Protein 1TOA (pdb70)

Secondary structure (DSSP, 8-state):
---EEEESSHHHHHHHHHHHGGGSEEEES--TT--TTT----HHHHHHHHH-SEEEE--TT-STT-HHHHHHHTTSSEEEEGGGGS-GGGSPBSTTS-B---GGGSHHHHHHHHHHHHHHHHHH-GGGHHHHHHHHHHHHHHHHHHHHHHHHHHHTS-GGG-EEEEEES--HHHHHHHT-EEEEEE-SS-SSPPPHHHHHHHHHHHHHTT-SEEEEETTS-THHHHHHHHHHHTTT---EEEEEE-SSS---TTSGGGSHHHHHHHHHHHHHHHH--/-PPEEEESSHHHHHHHHHHHGGGSEEEES--TT--TTT----HHHHHHHTT-SEEEE--TT-STT-HHHHHHHTTSSEEEEGGGGS-GGGSPEETTTEE---GGGSHHHHHHHHHHHHHHHHHH-GGGHHHHHHHHHHHHHHHHHHHHHHHHHHHTS-GGG-EEEEEES--HHHHHHHT-EEEEEE-SSSSSPPPHHHHHHHHHHHHHTT-SEEEEETTS-THHHHHHHHHHHTTT---EEEEEE-SSS---TTSGGGSHHHHHHHHHHHHHHHH--

CATH classification: 3.40.50.1980 (+1 more: 3.40.50.1980)

Foldseek 3Di:
DAFEEEEEALQLLQLCCQQCPPRHHYHYNDAWQAQQLPDDQDPVNLVSLQRGQEYEYQDQCRNVHCPVSLVVNPPPHHYDNLLVQQDPVLFPQDVVPGTLRLQLLQLVSCLSSSVSSLVRVCVVPVVCNVSSVVSSVVVNVLSVVLNVVLQVLLVVAPLLLQEAEEQEDQCPSNCVRRPHHYDHLHYSHNPDGRDPVSLLVVLCVCLVSLFQEYEYERNDDPVVVVVSQVSNVVVVHHHYHQYYAHRRHFDDPPDLSSHSSSRSVCRSVSSSVRSHD/DAFEEEEEALQLLQLCCQQCPPRHHYHYNDAWQAQQLPDAQDPVNLVSLQRGQEYEYQDQCRNVNCPVSVVVSPPPHHYDNLLVQQDPVLFPDDPVPGTLRLQLLQLVSCLSSSVSSLVRVCVVPVVCNVSSVVSSVVVNVLSVVLNVVLQVLLVVAPLLLQEAEEQEDQCPSNCVRRPHHYDHLHYSRPPDPRDPVSLLVVLCVCLVSLHAEYEYERHDPRVVVVVSQVSNVVVVHHHYHQYYAHRRHFDDPPDLSSHSSSRSVCHSVSSSVRSHD

Nearest PDB structures (foldseek):
  1toa-assembly2_B  TM=1.003E+00  e=4.916E-54  Treponema pallidum
  8svc-assembly1_A  TM=9.389E-01  e=4.068E-23  Klebsiella pneumoniae
  1xvl-assembly1_A  TM=9.375E-01  e=1.500E-21  Synechocystis sp. PCC 6803
  7me1-assembly2_B  TM=9.347E-01  e=1.418E-21  Yersinia pestis
  5z2k-assembly1_A  TM=8.947E-01  e=1.277E-20  Candidatus Liberibacter asiaticus str. psy62

Radius of gyration: 26.07 Å; Cα contacts (8 Å, |Δi|>4): 1086; chains: 2; bounding box: 52×46×82 Å

B-factor: mean 27.59, std 10.87, range [10.68, 77.92]

InterPro domains:
  IPR006127 Periplasmic solute binding protein, ZnuA-like [PF01297] (36-305)
  IPR006128 Adhesion lipoprotein PsaA-like [PR00690] (33-51)
  IPR006128 Adhesion lipoprotein PsaA-like [PR00690] (64-77)
  IPR006128 Adhesion lipoprotein PsaA-like [PR00690] (77-94)
  IPR006128 Adhesion lipoprotein PsaA-like [PR00690] (188-209)
  IPR006128 Adhesion lipoprotein PsaA-like [PR00690] (241-259)
  IPR006128 Adhesion lipoprotein PsaA-like [PR00690] (272-291)
  IPR006129 Adhesin B [PR00691] (33-54)
  IPR006129 Adhesin B [PR00691] (58-76)
  IPR006129 Adhesin B [PR00691] (77-96)
  IPR006129 Adhesin B [PR00691] (188-205)
  IPR006129 Adhesin B [PR00691] (264-282)
  IPR006129 Adhesin B [PR00691] (285-303)
  IPR050492 Bacterial metal-binding protein 9 [PTHR42953] (11-307)

Solvent-accessible surface area: 22027 Å² total; per-residue (Å²): 130,104,19,22,0,0,0,1,2,15,0,0,9,7,0,0,113,40,0,0,98,52,24,7,91,55,66,34,14,8,33,76,39,36,17,0,2,84,39,89,17,76,87,39,12,70,115,109,0,34,99,3,58,0,0,0,29,0,3,8,45,0,9,38,108,0,28,69,32,4,19,150,23,55,35,68,36,1,6,2,8,0,0,19,11,0,21,0,52,64,6,46,34,50,159,80,31,40,13,4,6,0,0,0,4,16,1,157,5,2,22,76,0,1,69,2,1,31,11,0,0,21,36,11,41,76,76,71,57,168,53,0,34,108,64,30,99,53,5,32,106,84,0,83,151,7,19,46,59,0,94,148,68,0,110,78,1,66,68,148,75,33,4,0,0,2,4,0,42,0,2,13,0,4,27,116,19,5,44,9,75,32,93,18,11,25,40,23,38,6,71,80,145,22,54,87,118,64,34,84,107,11,0,17,31,0,9,136,106,128,9,44,0,0,0,19,0,28,12,12,84,66,137,55,2,65,43,0,64,71,14,0,80,94,109,67,22,118,1,110,49,22,23,60,0,22,0,1,5,20,9,92,94,91,58,72,54,15,54,0,38,11,0,5,38,50,3,0,48,25,0,12,82,15,0,37,271,133,100,20,26,0,0,0,1,1,14,0,0,9,8,0,0,114,42,0,0,101,51,24,8,93,54,69,35,17,9,33,74,39,39,16,0,2,74,41,88,19,75,90,38,14,63,120,109,0,33,94,3,61,0,0,0,25,0,4,4,44,0,8,36,106,0,27,65,26,3,20,145,18,52,32,67,36,1,10,2,6,0,0,20,12,0,21,1,56,64,3,43,36,51,156,81,31,47,16,4,6,0,0,0,4,15,1,141,5,2,24,75,0,0,72,2,1,30,12,0,0,20,39,14,40,80,77,71,57,169,53,0,32,109,64,30,98,53,4,31,104,85,0,81,149,8,9,45,59,0,84,150,68,0,112,78,2,66,68,147,78,32,4,0,0,2,4,0,42,0,2,14,0,5,27,118,19,5,43,9,77,32,92,18,9,21,40,23,34,5,67,82,163,33,58,84,122,64,39,92,96,10,0,21,33,0,6,135,108,133,8,48,4,0,0,21,0,28,12,11,84,71,146,56,3,60,43,0,64,74,18,0,84,92,104,69,22,117,2,126,47,26,23,59,0,22,0,1,5,19,10,92,94,90,59,72,54,14,54,0,37,10,0,5,38,50,3,0,48,24,0,11,82,24,1,36,270

Structure (mmCIF, N/CA/C/O backbone):
data_1TOA
#
_entry.id   1TOA
#
_cell.length_a   126.200
_cell.length_b   126.200
_cell.length_c   74.480
_cell.angle_alpha   90.00
_cell.angle_beta   90.00
_cell.angle_gamma   120.00
#
_symmetry.space_group_name_H-M   'P 61'
#
loop_
_entity.id
_entity.type
_entity.pdbx_description
1 polymer 'PROTEIN (PERIPLASMIC BINDING PROTEIN TROA)'
2 non-polymer 'ZINC ION'
3 non-polymer GLYCEROL
4 water water
#
loop_
_atom_site.group_PDB
_atom_site.id
_atom_site.type_symbol
_atom_site.label_atom_id
_atom_site.label_alt_id
_atom_site.label_comp_id
_atom_site.label_asym_id
_atom_site.label_entity_id
_atom_site.label_seq_id
_atom_site.pdbx_PDB_ins_code
_atom_site.Cartn_x
_atom_site.Cartn_y
_atom_site.Cartn_z
_atom_site.occupancy
_atom_site.B_iso_or_equiv
_atom_site.auth_seq_id
_atom_site.auth_comp_id
_atom_site.auth_asym_id
_atom_site.auth_atom_id
_atom_site.pdbx_PDB_model_num
ATOM 1 N N . GLY A 1 37 ? 51.752 28.947 39.452 1.00 45.69 32 GLY A N 1
ATOM 2 C CA . GLY A 1 37 ? 51.273 29.492 40.757 1.00 44.37 32 GLY A CA 1
ATOM 3 C C . GLY A 1 37 ? 49.758 29.456 40.794 1.00 43.46 32 GLY A C 1
ATOM 4 O O . GLY A 1 37 ? 49.113 29.241 39.765 1.00 45.90 32 GLY A O 1
ATOM 5 N N . LYS A 1 38 ? 49.180 29.675 41.970 1.00 40.22 33 LYS A N 1
ATOM 6 C CA . LYS A 1 38 ? 47.726 29.650 42.113 1.00 33.91 33 LYS A CA 1
ATOM 7 C C . LYS A 1 38 ? 47.113 30.998 41.789 1.00 28.06 33 LYS A C 1
ATOM 8 O O . LYS A 1 38 ? 47.731 32.036 42.025 1.00 26.52 33 LYS A O 1
ATOM 14 N N . PRO A 1 39 ? 45.906 31.004 41.202 1.00 25.17 34 PRO A N 1
ATOM 15 C CA . PRO A 1 39 ? 45.271 32.282 40.878 1.00 25.11 34 PRO A CA 1
ATOM 16 C C . PRO A 1 39 ? 44.777 33.019 42.143 1.00 24.15 34 PRO A C 1
ATOM 17 O O . PRO A 1 39 ? 44.595 32.411 43.208 1.00 22.25 34 PRO A O 1
ATOM 21 N N . LEU A 1 40 ? 44.616 34.336 42.031 1.00 22.81 35 LEU A N 1
ATOM 22 C CA . LEU A 1 40 ? 44.135 35.167 43.134 1.00 20.06 35 LEU A CA 1
ATOM 23 C C . LEU A 1 40 ? 42.674 35.556 42.901 1.00 18.20 35 LEU A C 1
ATOM 24 O O . LEU A 1 40 ? 42.314 36.055 41.841 1.00 18.56 35 LEU A O 1
ATOM 29 N N . VAL A 1 41 ? 41.835 35.269 43.888 1.00 18.93 36 VAL A N 1
ATOM 30 C CA . VAL A 1 41 ? 40.416 35.618 43.856 1.00 17.96 36 VAL A CA 1
ATOM 31 C C . VAL A 1 41 ? 40.219 36.712 44.914 1.00 18.74 36 VAL A C 1
ATOM 32 O O . VAL A 1 41 ? 40.643 36.540 46.063 1.00 18.93 36 VAL A O 1
ATOM 36 N N . VAL A 1 42 ? 39.631 37.843 44.512 1.00 15.97 37 VAL A N 1
ATOM 37 C CA . VAL A 1 42 ? 39.362 38.941 45.434 1.00 17.12 37 VAL A CA 1
ATOM 38 C C . VAL A 1 42 ? 37.834 39.092 45.547 1.00 18.74 37 VAL A C 1
ATOM 39 O O . VAL A 1 42 ? 37.126 39.074 44.540 1.00 17.70 37 VAL A O 1
ATOM 43 N N . THR A 1 43 ? 37.338 39.144 46.783 1.00 19.19 38 THR A N 1
ATOM 44 C CA . THR A 1 43 ? 35.909 39.275 47.061 1.00 18.31 38 THR A CA 1
ATOM 45 C C . THR A 1 43 ? 35.629 40.522 47.898 1.00 17.36 38 THR A C 1
ATOM 46 O O . THR A 1 43 ? 36.527 41.083 48.536 1.00 15.80 38 THR A O 1
ATOM 50 N N . THR A 1 44 ? 34.368 40.944 47.911 1.00 16.33 39 THR A N 1
ATOM 51 C CA . THR A 1 44 ? 33.980 42.097 48.702 1.00 15.35 39 THR A CA 1
ATOM 52 C C . THR A 1 44 ? 33.454 41.614 50.063 1.00 17.06 39 THR A C 1
ATOM 53 O O . THR A 1 44 ? 34.214 41.565 51.039 1.00 16.75 39 THR A O 1
ATOM 57 N N . ILE A 1 45 ? 32.181 41.212 50.120 1.00 14.99 40 ILE A N 1
ATOM 58 C CA . ILE A 1 45 ? 31.569 40.764 51.375 1.00 14.82 40 ILE A CA 1
ATOM 59 C C . ILE A 1 45 ? 32.028 39.384 51.802 1.00 15.51 40 ILE A C 1
ATOM 60 O O . ILE A 1 45 ? 32.273 38.514 50.956 1.00 14.87 40 ILE A O 1
ATOM 65 N N . GLY A 1 46 ? 32.112 39.189 53.119 1.00 14.72 41 GLY A N 1
ATOM 66 C CA . GLY A 1 46 ? 32.554 37.918 53.666 1.00 15.60 41 GLY A CA 1
ATOM 67 C C . GLY A 1 46 ? 31.716 36.709 53.287 1.00 17.01 41 GLY A C 1
ATOM 68 O O . GLY A 1 46 ? 32.239 35.597 53.220 1.00 17.75 41 GLY A O 1
ATOM 69 N N . MET A 1 47 ? 30.419 36.913 53.046 1.00 18.36 42 MET A N 1
ATOM 70 C CA . MET A 1 47 ? 29.520 35.823 52.675 1.00 16.12 42 MET A CA 1
ATOM 71 C C . MET A 1 47 ? 29.981 35.185 51.369 1.00 17.88 42 MET A C 1
ATOM 72 O O . MET A 1 47 ? 29.869 33.967 51.178 1.00 19.31 42 MET A O 1
ATOM 77 N N . ILE A 1 48 ? 30.515 36.013 50.474 1.00 15.23 43 ILE A N 1
ATOM 78 C CA . ILE A 1 48 ? 31.022 35.527 49.206 1.00 15.22 43 ILE A CA 1
ATOM 79 C C . ILE A 1 48 ? 32.366 34.829 49.432 1.00 16.03 43 ILE A C 1
ATOM 80 O O . ILE A 1 48 ? 32.611 33.770 48.852 1.00 16.67 43 ILE A O 1
ATOM 85 N N . ALA A 1 49 ? 33.226 35.418 50.272 1.00 16.60 44 ALA A N 1
ATOM 86 C CA . ALA A 1 49 ? 34.530 34.812 50.579 1.00 16.40 44 ALA A CA 1
ATOM 87 C C . ALA A 1 49 ? 34.314 33.415 51.165 1.00 17.17 44 ALA A C 1
ATOM 88 O O . ALA A 1 49 ? 35.060 32.485 50.848 1.00 17.57 44 ALA A O 1
ATOM 90 N N . ASP A 1 50 ? 33.252 33.257 51.959 1.00 17.31 45 ASP A N 1
ATOM 91 C CA . ASP A 1 50 ? 32.938 31.972 52.582 1.00 18.51 45 ASP A CA 1
ATOM 92 C C . ASP A 1 50 ? 32.669 30.908 51.534 1.00 18.77 45 ASP A C 1
ATOM 93 O O . ASP A 1 50 ? 33.110 29.764 51.675 1.00 17.35 45 ASP A O 1
ATOM 98 N N . ALA A 1 51 ? 31.954 31.285 50.473 1.00 18.64 46 ALA A N 1
ATOM 99 C CA . ALA A 1 51 ? 31.654 30.349 49.391 1.00 17.02 46 ALA A CA 1
ATOM 100 C C . ALA A 1 51 ? 32.954 29.965 48.661 1.00 18.96 46 ALA A C 1
ATOM 101 O O . ALA A 1 51 ? 33.155 28.799 48.314 1.00 18.99 46 ALA A O 1
ATOM 103 N N . VAL A 1 52 ? 33.844 30.931 48.445 1.00 18.12 47 VAL A N 1
ATOM 104 C CA . VAL A 1 52 ? 35.116 30.635 47.783 1.00 18.48 47 VAL A CA 1
ATOM 105 C C . VAL A 1 52 ? 35.952 29.677 48.636 1.00 19.51 47 VAL A C 1
ATOM 106 O O . VAL A 1 52 ? 36.546 28.748 48.097 1.00 18.63 47 VAL A O 1
ATOM 110 N N . LYS A 1 53 ? 35.983 29.899 49.954 1.00 19.47 48 LYS A N 1
ATOM 111 C CA . LYS A 1 53 ? 36.745 29.040 50.866 1.00 21.93 48 LYS A CA 1
ATOM 112 C C . LYS A 1 53 ? 36.274 27.601 50.804 1.00 21.08 48 LYS A C 1
ATOM 113 O O . LYS A 1 53 ? 37.086 26.678 50.733 1.00 20.93 48 LYS A O 1
ATOM 119 N N . ASN A 1 54 ? 34.958 27.414 50.815 1.00 18.41 49 ASN A N 1
ATOM 120 C CA . ASN A 1 54 ? 34.386 26.079 50.779 1.00 19.19 49 ASN A CA 1
ATOM 121 C C . ASN A 1 54 ? 34.487 25.355 49.455 1.00 20.30 49 ASN A C 1
ATOM 122 O O . ASN A 1 54 ? 34.634 24.137 49.432 1.00 21.91 49 ASN A O 1
ATOM 127 N N . ILE A 1 55 ? 34.403 26.091 48.353 1.00 19.81 50 ILE A N 1
ATOM 128 C CA . ILE A 1 55 ? 34.473 25.484 47.025 1.00 20.21 50 ILE A CA 1
ATOM 129 C C . ILE A 1 55 ? 35.904 25.334 46.496 1.00 18.83 50 ILE A C 1
ATOM 130 O O . ILE A 1 55 ? 36.279 24.266 46.026 1.00 20.97 50 ILE A O 1
ATOM 135 N N . ALA A 1 56 ? 36.696 26.398 46.585 1.00 19.66 51 ALA A N 1
ATOM 136 C CA . ALA A 1 56 ? 38.076 26.392 46.092 1.00 19.86 51 ALA A CA 1
ATOM 137 C C . ALA A 1 56 ? 39.111 25.943 47.116 1.00 21.42 51 ALA A C 1
ATOM 138 O O . ALA A 1 56 ? 40.182 25.474 46.737 1.00 23.64 51 ALA A O 1
ATOM 140 N N . GLN A 1 57 ? 38.810 26.107 48.402 1.00 21.65 52 GLN A N 1
ATOM 141 C CA . GLN A 1 57 ? 39.741 25.714 49.466 1.00 22.82 52 GLN A CA 1
ATOM 142 C C . GLN A 1 57 ? 41.124 26.288 49.169 1.00 23.55 52 GLN A C 1
ATOM 143 O O . GLN A 1 57 ? 41.236 27.445 48.780 1.00 24.11 52 GLN A O 1
ATOM 149 N N . GLY A 1 58 ? 42.168 25.473 49.272 1.00 23.58 53 GLY A N 1
ATOM 150 C CA . GLY A 1 58 ? 43.498 25.987 49.024 1.00 21.74 53 GLY A CA 1
ATOM 151 C C . GLY A 1 58 ? 43.930 26.071 47.572 1.00 22.96 53 GLY A C 1
ATOM 152 O O . GLY A 1 58 ? 45.085 26.387 47.305 1.00 25.06 53 GLY A O 1
ATOM 153 N N . ASP A 1 59 ? 43.029 25.815 46.630 1.00 21.61 54 ASP A N 1
ATOM 154 C CA . ASP A 1 59 ? 43.388 25.868 45.214 1.00 20.81 54 ASP A CA 1
ATOM 155 C C . ASP A 1 59 ? 43.546 27.276 44.638 1.00 21.64 54 ASP A C 1
ATOM 156 O O . ASP A 1 59 ? 43.987 27.442 43.505 1.00 22.35 54 ASP A O 1
ATOM 161 N N . VAL A 1 60 ? 43.195 28.286 45.426 1.00 21.93 55 VAL A N 1
ATOM 162 C CA . VAL A 1 60 ? 43.331 29.679 45.012 1.00 20.93 55 VAL A CA 1
ATOM 163 C C . VAL A 1 60 ? 43.767 30.488 46.224 1.00 20.85 55 VAL A C 1
ATOM 164 O O . VAL A 1 60 ? 43.645 30.020 47.356 1.00 21.20 55 VAL A O 1
ATOM 168 N N . HIS A 1 61 ? 44.323 31.671 45.972 1.00 21.37 56 HIS A N 1
ATOM 169 C CA . HIS A 1 61 ? 44.671 32.620 47.031 1.00 23.09 56 HIS A CA 1
ATOM 170 C C . HIS A 1 61 ? 43.396 33.480 47.139 1.00 23.11 56 HIS A C 1
ATOM 171 O O . HIS A 1 61 ? 42.842 33.904 46.129 1.00 21.07 56 HIS A O 1
ATOM 178 N N . LEU A 1 62 ? 42.902 33.674 48.352 1.00 21.93 57 LEU A N 1
ATOM 179 C CA . LEU A 1 62 ? 41.693 34.446 48.560 1.00 20.58 57 LEU A CA 1
ATOM 180 C C . LEU A 1 62 ? 41.940 35.693 49.402 1.00 21.99 57 LEU A C 1
ATOM 181 O O . LEU A 1 62 ? 42.546 35.625 50.473 1.00 21.11 57 LEU A O 1
ATOM 186 N N . LYS A 1 63 ? 41.472 36.832 48.901 1.00 19.72 58 LYS A N 1
ATOM 187 C CA . LYS A 1 63 ? 41.588 38.093 49.610 1.00 18.90 58 LYS A CA 1
ATOM 188 C C . LYS A 1 63 ? 40.192 38.715 49.706 1.00 19.48 58 LYS A C 1
ATOM 189 O O . LYS A 1 63 ? 39.560 38.973 48.683 1.00 21.68 58 LYS A O 1
ATOM 195 N N . GLY A 1 64 ? 39.684 38.858 50.930 1.00 19.03 59 GLY A N 1
ATOM 196 C CA . GLY A 1 64 ? 38.386 39.478 51.151 1.00 19.43 59 GLY A CA 1
ATOM 197 C C . GLY A 1 64 ? 38.634 40.928 51.533 1.00 20.68 59 GLY A C 1
ATOM 198 O O . GLY A 1 64 ? 39.385 41.191 52.460 1.00 23.50 59 GLY A O 1
ATOM 199 N N . LEU A 1 65 ? 38.037 41.871 50.813 1.00 21.83 60 LEU A N 1
ATOM 200 C CA . LEU A 1 65 ? 38.228 43.291 51.091 1.00 22.52 60 LEU A CA 1
ATOM 201 C C . LEU A 1 65 ? 37.459 43.841 52.296 1.00 24.16 60 LEU A C 1
ATOM 202 O O . LEU A 1 65 ? 37.888 44.817 52.916 1.00 25.24 60 LEU A O 1
ATOM 207 N N . MET A 1 66 ? 36.332 43.219 52.626 1.00 22.18 61 MET A N 1
ATOM 208 C CA . MET A 1 66 ? 35.498 43.695 53.725 1.00 23.73 61 MET A CA 1
ATOM 209 C C . MET A 1 66 ? 35.355 42.637 54.800 1.00 26.56 61 MET A C 1
ATOM 210 O O . MET A 1 66 ? 34.741 41.591 54.574 1.00 31.75 61 MET A O 1
ATOM 215 N N . GLY A 1 67 ? 35.914 42.904 55.969 1.00 25.13 62 GLY A N 1
ATOM 216 C CA . GLY A 1 67 ? 35.811 41.939 57.049 1.00 23.34 62 GLY A CA 1
ATOM 217 C C . GLY A 1 67 ? 34.707 42.263 58.035 1.00 22.16 62 GLY A C 1
ATOM 218 O O . GLY A 1 67 ? 33.803 43.041 57.738 1.00 20.32 62 GLY A O 1
ATOM 219 N N . PRO A 1 68 ? 34.754 41.662 59.230 1.00 21.52 63 PRO A N 1
ATOM 220 C CA . PRO A 1 68 ? 33.757 41.884 60.278 1.00 18.83 63 PRO A CA 1
ATOM 221 C C . PRO A 1 68 ? 33.532 43.372 60.557 1.00 18.71 63 PRO A C 1
ATOM 222 O O . PRO A 1 68 ? 34.474 44.168 60.533 1.00 17.74 63 PRO A O 1
ATOM 226 N N . GLY A 1 69 ? 32.273 43.753 60.755 1.00 17.39 64 GLY A N 1
ATOM 227 C CA . GLY A 1 69 ? 31.958 45.139 61.053 1.00 17.12 64 GLY A CA 1
ATOM 228 C C . GLY A 1 69 ? 31.964 46.130 59.893 1.00 20.09 64 GLY A C 1
ATOM 229 O O . GLY A 1 69 ? 31.618 47.307 60.078 1.00 19.25 64 GLY A O 1
ATOM 230 N N . VAL A 1 70 ? 32.346 45.679 58.696 1.00 17.58 65 VAL A N 1
ATOM 231 C CA . VAL A 1 70 ? 32.386 46.582 57.541 1.00 17.04 65 VAL A CA 1
ATOM 232 C C . VAL A 1 70 ? 31.020 46.754 56.861 1.00 16.11 65 VAL A C 1
ATOM 233 O O . VAL A 1 70 ? 30.332 45.781 56.566 1.00 16.57 65 VAL A O 1
ATOM 237 N N . ASP A 1 71 ? 30.640 48.005 56.625 1.00 16.20 66 ASP A N 1
ATOM 238 C CA . ASP A 1 71 ? 29.382 48.325 55.965 1.00 17.05 66 ASP A CA 1
ATOM 239 C C . ASP A 1 71 ? 29.683 48.450 54.458 1.00 15.59 66 ASP A C 1
ATOM 240 O O . ASP A 1 71 ? 30.321 49.410 54.024 1.00 16.02 66 ASP A O 1
ATOM 245 N N . PRO A 1 72 ? 29.181 47.507 53.643 1.00 15.47 67 PRO A N 1
ATOM 246 C CA . PRO A 1 72 ? 29.416 47.515 52.198 1.00 15.38 67 PRO A CA 1
ATOM 247 C C . PRO A 1 72 ? 28.793 48.683 51.431 1.00 16.03 67 PRO A C 1
ATOM 248 O O . PRO A 1 72 ? 29.323 49.104 50.401 1.00 17.88 67 PRO A O 1
ATOM 252 N N . HIS A 1 73 ? 27.691 49.215 51.946 1.00 15.71 68 HIS A N 1
ATOM 253 C CA . HIS A 1 73 ? 27.012 50.349 51.308 1.00 17.90 68 HIS A CA 1
ATOM 254 C C . HIS A 1 73 ? 27.882 51.594 51.335 1.00 18.56 68 HIS A C 1
ATOM 255 O O . HIS A 1 73 ? 27.903 52.362 50.381 1.00 19.92 68 HIS A O 1
ATOM 262 N N . LEU A 1 74 ? 28.601 51.771 52.438 1.00 18.28 69 LEU A N 1
ATOM 263 C CA . LEU A 1 74 ? 29.440 52.947 52.661 1.00 19.14 69 LEU A CA 1
ATOM 264 C C . LEU A 1 74 ? 30.926 52.768 52.352 1.00 19.08 69 LEU A C 1
ATOM 265 O O . LEU A 1 74 ? 31.678 53.739 52.309 1.00 18.81 69 LEU A O 1
ATOM 270 N N . TYR A 1 75 ? 31.335 51.535 52.096 1.00 16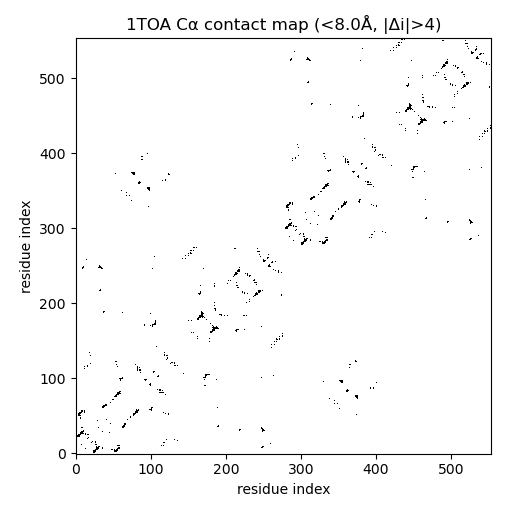.83 70 TYR A N 1
ATOM 271 C CA . TYR A 1 75 ? 32.730 51.227 51.851 1.00 18.35 70 TYR A CA 1
ATOM 272 C C . TYR A 1 75 ? 33.431 51.851 50.643 1.00 19.94 70 TYR A C 1
ATOM 273 O O . TYR A 1 75 ? 33.010 51.679 49.496 1.00 19.80 70 TYR A O 1
ATOM 282 N N . THR A 1 76 ? 34.571 52.482 50.913 1.00 20.02 71 THR A N 1
ATOM 283 C CA . THR A 1 76 ? 35.397 53.080 49.868 1.00 21.85 71 THR A CA 1
ATOM 284 C C . THR A 1 76 ? 36.663 52.236 49.740 1.00 22.49 71 THR A C 1
ATOM 285 O O . THR A 1 76 ? 37.347 51.978 50.733 1.00 19.84 71 THR A O 1
ATOM 289 N N . ALA A 1 77 ? 36.948 51.783 48.522 1.00 21.57 72 ALA A N 1
ATOM 290 C CA . ALA A 1 77 ? 38.139 50.990 48.252 1.00 24.16 72 ALA A CA 1
ATOM 291 C C . ALA A 1 77 ? 39.400 51.816 48.558 1.00 24.21 72 ALA A C 1
ATOM 292 O O . ALA A 1 77 ? 39.516 52.973 48.135 1.00 23.79 72 ALA A O 1
ATOM 294 N N . THR A 1 78 ? 40.293 51.249 49.366 1.00 25.45 73 THR A N 1
ATOM 295 C CA . THR A 1 78 ? 41.562 51.901 49.710 1.00 24.75 73 THR A CA 1
ATOM 296 C C . THR A 1 78 ? 42.557 51.662 48.560 1.00 25.38 73 THR A C 1
ATOM 297 O O . THR A 1 78 ? 42.300 50.866 47.653 1.00 24.11 73 THR A O 1
ATOM 301 N N . ALA A 1 79 ? 43.692 52.354 48.600 1.00 26.12 74 ALA A N 1
ATOM 302 C CA . ALA A 1 79 ? 44.709 52.196 47.574 1.00 25.89 74 ALA A CA 1
ATOM 303 C C . ALA A 1 79 ? 45.178 50.743 47.575 1.00 25.04 74 ALA A C 1
ATOM 304 O O . ALA A 1 79 ? 45.339 50.139 46.520 1.00 26.99 74 ALA A O 1
ATOM 306 N N . GLY A 1 80 ? 45.356 50.183 48.770 1.00 25.13 75 GLY A N 1
ATOM 307 C CA . GLY A 1 80 ? 45.775 48.796 48.906 1.00 24.19 75 GLY A CA 1
ATOM 308 C C . GLY A 1 80 ? 44.745 47.875 48.280 1.00 24.63 75 GLY A C 1
ATOM 309 O O . GLY A 1 80 ? 45.104 46.916 47.607 1.00 25.53 75 GLY A O 1
ATOM 310 N N . ASP A 1 81 ? 43.462 48.182 48.477 1.00 24.83 76 ASP A N 1
ATOM 311 C CA . ASP A 1 81 ? 42.367 47.386 47.907 1.00 23.09 76 ASP A CA 1
ATOM 312 C C . ASP A 1 81 ? 42.448 47.370 46.382 1.00 22.82 76 ASP A C 1
ATOM 313 O O . ASP A 1 81 ? 42.263 46.329 45.751 1.00 21.29 76 ASP A O 1
ATOM 318 N N . VAL A 1 82 ? 42.691 48.541 45.799 1.00 22.42 77 VAL A N 1
ATOM 319 C CA . VAL A 1 82 ? 42.760 48.670 44.348 1.00 25.22 77 VAL A CA 1
ATOM 320 C C . VAL A 1 82 ? 43.955 47.902 43.778 1.00 24.48 77 VAL A C 1
ATOM 321 O O . VAL A 1 82 ? 43.914 47.448 42.633 1.00 25.07 77 VAL A O 1
ATOM 325 N N . GLU A 1 83 ? 44.995 47.739 44.598 1.00 27.24 78 GLU A N 1
ATOM 326 C CA . GLU A 1 83 ? 46.190 46.984 44.222 1.00 29.97 78 GLU A CA 1
ATOM 327 C C . GLU A 1 83 ? 45.813 45.517 44.141 1.00 26.73 78 GLU A C 1
ATOM 328 O O . GLU A 1 83 ? 46.124 44.840 43.167 1.00 27.55 78 GLU A O 1
ATOM 334 N N . TRP A 1 84 ? 45.178 45.027 45.198 1.00 24.80 79 TRP A N 1
ATOM 335 C CA . TRP A 1 84 ? 44.723 43.648 45.248 1.00 23.67 79 TRP A CA 1
ATOM 336 C C . TRP A 1 84 ? 43.801 43.367 44.074 1.00 23.13 79 TRP A C 1
ATOM 337 O O . TRP A 1 84 ? 43.970 42.375 43.371 1.00 23.69 79 TRP A O 1
ATOM 348 N N . LEU A 1 85 ? 42.843 44.263 43.852 1.00 22.10 80 LEU A N 1
ATOM 349 C CA . LEU A 1 85 ? 41.885 44.122 42.758 1.00 22.53 80 LEU A CA 1
ATOM 350 C C . LEU A 1 85 ? 42.565 44.097 41.394 1.00 22.49 80 LEU A C 1
ATOM 351 O O . LEU A 1 85 ? 42.173 43.323 40.520 1.00 21.48 80 LEU A O 1
ATOM 356 N N . GLY A 1 86 ? 43.603 44.918 41.236 1.00 23.66 81 GLY A N 1
ATOM 357 C CA . GLY A 1 86 ? 44.333 44.982 39.976 1.00 23.79 81 GLY A CA 1
ATOM 358 C C . GLY A 1 86 ? 45.196 43.762 39.684 1.00 25.41 81 GLY A C 1
ATOM 359 O O . GLY A 1 86 ? 45.646 43.577 38.555 1.00 26.71 81 GLY A O 1
ATOM 360 N N . ASN A 1 87 ? 45.428 42.931 40.696 1.00 24.62 82 ASN A N 1
ATOM 361 C CA . ASN A 1 87 ? 46.227 41.714 40.538 1.00 26.15 82 ASN A CA 1
ATOM 362 C C . ASN A 1 87 ? 45.368 40.456 40.567 1.00 24.81 82 ASN A C 1
ATOM 363 O O . ASN A 1 87 ? 45.867 39.340 40.421 1.00 23.60 82 ASN A O 1
ATOM 368 N N . ALA A 1 88 ? 44.069 40.635 40.763 1.00 22.82 83 ALA A N 1
ATOM 369 C CA . ALA A 1 88 ? 43.182 39.493 40.833 1.00 20.38 83 ALA A CA 1
ATOM 370 C C . ALA A 1 88 ? 42.897 38.851 39.491 1.00 20.37 83 ALA A C 1
ATOM 371 O O . ALA A 1 88 ? 42.802 39.520 38.460 1.00 21.15 83 ALA A O 1
ATOM 373 N N . ASP A 1 89 ? 42.793 37.532 39.503 1.00 19.27 84 ASP A N 1
ATOM 374 C CA . ASP A 1 89 ? 42.454 36.790 38.301 1.00 20.76 84 ASP A CA 1
ATOM 375 C C . ASP A 1 89 ? 40.928 36.660 38.232 1.00 19.53 84 ASP A C 1
ATOM 376 O O . ASP A 1 89 ? 40.352 36.508 37.158 1.00 20.49 84 ASP A O 1
ATOM 381 N N . LEU A 1 90 ? 40.282 36.730 39.394 1.00 18.25 85 LEU A N 1
ATOM 382 C CA . LEU A 1 90 ? 38.830 36.654 39.494 1.00 17.13 85 LEU A CA 1
ATOM 383 C C . LEU A 1 90 ? 38.354 37.580 40.611 1.00 18.10 85 LEU A C 1
ATOM 384 O O . LEU A 1 90 ? 38.882 37.557 41.725 1.00 17.62 85 LEU A O 1
ATOM 389 N N . ILE A 1 91 ? 37.402 38.445 40.279 1.00 17.33 86 ILE A N 1
ATOM 390 C CA . ILE A 1 91 ? 36.834 39.367 41.252 1.00 16.68 86 ILE A CA 1
ATOM 391 C C . ILE A 1 91 ? 35.372 38.978 41.391 1.00 15.47 86 ILE A C 1
ATOM 392 O O . ILE A 1 91 ? 34.666 38.832 40.392 1.00 15.54 86 ILE A O 1
ATOM 397 N N . LEU A 1 92 ? 34.950 38.739 42.630 1.00 13.21 87 LEU A N 1
ATOM 398 C CA . LEU A 1 92 ? 33.579 38.363 42.919 1.00 15.56 87 LEU A CA 1
ATOM 399 C C . LEU A 1 92 ? 32.964 39.368 43.882 1.00 16.18 87 LEU A C 1
ATOM 400 O O . LEU A 1 92 ? 33.511 39.643 44.955 1.00 16.96 87 LEU A O 1
ATOM 405 N N . TYR A 1 93 ? 31.853 39.960 43.474 1.00 14.94 88 TYR A N 1
ATOM 406 C CA . TYR A 1 93 ? 31.155 40.909 44.330 1.00 14.56 88 TYR A CA 1
ATOM 407 C C . TYR A 1 93 ? 29.665 40.599 44.249 1.00 15.20 88 TYR A C 1
ATOM 408 O O . TYR A 1 93 ? 29.233 39.796 43.419 1.00 14.55 88 TYR A O 1
ATOM 417 N N . ASN A 1 94 ? 28.880 41.201 45.132 1.00 15.38 89 ASN A N 1
ATOM 418 C CA . ASN A 1 94 ? 27.453 40.929 45.159 1.00 14.15 89 ASN A CA 1
ATOM 419 C C . ASN A 1 94 ? 26.662 41.472 43.973 1.00 16.47 89 ASN A C 1
ATOM 420 O O . ASN A 1 94 ? 25.928 40.726 43.306 1.00 15.32 89 ASN A O 1
ATOM 425 N N . GLY A 1 95 ? 26.848 42.757 43.687 1.00 15.73 90 GLY A N 1
ATOM 426 C CA . GLY A 1 95 ? 26.079 43.377 42.626 1.00 15.98 90 GLY A CA 1
ATOM 427 C C . GLY A 1 95 ? 24.801 43.902 43.266 1.00 15.62 90 GLY A C 1
ATOM 428 O O . GLY A 1 95 ? 24.720 44.020 44.490 1.00 14.79 90 GLY A O 1
ATOM 429 N N . LEU A 1 96 ? 23.784 44.171 42.454 1.00 15.80 91 LEU A N 1
ATOM 430 C CA . LEU A 1 96 ? 22.508 44.702 42.936 1.00 15.92 91 LEU A CA 1
ATOM 431 C C . LEU A 1 96 ? 22.747 46.010 43.689 1.00 15.39 91 LEU A C 1
ATOM 432 O O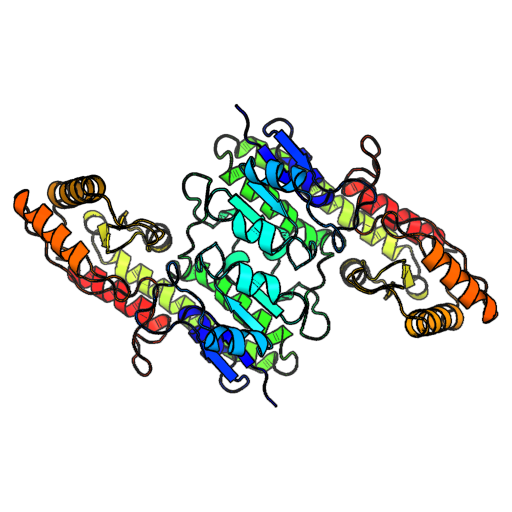 . LEU A 1 96 ? 22.000 46.382 44.596 1.00 15.36 91 LEU A O 1
ATOM 437 N N . HIS A 1 97 ? 23.817 46.695 43.290 1.00 15.34 92 HIS A N 1
ATOM 438 C CA . HIS A 1 97 ? 24.226 47.965 43.874 1.00 16.98 92 HIS A CA 1
ATOM 439 C C . HIS A 1 97 ? 24.434 47.917 45.392 1.00 16.61 92 HIS A C 1
ATOM 440 O O . HIS A 1 97 ? 24.106 48.873 46.089 1.00 19.68 92 HIS A O 1
ATOM 447 N N . LEU A 1 98 ? 24.960 46.804 45.905 1.00 16.47 93 LEU A N 1
ATOM 448 C CA . LEU A 1 98 ? 25.254 46.695 47.337 1.00 15.56 93 LEU A CA 1
ATOM 449 C C . LEU A 1 98 ? 26.481 47.570 47.652 1.00 14.54 93 LEU A C 1
ATOM 450 O O . LEU A 1 98 ? 26.476 48.392 48.570 1.00 14.49 93 LEU A O 1
ATOM 455 N N . GLU A 1 99 ? 27.537 47.357 46.883 1.00 15.20 94 GLU A N 1
ATOM 456 C CA . GLU A 1 99 ? 28.794 48.073 47.042 1.00 16.53 94 GLU A CA 1
ATOM 457 C C . GLU A 1 99 ? 28.665 49.391 46.274 1.00 17.50 94 GLU A C 1
ATOM 458 O O . GLU A 1 99 ? 29.354 49.613 45.285 1.00 18.33 94 GLU A O 1
ATOM 464 N N . THR A 1 100 ? 27.851 50.297 46.810 1.00 17.98 95 THR A N 1
ATOM 465 C CA . THR A 1 100 ? 27.542 51.562 46.150 1.00 18.58 95 THR A CA 1
ATOM 466 C C . THR A 1 100 ? 28.695 52.454 45.720 1.00 21.84 95 THR A C 1
ATOM 467 O O . THR A 1 100 ? 28.531 53.263 44.812 1.00 23.59 95 THR A O 1
ATOM 471 N N . LYS A 1 101 ? 29.864 52.283 46.332 1.00 21.49 96 LYS A N 1
ATOM 472 C CA . LYS A 1 101 ? 31.034 53.110 46.014 1.00 22.47 96 LYS A CA 1
ATOM 473 C C . LYS A 1 101 ? 32.127 52.431 45.198 1.00 23.04 96 LYS A C 1
ATOM 474 O O . LYS A 1 101 ? 33.144 53.044 44.877 1.00 23.17 96 LYS A O 1
ATOM 480 N N . MET A 1 102 ? 31.879 51.198 44.780 1.00 21.48 97 MET A N 1
ATOM 481 C CA . MET A 1 102 ? 32.888 50.440 44.054 1.00 21.02 97 MET A CA 1
ATOM 482 C C . MET A 1 102 ? 32.585 50.154 42.600 1.00 21.86 97 MET A C 1
ATOM 483 O O . MET A 1 102 ? 33.350 49.460 41.941 1.00 22.78 97 MET A O 1
ATOM 488 N N . GLY A 1 103 ? 31.477 50.696 42.102 1.00 23.18 98 GLY A N 1
ATOM 489 C CA . GLY A 1 103 ? 31.085 50.472 40.719 1.00 23.26 98 GLY A CA 1
ATOM 490 C C . GLY A 1 103 ? 32.145 50.833 39.698 1.00 23.33 98 GLY A C 1
ATOM 491 O O . GLY A 1 103 ? 32.427 50.041 38.810 1.00 23.35 98 GLY A O 1
ATOM 492 N N . GLU A 1 104 ? 32.712 52.030 39.811 1.00 26.45 99 GLU A N 1
ATOM 493 C CA . GLU A 1 104 ? 33.749 52.482 38.890 1.00 30.86 99 GLU A CA 1
ATOM 494 C C . GLU A 1 104 ? 34.990 51.628 38.983 1.00 29.44 99 GLU A C 1
ATOM 495 O O . GLU A 1 104 ? 35.606 51.308 37.972 1.00 30.59 99 GLU A O 1
ATOM 501 N N . VAL A 1 105 ? 35.380 51.293 40.205 1.00 27.09 100 VAL A N 1
ATOM 502 C CA . VAL A 1 105 ? 36.543 50.449 40.420 1.00 26.13 100 VAL A CA 1
ATOM 503 C C . VAL A 1 105 ? 36.359 49.165 39.607 1.00 24.72 100 VAL A C 1
ATOM 504 O O . VAL A 1 105 ? 37.212 48.815 38.795 1.00 22.92 100 VAL A O 1
ATOM 508 N N . PHE A 1 106 ? 35.199 48.524 39.766 1.00 22.71 101 PHE A N 1
ATOM 509 C CA . PHE A 1 106 ? 34.898 47.283 39.052 1.00 25.78 101 PHE A CA 1
ATOM 510 C C . PHE A 1 106 ? 34.809 47.471 37.532 1.00 27.72 101 PHE A C 1
ATOM 511 O O . PHE A 1 106 ? 35.288 46.623 36.772 1.00 26.89 101 PHE A O 1
ATOM 519 N N . SER A 1 107 ? 34.218 48.591 37.112 1.00 28.54 102 SER A N 1
ATOM 520 C CA . SER A 1 107 ? 34.053 48.951 35.698 1.00 31.20 102 SER A CA 1
ATOM 521 C C . SER A 1 107 ? 35.368 48.956 34.950 1.00 29.36 102 SER A C 1
ATOM 522 O O . SER A 1 107 ? 35.492 48.390 33.865 1.00 31.31 102 SER A O 1
ATOM 525 N N . LYS A 1 108 ? 36.337 49.633 35.540 1.00 28.65 103 LYS A N 1
ATOM 526 C CA . LYS A 1 108 ? 37.651 49.766 34.954 1.00 31.37 103 LYS A CA 1
ATOM 527 C C . LYS A 1 108 ? 38.461 48.478 34.911 1.00 30.95 103 LYS A C 1
ATOM 528 O O . LYS A 1 108 ? 39.427 48.396 34.162 1.00 31.75 103 LYS A O 1
ATOM 534 N N . LEU A 1 109 ? 38.064 47.474 35.694 1.00 29.05 104 LEU A N 1
ATOM 535 C CA . LEU A 1 109 ? 38.785 46.202 35.732 1.00 26.62 104 LEU A CA 1
ATOM 536 C C . LEU A 1 109 ? 38.261 45.126 34.780 1.00 26.49 104 LEU A C 1
ATOM 537 O O . LEU A 1 109 ? 38.930 44.119 34.550 1.00 26.41 104 LEU A O 1
ATOM 542 N N . ARG A 1 110 ? 37.060 45.322 34.243 1.00 27.63 105 ARG A N 1
ATOM 543 C CA . ARG A 1 110 ? 36.510 44.358 33.293 1.00 29.95 105 ARG A CA 1
ATOM 544 C C . ARG A 1 110 ? 37.300 44.432 31.986 1.00 29.65 105 ARG A C 1
ATOM 545 O O . ARG A 1 110 ? 37.783 45.497 31.587 1.00 30.05 105 ARG A O 1
ATOM 553 N N . GLY A 1 111 ? 37.440 43.294 31.326 1.00 30.66 106 GLY A N 1
ATOM 554 C CA . GLY A 1 111 ? 38.185 43.263 30.083 1.00 33.51 106 GLY A CA 1
ATOM 555 C C . GLY A 1 111 ? 39.581 42.702 30.279 1.00 33.86 106 GLY A C 1
ATOM 556 O O . GLY A 1 111 ? 40.186 42.191 29.335 1.00 36.44 106 GLY A O 1
ATOM 557 N N . SER A 1 112 ? 40.093 42.787 31.505 1.00 30.63 107 SER A N 1
ATOM 558 C CA . SER A 1 112 ? 41.420 42.275 31.800 1.00 29.41 107 SER A CA 1
ATOM 559 C C . SER A 1 112 ? 41.411 41.063 32.731 1.00 29.02 107 SER A C 1
ATOM 560 O O . SER A 1 112 ? 42.453 40.447 32.958 1.00 30.71 107 SER A O 1
ATOM 563 N N . ARG A 1 113 ? 40.239 40.717 33.261 1.00 25.81 108 ARG A N 1
ATOM 564 C CA . ARG A 1 113 ? 40.103 39.578 34.169 1.00 22.83 108 ARG A CA 1
ATOM 565 C C . ARG A 1 113 ? 38.624 39.267 34.315 1.00 22.68 108 ARG A C 1
ATOM 566 O O . ARG A 1 113 ? 37.791 40.047 33.865 1.00 27.38 108 ARG A O 1
ATOM 574 N N . LEU A 1 114 ? 38.294 38.116 34.888 1.00 20.41 109 LEU A N 1
ATOM 575 C CA . LEU A 1 114 ? 36.896 37.761 35.114 1.00 22.54 109 LEU A CA 1
ATOM 576 C C . LEU A 1 114 ? 36.385 38.566 36.325 1.00 23.28 109 LEU A C 1
ATOM 577 O O . LEU A 1 114 ? 37.026 38.590 37.383 1.00 21.25 109 LEU A O 1
ATOM 582 N N . VAL A 1 115 ? 35.285 39.292 36.130 1.00 21.19 110 VAL A N 1
ATOM 583 C CA . VAL A 1 115 ? 34.661 40.103 37.183 1.00 20.17 110 VAL A CA 1
ATOM 584 C C . VAL A 1 115 ? 33.193 39.668 37.175 1.00 22.50 110 VAL A C 1
ATOM 585 O O . VAL A 1 115 ? 32.510 39.781 36.154 1.00 23.75 110 VAL A O 1
ATOM 589 N N . VAL A 1 116 ? 32.721 39.123 38.294 1.00 18.96 111 VAL A N 1
ATOM 590 C CA . VAL A 1 116 ? 31.357 38.606 38.356 1.00 18.36 111 VAL A CA 1
ATOM 591 C C . VAL A 1 116 ? 30.539 39.111 39.530 1.00 17.44 111 VAL A C 1
ATOM 592 O O . VAL A 1 116 ? 30.955 38.970 40.678 1.00 15.16 111 VAL A O 1
ATOM 596 N N . ALA A 1 117 ? 29.393 39.730 39.226 1.00 16.24 112 ALA A N 1
ATOM 597 C CA . ALA A 1 117 ? 28.455 40.202 40.245 1.00 15.70 112 ALA A CA 1
ATOM 598 C C . ALA A 1 117 ? 27.589 38.954 40.435 1.00 17.41 112 ALA A C 1
ATOM 599 O O . ALA A 1 117 ? 26.639 38.713 39.678 1.00 17.43 112 ALA A O 1
ATOM 601 N N . VAL A 1 118 ? 27.961 38.134 41.417 1.00 18.21 113 VAL A N 1
ATOM 602 C CA . VAL A 1 118 ? 27.285 36.868 41.665 1.00 14.30 113 VAL A CA 1
ATOM 603 C C . VAL A 1 118 ? 25.776 36.919 41.830 1.00 14.41 113 VAL A C 1
ATOM 604 O O . VAL A 1 118 ? 25.071 36.066 41.285 1.00 17.01 113 VAL A O 1
ATOM 608 N N . SER A 1 119 ? 25.266 37.935 42.518 1.00 14.75 114 SER A N 1
ATOM 609 C CA . SER A 1 119 ? 23.828 38.022 42.741 1.00 15.31 114 SER A CA 1
ATOM 610 C C . SER A 1 119 ? 23.018 38.551 41.557 1.00 16.96 114 SER A C 1
ATOM 611 O O . SER A 1 119 ? 21.781 38.536 41.579 1.00 16.14 114 SER A O 1
ATOM 614 N N . GLU A 1 120 ? 23.709 39.010 40.518 1.00 17.26 115 GLU A N 1
ATOM 615 C CA . GLU A 1 120 ? 23.002 39.469 39.338 1.00 17.98 115 GLU A CA 1
ATOM 616 C C . GLU A 1 120 ? 22.606 38.278 38.435 1.00 20.52 115 GLU A C 1
ATOM 617 O O . GLU A 1 120 ? 21.994 38.451 37.379 1.00 20.70 115 GLU A O 1
ATOM 623 N N . THR A 1 121 ? 22.919 37.060 38.886 1.00 18.20 116 THR A N 1
ATOM 624 C CA . THR A 1 121 ? 22.522 35.864 38.156 1.00 17.70 116 THR A CA 1
ATOM 625 C C . THR A 1 121 ? 21.162 35.419 38.701 1.00 17.97 116 THR A C 1
ATOM 626 O O . THR A 1 121 ? 20.575 34.465 38.198 1.00 20.37 116 THR A O 1
ATOM 630 N N . ILE A 1 122 ? 20.682 36.087 39.755 1.00 17.68 117 ILE A N 1
ATOM 631 C CA . ILE A 1 122 ? 19.362 35.792 40.331 1.00 16.21 117 ILE A CA 1
ATOM 632 C C . ILE A 1 122 ? 18.342 36.416 39.367 1.00 19.87 117 ILE A C 1
ATOM 633 O O . ILE A 1 122 ? 18.482 37.590 38.988 1.00 18.07 117 ILE A O 1
ATOM 638 N N . PRO A 1 123 ? 17.335 35.630 38.918 1.00 19.44 118 PRO A N 1
ATOM 639 C CA . PRO A 1 123 ? 16.312 36.141 37.991 1.00 19.75 118 PRO A CA 1
ATOM 640 C C . PRO A 1 123 ? 15.682 37.424 38.516 1.00 18.73 118 PRO A C 1
ATOM 641 O O . PRO A 1 123 ? 15.383 37.527 39.703 1.00 18.90 118 PRO A O 1
ATOM 645 N N . VAL A 1 124 ? 15.480 38.389 37.621 1.00 17.36 119 VAL A N 1
ATOM 646 C CA . VAL A 1 124 ? 14.907 39.671 37.992 1.00 16.71 119 VAL A CA 1
ATOM 647 C C . VAL A 1 124 ? 13.598 39.520 38.751 1.00 16.26 119 VAL A C 1
ATOM 648 O O . VAL A 1 124 ? 13.361 40.230 39.724 1.00 17.07 119 VAL A O 1
ATOM 652 N N . SER A 1 125 ? 12.778 38.551 38.352 1.00 18.40 120 SER A N 1
ATOM 653 C CA . SER A 1 125 ? 11.483 38.329 39.004 1.00 20.22 120 SER A CA 1
ATOM 654 C C . SER A 1 125 ? 11.607 37.972 40.480 1.00 21.91 120 SER A C 1
ATOM 655 O O . SER A 1 125 ? 10.699 38.243 41.262 1.00 22.02 120 SER A O 1
ATOM 658 N N . GLN A 1 126 ? 12.729 37.366 40.861 1.00 21.74 121 GLN A N 1
ATOM 659 C CA . GLN A 1 126 ? 12.935 36.985 42.253 1.00 22.29 121 GLN A CA 1
ATOM 660 C C . GLN A 1 126 ? 13.592 38.062 43.119 1.00 21.82 121 GLN A C 1
ATOM 661 O O . GLN A 1 126 ? 13.719 37.894 44.328 1.00 21.28 121 GLN A O 1
ATOM 667 N N . ARG A 1 127 ? 14.006 39.165 42.500 1.00 19.75 122 ARG A N 1
ATOM 668 C CA . ARG A 1 127 ? 14.605 40.272 43.237 1.00 20.57 122 ARG A CA 1
ATOM 669 C C . ARG A 1 127 ? 13.495 41.165 43.794 1.00 21.54 122 ARG A C 1
ATOM 670 O O . ARG A 1 127 ? 12.412 41.261 43.221 1.00 23.28 122 ARG A O 1
ATOM 678 N N . LEU A 1 128 ? 13.759 41.793 44.930 1.00 21.88 123 LEU A N 1
ATOM 679 C CA . LEU A 1 128 ? 12.800 42.705 45.531 1.00 23.13 123 LEU A CA 1
ATOM 680 C C . LEU A 1 128 ? 13.117 44.089 44.987 1.00 25.32 123 LEU A C 1
ATOM 681 O O . LEU A 1 128 ? 14.239 44.573 45.091 1.00 25.75 123 LEU A O 1
ATOM 686 N N . SER A 1 129 ? 12.141 44.680 44.315 1.00 27.63 124 SER A N 1
ATOM 687 C CA . SER A 1 129 ? 12.289 45.996 43.717 1.00 27.17 124 SER A CA 1
ATOM 688 C C . SER A 1 129 ? 11.864 47.057 44.732 1.00 30.08 124 SER A C 1
ATOM 689 O O . SER A 1 129 ? 10.826 46.924 45.366 1.00 32.87 124 SER A O 1
ATOM 692 N N . LEU A 1 130 ? 12.682 48.086 44.915 1.00 29.69 125 LEU A N 1
ATOM 693 C CA . LEU A 1 130 ? 12.373 49.166 45.849 1.00 32.16 125 LEU A CA 1
ATOM 694 C C . LEU A 1 130 ? 11.780 50.346 45.091 1.00 35.08 125 LEU A C 1
ATOM 695 O O . LEU A 1 130 ? 12.499 51.095 44.440 1.00 33.21 125 LEU A O 1
ATOM 700 N N . GLU A 1 131 ? 10.458 50.483 45.151 1.00 42.48 126 GLU A N 1
ATOM 701 C CA . GLU A 1 131 ? 9.746 51.577 44.475 1.00 48.78 126 GLU A CA 1
ATOM 702 C C . GLU A 1 131 ? 10.039 51.669 42.973 1.00 49.59 126 GLU A C 1
ATOM 703 O O . GLU A 1 131 ? 9.993 52.760 42.397 1.00 48.92 126 GLU A O 1
ATOM 709 N N . GLU A 1 132 ? 10.347 50.525 42.356 1.00 50.66 127 GLU A N 1
ATOM 710 C CA . GLU A 1 132 ? 10.676 50.434 40.926 1.00 51.27 127 GLU A CA 1
ATOM 711 C C . GLU A 1 132 ? 11.894 51.284 40.570 1.00 50.31 127 GLU A C 1
ATOM 712 O O . GLU A 1 132 ? 12.045 51.682 39.417 1.00 51.77 127 GLU A O 1
ATOM 718 N N . ALA A 1 133 ? 12.769 51.540 41.543 1.00 49.18 128 ALA A N 1
ATOM 719 C CA . ALA A 1 133 ? 13.956 52.376 41.314 1.00 47.54 128 ALA A CA 1
ATOM 720 C C . ALA A 1 133 ? 15.278 51.782 41.804 1.00 45.66 128 ALA A C 1
ATOM 721 O O . ALA A 1 133 ? 16.316 52.436 41.721 1.00 45.42 128 ALA A O 1
ATOM 723 N N . GLU A 1 134 ? 15.238 50.551 42.300 1.00 42.58 129 GLU A N 1
ATOM 724 C CA . GLU A 1 134 ? 16.431 49.875 42.805 1.00 38.86 129 GLU A CA 1
ATOM 725 C C . GLU A 1 134 ? 16.050 48.478 43.234 1.00 30.35 129 GLU A C 1
ATOM 726 O O . GLU A 1 134 ? 14.892 48.197 43.465 1.00 27.96 129 GLU A O 1
ATOM 732 N N . PHE A 1 135 ? 17.034 47.601 43.345 1.00 23.67 130 PHE A N 1
ATOM 733 C CA . PHE A 1 135 ? 16.779 46.250 43.819 1.00 19.57 130 PHE A CA 1
ATOM 734 C C . PHE A 1 135 ? 17.363 46.136 45.224 1.00 19.17 130 PHE A C 1
ATOM 735 O O . PHE A 1 135 ? 18.359 46.771 45.541 1.00 20.28 130 PHE A O 1
ATOM 743 N N . ASP A 1 136 ? 16.715 45.359 46.075 1.00 17.31 131 ASP A N 1
ATOM 744 C CA . ASP A 1 136 ? 17.213 45.122 47.426 1.00 16.87 131 ASP A CA 1
ATOM 745 C C . ASP A 1 136 ? 18.393 44.155 47.212 1.00 13.16 131 ASP A C 1
ATOM 746 O O . ASP A 1 136 ? 18.244 43.108 46.579 1.00 13.91 131 ASP A O 1
ATOM 751 N N . PRO A 1 137 ? 19.583 44.503 47.720 1.00 13.81 132 PRO A N 1
ATOM 752 C CA . PRO A 1 137 ? 20.738 43.617 47.537 1.00 13.61 132 PRO A CA 1
ATOM 753 C C . PRO A 1 137 ? 20.932 42.472 48.546 1.00 14.20 132 PRO A C 1
ATOM 754 O O . PRO A 1 137 ? 21.738 41.580 48.291 1.00 15.30 132 PRO A O 1
ATOM 758 N N . HIS A 1 138 ? 20.179 42.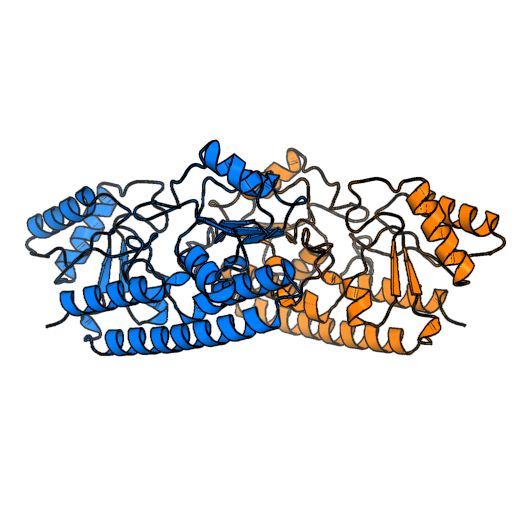469 49.646 1.00 12.91 133 HIS A N 1
ATOM 759 C CA . HIS A 1 138 ? 20.353 41.480 50.719 1.00 14.16 133 HIS A CA 1
ATOM 760 C C . HIS A 1 138 ? 19.830 40.081 50.478 1.00 14.29 133 HIS A C 1
ATOM 761 O O . HIS A 1 138 ? 19.212 39.476 51.354 1.00 16.59 133 HIS A O 1
ATOM 768 N N . VAL A 1 139 ? 20.159 39.540 49.318 1.00 14.92 134 VAL A N 1
ATOM 769 C CA . VAL A 1 139 ? 19.707 38.222 48.918 1.00 14.90 134 VAL A CA 1
ATOM 770 C C . VAL A 1 139 ? 20.213 37.047 49.758 1.00 14.34 134 VAL A C 1
ATOM 771 O O . VAL A 1 139 ? 19.616 35.973 49.728 1.00 17.11 134 VAL A O 1
ATOM 775 N N . TRP A 1 140 ? 21.280 37.255 50.526 1.00 13.14 135 TRP A N 1
ATOM 776 C CA . TRP A 1 140 ? 21.847 36.175 51.333 1.00 15.42 135 TRP A CA 1
ATOM 777 C C . TRP A 1 140 ? 20.968 35.737 52.497 1.00 16.31 135 TRP A C 1
ATOM 778 O O . TRP A 1 140 ? 21.261 34.731 53.140 1.00 17.71 135 TRP A O 1
ATOM 789 N N . PHE A 1 141 ? 19.909 36.491 52.788 1.00 16.55 136 PHE A N 1
ATOM 790 C CA . PHE A 1 141 ? 19.010 36.103 53.877 1.00 17.62 136 PHE A CA 1
ATOM 791 C C . PHE A 1 141 ? 17.819 35.204 53.497 1.00 18.17 136 PHE A C 1
ATOM 792 O O . PHE A 1 141 ? 16.905 35.006 54.289 1.00 20.00 136 PHE A O 1
ATOM 800 N N . ASP A 1 142 ? 17.797 34.767 52.239 1.00 17.74 137 ASP A N 1
ATOM 801 C CA . ASP A 1 142 ? 16.835 33.782 51.763 1.00 19.68 137 ASP A CA 1
ATOM 802 C C . ASP A 1 142 ? 17.853 32.748 51.275 1.00 20.52 137 ASP A C 1
ATOM 803 O O . ASP A 1 142 ? 18.414 32.880 50.185 1.00 19.73 137 ASP A O 1
ATOM 808 N N . VAL A 1 143 ? 18.133 31.754 52.111 1.00 21.16 138 VAL A N 1
ATOM 809 C CA . VAL A 1 143 ? 19.142 30.753 51.788 1.00 21.18 138 VAL A CA 1
ATOM 810 C C . VAL A 1 143 ? 18.963 30.084 50.437 1.00 23.49 138 VAL A C 1
ATOM 811 O O . VAL A 1 143 ? 19.943 29.825 49.728 1.00 24.82 138 VAL A O 1
ATOM 815 N N . LYS A 1 144 ? 17.716 29.856 50.047 1.00 25.38 139 LYS A N 1
ATOM 816 C CA . LYS A 1 144 ? 17.455 29.214 48.765 1.00 26.95 139 LYS A CA 1
ATOM 817 C C . LYS A 1 144 ? 17.830 30.161 47.610 1.00 25.10 139 LYS A C 1
ATOM 818 O O . LYS A 1 144 ? 18.389 29.743 46.597 1.00 25.76 139 LYS A O 1
ATOM 824 N N . LEU A 1 145 ? 17.539 31.444 47.774 1.00 22.33 140 LEU A N 1
ATOM 825 C CA . LEU A 1 145 ? 17.868 32.430 46.760 1.00 20.78 140 LEU A CA 1
ATOM 826 C C . LEU A 1 145 ? 19.383 32.584 46.687 1.00 20.60 140 LEU A C 1
ATOM 827 O O . LEU A 1 145 ? 19.958 32.706 45.608 1.00 22.76 140 LEU A O 1
ATOM 832 N N . TRP A 1 146 ? 20.031 32.567 47.845 1.00 19.42 141 TRP A N 1
ATOM 833 C CA . TRP A 1 146 ? 21.478 32.705 47.907 1.00 18.74 141 TRP A CA 1
ATOM 834 C C . TRP A 1 146 ? 22.185 31.573 47.155 1.00 18.06 141 TRP A C 1
ATOM 835 O O . TRP A 1 146 ? 23.322 31.743 46.715 1.00 18.12 141 TRP A O 1
ATOM 846 N N . SER A 1 147 ? 21.502 30.438 46.962 1.00 18.49 142 SER A N 1
ATOM 847 C CA . SER A 1 147 ? 22.105 29.313 46.250 1.00 17.76 142 SER A CA 1
ATOM 848 C C . SER A 1 147 ? 22.461 29.696 44.812 1.00 18.37 142 SER A C 1
ATOM 849 O O . SER A 1 147 ? 23.362 29.110 44.214 1.00 17.76 142 SER A O 1
ATOM 854 N N . TYR A 1 148 ? 21.774 30.695 44.257 1.00 18.34 143 TYR A N 1
ATOM 855 C CA . TYR A 1 148 ? 22.106 31.164 42.907 1.00 15.81 143 TYR A CA 1
ATOM 856 C C . TYR A 1 148 ? 23.493 31.807 42.950 1.00 15.12 143 TYR A C 1
ATOM 857 O O . TYR A 1 148 ? 24.329 31.582 42.077 1.00 16.39 143 TYR A O 1
ATOM 866 N N . SER A 1 149 ? 23.711 32.647 43.959 1.00 17.03 144 SER A N 1
ATOM 867 C CA . SER A 1 149 ? 24.981 33.349 44.111 1.00 16.50 144 SER A CA 1
ATOM 868 C C . SER A 1 149 ? 26.109 32.381 44.363 1.00 16.41 144 SER A C 1
ATOM 869 O O . SER A 1 149 ? 27.173 32.519 43.786 1.00 16.83 144 SER A O 1
ATOM 872 N N . VAL A 1 150 ? 25.863 31.388 45.213 1.00 18.16 145 VAL A N 1
ATOM 873 C CA . VAL A 1 150 ? 26.860 30.357 45.520 1.00 17.22 145 VAL A CA 1
ATOM 874 C C . VAL A 1 150 ? 27.187 29.560 44.246 1.00 17.12 145 VAL A C 1
ATOM 875 O O . VAL A 1 150 ? 28.354 29.251 43.986 1.00 16.89 145 VAL A O 1
ATOM 879 N N . LYS A 1 151 ? 26.164 29.275 43.435 1.00 16.45 146 LYS A N 1
ATOM 880 C CA . LYS A 1 151 ? 26.362 28.565 42.176 1.00 16.57 146 LYS A CA 1
ATOM 881 C C . LYS A 1 151 ? 27.229 29.407 41.238 1.00 16.50 146 LYS A C 1
ATOM 882 O O . LYS A 1 151 ? 28.080 28.870 40.538 1.00 18.44 146 LYS A O 1
ATOM 888 N N . ALA A 1 152 ? 27.042 30.727 41.251 1.00 16.28 147 ALA A N 1
ATOM 889 C CA . ALA A 1 152 ? 27.838 31.619 40.409 1.00 14.52 147 ALA A CA 1
ATOM 890 C C . ALA A 1 152 ? 29.299 31.601 40.848 1.00 14.86 147 ALA A C 1
ATOM 891 O O . ALA A 1 152 ? 30.189 31.650 40.007 1.00 16.41 147 ALA A O 1
ATOM 893 N N . VAL A 1 153 ? 29.540 31.539 42.162 1.00 16.97 148 VAL A N 1
ATOM 894 C CA . VAL A 1 153 ? 30.909 31.490 42.709 1.00 13.79 148 VAL A CA 1
ATOM 895 C C . VAL A 1 153 ? 31.559 30.205 42.215 1.00 14.02 148 VAL A C 1
ATOM 896 O O . VAL A 1 153 ? 32.658 30.231 41.676 1.00 16.75 148 VAL A O 1
ATOM 900 N N . TYR A 1 154 ? 30.853 29.089 42.371 1.00 16.71 149 TYR A N 1
ATOM 901 C CA . TYR A 1 154 ? 31.325 27.772 41.933 1.00 16.94 149 TYR A CA 1
ATOM 902 C C . TYR A 1 154 ? 31.654 27.771 40.432 1.00 18.48 149 TYR A C 1
ATOM 903 O O . TYR A 1 154 ? 32.759 27.391 40.031 1.00 18.15 149 TYR A O 1
ATOM 912 N N . GLU A 1 155 ? 30.706 28.232 39.612 1.00 19.25 150 GLU A N 1
ATOM 913 C CA . GLU A 1 155 ? 30.889 28.266 38.166 1.00 18.47 150 GLU A CA 1
ATOM 914 C C . GLU A 1 155 ? 32.003 29.198 37.703 1.00 18.90 150 GLU A C 1
ATOM 915 O O . GLU A 1 155 ? 32.696 28.894 36.720 1.00 19.16 150 GLU A O 1
ATOM 921 N N . SER A 1 156 ? 32.185 30.317 38.411 1.00 18.40 151 SER A N 1
ATOM 922 C CA . SER A 1 156 ? 33.258 31.265 38.088 1.00 19.59 151 SER A CA 1
ATOM 923 C C . SER A 1 156 ? 34.611 30.615 38.405 1.00 17.99 151 SER A C 1
ATOM 924 O O . SER A 1 156 ? 35.575 30.769 37.653 1.00 19.30 151 SER A O 1
ATOM 927 N N . LEU A 1 157 ? 34.671 29.871 39.508 1.00 16.89 152 LEU A N 1
ATOM 928 C CA . LEU A 1 157 ? 35.909 29.195 39.894 1.00 17.23 152 LEU A CA 1
ATOM 929 C C . LEU A 1 157 ? 36.267 28.135 38.859 1.00 19.45 152 LEU A C 1
ATOM 930 O O . LEU A 1 157 ? 37.449 27.939 38.554 1.00 19.81 152 LEU A O 1
ATOM 935 N N . CYS A 1 158 ? 35.255 27.465 38.301 1.00 20.92 153 CYS A N 1
ATOM 936 C CA . CYS A 1 158 ? 35.498 26.441 37.272 1.00 22.98 153 CYS A CA 1
ATOM 937 C C . CYS A 1 158 ? 36.036 27.079 35.991 1.00 24.89 153 CYS A C 1
ATOM 938 O O . CYS A 1 158 ? 36.815 26.451 35.271 1.00 26.29 153 CYS A O 1
ATOM 941 N N . LYS A 1 159 ? 35.633 28.324 35.713 1.00 22.79 154 LYS A N 1
ATOM 942 C CA . LYS A 1 159 ? 36.140 29.033 34.533 1.00 23.24 154 LYS A CA 1
ATOM 943 C C . LYS A 1 159 ? 37.596 29.389 34.785 1.00 22.69 154 LYS A C 1
ATOM 944 O O . LYS A 1 159 ? 38.432 29.303 33.890 1.00 23.25 154 LYS A O 1
ATOM 950 N N . LEU A 1 160 ? 37.890 29.767 36.025 1.00 23.10 155 LEU A N 1
ATOM 951 C CA . LEU A 1 160 ? 39.233 30.155 36.427 1.00 23.36 155 LEU A CA 1
ATOM 952 C C . LEU A 1 160 ? 40.207 28.976 36.379 1.00 24.17 155 LEU A C 1
ATOM 953 O O . LEU A 1 160 ? 41.325 29.110 35.874 1.00 24.06 155 LEU A O 1
ATOM 958 N N . LEU A 1 161 ? 39.776 27.825 36.899 1.00 23.30 156 LEU A N 1
ATOM 959 C CA . LEU A 1 161 ? 40.616 26.624 36.926 1.00 24.05 156 LEU A CA 1
ATOM 960 C C . LEU A 1 161 ? 39.812 25.430 36.435 1.00 24.46 156 LEU A C 1
ATOM 961 O O . LEU A 1 161 ? 39.383 24.599 37.228 1.00 23.92 156 LEU A O 1
ATOM 966 N N . PRO A 1 162 ? 39.640 25.304 35.107 1.00 25.65 157 PRO A N 1
ATOM 967 C CA . PRO A 1 162 ? 38.881 24.197 34.515 1.00 27.53 157 PRO A CA 1
ATOM 968 C C . PRO A 1 162 ? 39.432 22.825 34.923 1.00 29.91 157 PRO A C 1
ATOM 969 O O . PRO A 1 162 ? 38.676 21.863 35.054 1.00 29.76 157 PRO A O 1
ATOM 973 N N . GLY A 1 163 ? 40.744 22.756 35.151 1.00 31.07 158 GLY A N 1
ATOM 974 C CA . GLY A 1 163 ? 41.383 21.509 35.541 1.00 31.17 158 GLY A CA 1
ATOM 975 C C . GLY A 1 163 ? 40.965 21.041 36.918 1.00 31.47 158 GLY A C 1
ATOM 976 O O . GLY A 1 163 ? 41.193 19.887 37.262 1.00 33.55 158 GLY A O 1
ATOM 977 N N . LYS A 1 164 ? 40.358 21.934 37.700 1.00 28.66 159 LYS A N 1
ATOM 978 C CA . LYS A 1 164 ? 39.899 21.614 39.047 1.00 27.70 159 LYS A CA 1
ATOM 979 C C . LYS A 1 164 ? 38.374 21.420 39.132 1.00 26.50 159 LYS A C 1
ATOM 980 O O . LYS A 1 164 ? 37.820 21.325 40.223 1.00 27.20 159 LYS A O 1
ATOM 986 N N . THR A 1 165 ? 37.702 21.356 37.989 1.00 25.91 160 THR A N 1
ATOM 987 C CA . THR A 1 165 ? 36.251 21.197 37.947 1.00 24.88 160 THR A CA 1
ATOM 988 C C . THR A 1 165 ? 35.681 20.081 38.813 1.00 27.33 160 THR A C 1
ATOM 989 O O . THR A 1 165 ? 34.670 20.285 39.488 1.00 27.06 160 THR A O 1
ATOM 993 N N . ARG A 1 166 ? 36.332 18.919 38.829 1.00 28.89 161 ARG A N 1
ATOM 994 C CA . ARG A 1 166 ? 35.820 17.794 39.605 1.00 29.61 161 ARG A CA 1
ATOM 995 C C . ARG A 1 166 ? 35.815 18.022 41.106 1.00 27.43 161 ARG A C 1
ATOM 996 O O . ARG A 1 166 ? 34.802 17.784 41.758 1.00 26.69 161 ARG A O 1
ATOM 1004 N N . GLU A 1 167 ? 36.943 18.452 41.664 1.00 26.71 162 GLU A N 1
ATOM 1005 C CA . GLU A 1 167 ? 36.990 18.706 43.102 1.00 29.63 162 GLU A CA 1
ATOM 1006 C C . GLU A 1 167 ? 36.112 19.898 43.477 1.00 26.42 162 GLU A C 1
ATOM 1007 O O . GLU A 1 167 ? 35.466 19.885 44.524 1.00 27.16 162 GLU A O 1
ATOM 1013 N N . PHE A 1 168 ? 36.086 20.924 42.624 1.00 26.01 163 PHE A N 1
ATOM 1014 C CA . PHE A 1 168 ? 35.230 22.088 42.871 1.00 24.43 163 PHE A CA 1
ATOM 1015 C C . PHE A 1 168 ? 33.774 21.608 42.937 1.00 22.74 163 PHE A C 1
ATOM 1016 O O . PHE A 1 168 ? 33.020 22.019 43.816 1.00 22.70 163 PHE A O 1
ATOM 1024 N N . THR A 1 169 ? 33.404 20.693 42.041 1.00 22.51 164 THR A N 1
ATOM 1025 C CA . THR A 1 169 ? 32.048 20.159 42.006 1.00 23.41 164 THR A CA 1
ATOM 1026 C C . THR A 1 169 ? 31.716 19.351 43.262 1.00 23.60 164 THR A C 1
ATOM 1027 O O . THR A 1 169 ? 30.617 19.487 43.813 1.00 23.17 164 THR A O 1
ATOM 1031 N N . GLN A 1 170 ? 32.666 18.538 43.728 1.00 22.76 165 GLN A N 1
ATOM 1032 C CA . GLN A 1 170 ? 32.439 17.748 44.939 1.00 23.79 165 GLN A CA 1
ATOM 1033 C C . GLN A 1 170 ? 32.250 18.667 46.154 1.00 21.72 165 GLN A C 1
ATOM 1034 O O . GLN A 1 170 ? 31.310 18.499 46.943 1.00 22.32 165 GLN A O 1
ATOM 1045 N N . ARG A 1 171 ? 33.132 19.655 46.287 1.00 21.94 166 ARG A N 1
ATOM 1046 C CA . ARG A 1 171 ? 33.077 20.583 47.411 1.00 22.66 166 ARG A CA 1
ATOM 1047 C C . ARG A 1 171 ? 31.817 21.443 47.352 1.00 23.65 166 ARG A C 1
ATOM 1048 O O . ARG A 1 171 ? 31.187 21.698 48.378 1.00 24.64 166 ARG A O 1
ATOM 1056 N N . TYR A 1 172 ? 31.471 21.898 46.150 1.00 23.59 167 TYR A N 1
ATOM 1057 C CA . TYR A 1 172 ? 30.274 22.707 45.937 1.00 25.02 167 TYR A CA 1
ATOM 1058 C C . TYR A 1 172 ? 29.003 21.925 46.308 1.00 25.18 167 TYR A C 1
ATOM 1059 O O . TYR A 1 172 ? 28.130 22.452 46.994 1.00 23.92 167 TYR A O 1
ATOM 1068 N N . GLN A 1 173 ? 28.903 20.668 45.873 1.00 26.10 168 GLN A N 1
ATOM 1069 C CA . GLN A 1 173 ? 27.728 19.863 46.200 1.00 28.03 168 GLN A CA 1
ATOM 1070 C C . GLN A 1 173 ? 27.590 19.646 47.709 1.00 26.34 168 GLN A C 1
ATOM 1071 O O . GLN A 1 173 ? 26.476 19.639 48.239 1.00 26.57 168 GLN A O 1
ATOM 1077 N N . ALA A 1 174 ? 28.720 19.489 48.396 1.00 26.18 169 ALA A N 1
ATOM 1078 C CA . ALA A 1 174 ? 28.721 19.294 49.843 1.00 23.79 169 ALA A CA 1
ATOM 1079 C C . ALA A 1 174 ? 28.253 20.576 50.511 1.00 24.62 169 ALA A C 1
ATOM 1080 O O . ALA A 1 174 ? 27.386 20.549 51.381 1.00 24.73 169 ALA A O 1
ATOM 1082 N N . TYR A 1 175 ? 28.813 21.704 50.076 1.00 25.36 170 TYR A N 1
ATOM 1083 C CA . TYR A 1 175 ? 28.451 23.022 50.609 1.00 23.85 170 TYR A CA 1
ATOM 1084 C C . TYR A 1 175 ? 26.959 23.331 50.368 1.00 22.58 170 TYR A C 1
ATOM 1085 O O . TYR A 1 175 ? 26.263 23.835 51.249 1.00 24.37 170 TYR A O 1
ATOM 1094 N N . GLN A 1 176 ? 26.465 23.012 49.177 1.00 22.95 171 GLN A N 1
ATOM 1095 C CA . GLN A 1 176 ? 25.068 23.257 48.865 1.00 24.04 171 GLN A CA 1
ATOM 1096 C C . GLN A 1 176 ? 24.142 22.417 49.756 1.00 26.22 171 GLN A C 1
ATOM 1097 O O . GLN A 1 176 ? 23.033 22.844 50.068 1.00 25.81 171 GLN A O 1
ATOM 1103 N N . GLN A 1 177 ? 24.589 21.224 50.158 1.00 28.30 172 GLN A N 1
ATOM 1104 C CA . GLN A 1 177 ? 23.796 20.376 51.051 1.00 29.96 172 GLN A CA 1
ATOM 1105 C C . GLN A 1 177 ? 23.699 21.039 52.415 1.00 26.48 172 GLN A C 1
ATOM 1106 O O . GLN A 1 177 ? 22.667 20.952 53.072 1.00 27.37 172 GLN A O 1
ATOM 1112 N N . GLN A 1 178 ? 24.791 21.667 52.852 1.00 27.08 173 GLN A N 1
ATOM 1113 C CA . GLN A 1 178 ? 24.808 22.384 54.126 1.00 27.49 173 GLN A CA 1
ATOM 1114 C C . GLN A 1 178 ? 23.801 23.518 54.056 1.00 26.96 173 GLN A C 1
ATOM 1115 O O . GLN A 1 178 ? 23.074 23.765 55.015 1.00 27.47 173 GLN A O 1
ATOM 1121 N N . LEU A 1 179 ? 23.786 24.227 52.929 1.00 25.47 174 LEU A N 1
ATOM 1122 C CA . LEU A 1 179 ? 22.850 25.328 52.742 1.00 25.09 174 LEU A CA 1
ATOM 1123 C C . LEU A 1 179 ? 21.400 24.834 52.743 1.00 25.19 174 LEU A C 1
ATOM 1124 O O . LEU A 1 179 ? 20.519 25.496 53.298 1.00 26.22 174 LEU A O 1
ATOM 1129 N N . ASP A 1 180 ? 21.156 23.668 52.143 1.00 24.29 175 ASP A N 1
ATOM 1130 C CA . ASP A 1 180 ? 19.806 23.093 52.120 1.00 27.70 175 ASP A CA 1
ATOM 1131 C C . ASP A 1 180 ? 19.360 22.843 53.550 1.00 27.02 175 ASP A C 1
ATOM 1132 O O . ASP A 1 180 ? 18.248 23.201 53.939 1.00 24.37 175 ASP A O 1
ATOM 1137 N N . LYS A 1 181 ? 20.258 22.269 54.345 1.00 28.82 176 LYS A N 1
ATOM 1138 C CA . LYS A 1 181 ? 19.968 22.001 55.747 1.00 29.64 176 LYS A CA 1
ATOM 1139 C C . LYS A 1 181 ? 19.759 23.306 56.519 1.00 28.73 176 LYS A C 1
ATOM 1140 O O . LYS A 1 181 ? 18.890 23.384 57.396 1.00 27.74 176 LYS A O 1
ATOM 1146 N N . LEU A 1 182 ? 20.543 24.328 56.183 1.00 23.36 177 LEU A N 1
ATOM 1147 C CA . LEU A 1 182 ? 20.419 25.617 56.848 1.00 23.56 177 LEU A CA 1
ATOM 1148 C C . LEU A 1 182 ? 19.041 26.214 56.572 1.00 22.52 177 LEU A C 1
ATOM 1149 O O . LEU A 1 182 ? 18.363 26.666 57.499 1.00 23.26 177 LEU A O 1
ATOM 1154 N N . ASP A 1 183 ? 18.611 26.168 55.310 1.00 23.71 178 ASP A N 1
ATOM 1155 C CA . ASP A 1 183 ? 17.307 26.706 54.911 1.00 22.61 178 ASP A CA 1
ATOM 1156 C C . ASP A 1 183 ? 16.181 26.043 55.705 1.00 25.06 178 ASP A C 1
ATOM 1157 O O . ASP A 1 183 ? 15.326 26.721 56.268 1.00 25.29 178 ASP A O 1
ATOM 1162 N N . ALA A 1 184 ? 16.208 24.711 55.750 1.00 27.00 179 ALA A N 1
ATOM 1163 C CA . ALA A 1 184 ? 15.221 23.919 56.491 1.00 27.02 179 ALA A CA 1
ATOM 1164 C C . ALA A 1 184 ? 15.246 24.270 57.987 1.00 26.89 179 ALA A C 1
ATOM 1165 O O . ALA A 1 184 ? 14.198 24.401 58.620 1.00 28.14 179 ALA A O 1
ATOM 1167 N N . TYR A 1 185 ? 16.444 24.448 58.541 1.00 25.22 180 TYR A N 1
ATOM 1168 C CA . TYR A 1 185 ? 16.594 24.796 59.945 1.00 23.48 180 TYR A CA 1
ATOM 1169 C C . TYR A 1 185 ? 15.987 26.152 60.269 1.00 25.05 180 TYR A C 1
ATOM 1170 O O . TYR A 1 185 ? 15.257 26.290 61.244 1.00 24.62 180 TYR A O 1
ATOM 1179 N N . VAL A 1 186 ? 16.319 27.160 59.462 1.00 24.77 181 VAL A N 1
ATOM 1180 C CA . VAL A 1 186 ? 15.805 28.516 59.674 1.00 22.23 181 VAL A CA 1
ATOM 1181 C C . VAL A 1 186 ? 14.285 28.508 59.610 1.00 22.15 181 VAL A C 1
ATOM 1182 O O . VAL A 1 186 ? 13.612 29.168 60.408 1.00 21.72 181 VAL A O 1
ATOM 1186 N N . ARG A 1 187 ? 13.751 27.733 58.675 1.00 25.68 182 ARG A N 1
ATOM 1187 C CA . ARG A 1 187 ? 12.314 27.645 58.504 1.00 28.37 182 ARG A CA 1
ATOM 1188 C C . ARG A 1 187 ? 11.622 26.995 59.711 1.00 30.06 182 ARG A C 1
ATOM 1189 O O . ARG A 1 187 ? 10.555 27.457 60.133 1.00 29.66 182 ARG A O 1
ATOM 1197 N N . ARG A 1 188 ? 12.247 25.967 60.297 1.00 30.97 183 ARG A N 1
ATOM 1198 C CA . ARG A 1 188 ? 11.683 25.302 61.478 1.00 32.53 183 ARG A CA 1
ATOM 1199 C C . ARG A 1 188 ? 11.707 26.248 62.659 1.00 31.20 183 ARG A C 1
ATOM 1200 O O . ARG A 1 188 ? 10.733 26.357 63.396 1.00 31.69 183 ARG A O 1
ATOM 1208 N N . LYS A 1 189 ? 12.845 26.901 62.859 1.00 30.08 184 LYS A N 1
ATOM 1209 C CA . LYS A 1 189 ? 13.001 27.848 63.953 1.00 30.51 184 LYS A CA 1
ATOM 1210 C C . LYS A 1 189 ? 11.988 28.985 63.836 1.00 30.36 184 LYS A C 1
ATOM 1211 O O . LYS A 1 189 ? 11.421 29.429 64.836 1.00 29.92 184 LYS A O 1
ATOM 1217 N N . ALA A 1 190 ? 11.756 29.440 62.606 1.00 29.83 185 ALA A N 1
ATOM 1218 C CA . ALA A 1 190 ? 10.807 30.519 62.356 1.00 29.28 185 ALA A CA 1
ATOM 1219 C C . ALA A 1 190 ? 9.389 30.049 62.705 1.00 29.02 185 ALA A C 1
ATOM 1220 O O . ALA A 1 190 ? 8.645 30.746 63.399 1.00 29.20 185 ALA A O 1
ATOM 1222 N N . GLN A 1 191 ? 9.037 28.853 62.239 1.00 29.46 186 GLN A N 1
ATOM 1223 C CA . GLN A 1 191 ? 7.724 28.277 62.499 1.00 32.70 186 GLN A CA 1
ATOM 1224 C C . GLN A 1 191 ? 7.481 27.961 63.973 1.00 33.94 186 GLN A C 1
ATOM 1225 O O . GLN A 1 191 ? 6.340 27.808 64.387 1.00 35.63 186 GLN A O 1
ATOM 1231 N N . SER A 1 192 ? 8.552 27.880 64.761 1.00 33.31 187 SER A N 1
ATOM 1232 C CA . SER A 1 192 ? 8.447 27.583 66.190 1.00 31.91 187 SER A CA 1
ATOM 1233 C C . SER A 1 192 ? 8.015 28.819 66.973 1.00 33.18 187 SER A C 1
ATOM 1234 O O . SER A 1 192 ? 7.684 28.736 68.148 1.00 32.69 187 SER A O 1
ATOM 1237 N N . LEU A 1 193 ? 8.047 29.969 66.318 1.00 32.47 188 LEU A N 1
ATOM 1238 C CA . LEU A 1 193 ? 7.669 31.223 66.941 1.00 32.45 188 LEU A CA 1
ATOM 1239 C C . LEU A 1 193 ? 6.225 31.527 66.523 1.00 35.47 188 LEU A C 1
ATOM 1240 O O . LEU A 1 193 ? 5.844 31.287 65.372 1.00 36.62 188 LEU A O 1
ATOM 1245 N N . PRO A 1 194 ? 5.377 31.978 67.472 1.00 35.61 189 PRO A N 1
ATOM 1246 C CA . PRO A 1 194 ? 3.984 32.300 67.141 1.00 34.99 189 PRO A CA 1
ATOM 1247 C C . PRO A 1 194 ? 3.957 33.349 66.032 1.00 33.79 189 PRO A C 1
ATOM 1248 O O . PRO A 1 194 ? 4.717 34.314 66.079 1.00 36.34 189 PRO A O 1
ATOM 1252 N N . ALA A 1 195 ? 3.081 33.159 65.047 1.00 33.60 190 ALA A N 1
ATOM 1253 C CA . ALA A 1 195 ? 2.958 34.068 63.903 1.00 32.95 190 ALA A CA 1
ATOM 1254 C C . ALA A 1 195 ? 2.915 35.540 64.290 1.00 31.96 190 ALA A C 1
ATOM 1255 O O . ALA A 1 195 ? 3.546 36.372 63.641 1.00 31.55 190 ALA A O 1
ATOM 1257 N N . GLU A 1 196 ? 2.192 35.841 65.369 1.00 31.98 191 GLU A N 1
ATOM 1258 C CA . GLU A 1 196 ? 2.035 37.209 65.877 1.00 33.29 191 GLU A CA 1
ATOM 1259 C C . GLU A 1 196 ? 3.343 37.798 66.362 1.00 30.90 191 GLU A C 1
ATOM 1260 O O . GLU A 1 196 ? 3.505 39.015 66.408 1.00 29.48 191 GLU A O 1
ATOM 1266 N N . ARG A 1 197 ? 4.248 36.927 66.785 1.00 30.69 192 ARG A N 1
ATOM 1267 C CA . ARG A 1 197 ? 5.533 37.363 67.310 1.00 31.08 192 ARG A CA 1
ATOM 1268 C C . ARG A 1 197 ? 6.638 37.515 66.261 1.00 28.95 192 ARG A C 1
ATOM 1269 O O . ARG A 1 197 ? 7.726 37.996 66.571 1.00 29.96 192 ARG A O 1
ATOM 1277 N N . ARG A 1 198 ? 6.344 37.142 65.018 1.00 27.39 193 ARG A N 1
ATOM 1278 C CA . ARG A 1 198 ? 7.317 37.242 63.929 1.00 25.03 193 ARG A CA 1
ATOM 1279 C C . ARG A 1 198 ? 7.432 38.649 63.340 1.00 24.63 193 ARG A C 1
ATOM 1280 O O . ARG A 1 198 ? 7.188 38.851 62.145 1.00 26.04 193 ARG A O 1
ATOM 1288 N N . VAL A 1 199 ? 7.761 39.619 64.191 1.00 23.14 194 VAL A N 1
ATOM 1289 C CA . VAL A 1 199 ? 7.936 41.005 63.773 1.00 23.89 194 VAL A CA 1
ATOM 1290 C C . VAL A 1 199 ? 9.364 41.391 64.169 1.00 25.65 194 VAL A C 1
ATOM 1291 O O . VAL A 1 199 ? 9.693 41.469 65.357 1.00 26.73 194 VAL A O 1
ATOM 1295 N N . LEU A 1 200 ? 10.195 41.622 63.154 1.00 23.59 195 LEU A N 1
ATOM 1296 C CA . LEU A 1 200 ? 11.614 41.934 63.311 1.00 20.61 195 LEU A CA 1
ATOM 1297 C C . LEU A 1 200 ? 12.033 43.369 63.002 1.00 20.68 195 LEU A C 1
ATOM 1298 O O . LEU A 1 200 ? 12.011 43.782 61.845 1.00 21.68 195 LEU A O 1
ATOM 1303 N N . VAL A 1 201 ? 12.438 44.121 64.028 1.00 18.54 196 VAL A N 1
ATOM 1304 C CA . VAL A 1 201 ? 12.890 45.504 63.846 1.00 18.23 196 VAL A CA 1
ATOM 1305 C C . VAL A 1 201 ? 14.397 45.524 64.136 1.00 20.82 196 VAL A C 1
ATOM 1306 O O . VAL A 1 201 ? 14.835 45.078 65.201 1.00 20.29 196 VAL A O 1
ATOM 1310 N N . THR A 1 202 ? 15.175 46.025 63.170 1.00 19.05 197 THR A N 1
ATOM 1311 C CA . THR A 1 202 ? 16.634 46.046 63.258 1.00 17.91 197 THR A CA 1
ATOM 1312 C C . THR A 1 202 ? 17.265 47.410 62.933 1.00 19.57 197 THR A C 1
ATOM 1313 O O . THR A 1 202 ? 16.552 48.377 62.627 1.00 19.32 197 THR A O 1
ATOM 1317 N N . ALA A 1 203 ? 18.603 47.472 62.992 1.00 16.39 198 ALA A N 1
ATOM 1318 C CA . ALA A 1 203 ? 19.358 48.705 62.723 1.00 17.01 198 ALA A CA 1
ATOM 1319 C C . ALA A 1 203 ? 19.094 49.274 61.327 1.00 16.74 198 ALA A C 1
ATOM 1320 O O . ALA A 1 203 ? 19.081 50.492 61.151 1.00 17.55 198 ALA A O 1
ATOM 1322 N N . HIS A 1 204 ? 18.985 48.400 60.328 1.00 16.80 199 HIS A N 1
ATOM 1323 C CA . HIS A 1 204 ? 18.625 48.837 58.976 1.00 17.50 199 HIS A CA 1
ATOM 1324 C C . HIS A 1 204 ? 17.804 47.757 58.275 1.00 17.49 199 HIS A C 1
ATOM 1325 O O . HIS A 1 204 ? 17.724 46.617 58.740 1.00 17.25 199 HIS A O 1
ATOM 1332 N N . ASP A 1 205 ? 17.141 48.150 57.196 1.00 18.17 200 ASP A N 1
ATOM 1333 C CA . ASP A 1 205 ? 16.255 47.270 56.445 1.00 18.48 200 ASP A CA 1
ATOM 1334 C C . ASP A 1 205 ? 16.999 46.252 55.579 1.00 17.36 200 ASP A C 1
ATOM 1335 O O . ASP A 1 205 ? 16.923 46.294 54.353 1.00 19.49 200 ASP A O 1
ATOM 1340 N N . ALA A 1 206 ? 17.647 45.292 56.233 1.00 16.64 201 ALA A N 1
ATOM 1341 C CA . ALA A 1 206 ? 18.445 44.275 55.554 1.00 14.47 201 ALA A CA 1
ATOM 1342 C C . ALA A 1 206 ? 17.798 42.910 55.478 1.00 14.15 201 ALA A C 1
ATOM 1343 O O . ALA A 1 206 ? 18.353 42.005 54.877 1.00 15.11 201 ALA A O 1
ATOM 1345 N N . PHE A 1 207 ? 16.609 42.769 56.046 1.00 14.71 202 PHE A N 1
ATOM 1346 C CA . PHE A 1 207 ? 15.951 41.472 56.094 1.00 16.57 202 PHE A CA 1
ATOM 1347 C C . PHE A 1 207 ? 14.701 41.298 55.228 1.00 19.25 202 PHE A C 1
ATOM 1348 O O . PHE A 1 207 ? 13.833 40.475 55.537 1.00 17.88 202 PHE A O 1
ATOM 1356 N N . GLY A 1 208 ? 14.639 42.044 54.123 1.00 17.45 203 GLY A N 1
ATOM 1357 C CA . GLY A 1 208 ? 13.519 41.947 53.207 1.00 16.49 203 GLY A CA 1
ATOM 1358 C C . GLY A 1 208 ? 13.366 40.556 52.590 1.00 18.59 203 GLY A C 1
ATOM 1359 O O . GLY A 1 208 ? 12.243 40.082 52.403 1.00 18.35 203 GLY A O 1
ATOM 1360 N N . TYR A 1 209 ? 14.475 39.902 52.245 1.00 15.99 204 TYR A N 1
ATOM 1361 C CA . TYR A 1 209 ? 14.396 38.568 51.668 1.00 16.41 204 TYR A CA 1
ATOM 1362 C C . TYR A 1 209 ? 14.087 37.546 52.750 1.00 18.33 204 TYR A C 1
ATOM 1363 O O . TYR A 1 209 ? 13.407 36.551 52.496 1.00 19.33 204 TYR A O 1
ATOM 1372 N N . PHE A 1 210 ? 14.574 37.820 53.960 1.00 19.60 205 PHE A N 1
ATOM 1373 C CA . PHE A 1 210 ? 14.341 36.974 55.137 1.00 21.17 205 PHE A CA 1
ATOM 1374 C C . PHE A 1 210 ? 12.832 37.016 55.431 1.00 22.02 205 PHE A C 1
ATOM 1375 O O . PHE A 1 210 ? 12.197 35.990 55.698 1.00 22.30 205 PHE A O 1
ATOM 1383 N N . SER A 1 211 ? 12.271 38.218 55.344 1.00 20.24 206 SER A N 1
ATOM 1384 C CA . SER A 1 211 ? 10.850 38.443 55.573 1.00 20.75 206 SER A CA 1
ATOM 1385 C C . SER A 1 211 ? 9.993 37.562 54.660 1.00 21.05 206 SER A C 1
ATOM 1386 O O . SER A 1 211 ? 9.112 36.829 55.123 1.00 22.81 206 SER A O 1
ATOM 1389 N N . ARG A 1 212 ? 10.279 37.612 53.362 1.00 20.49 207 ARG A N 1
ATOM 1390 C CA . ARG A 1 212 ? 9.538 36.836 52.372 1.00 21.68 207 ARG A CA 1
ATOM 1391 C C . ARG A 1 212 ? 9.730 35.320 52.487 1.00 22.52 207 ARG A C 1
ATOM 1392 O O . ARG A 1 212 ? 8.769 34.552 52.381 1.00 22.83 207 ARG A O 1
ATOM 1400 N N . ALA A 1 213 ? 10.963 34.890 52.727 1.00 19.01 208 ALA A N 1
ATOM 1401 C CA . ALA A 1 213 ? 11.246 33.473 52.807 1.00 21.07 208 ALA A CA 1
ATOM 1402 C C . ALA A 1 213 ? 10.783 32.781 54.070 1.00 21.89 208 ALA A C 1
ATOM 1403 O O . ALA A 1 213 ? 10.287 31.657 53.992 1.00 25.44 208 ALA A O 1
ATOM 1405 N N . TYR A 1 214 ? 10.856 33.467 55.211 1.00 21.54 209 TYR A N 1
ATOM 1406 C CA . TYR A 1 214 ? 10.519 32.838 56.492 1.00 21.37 209 TYR A CA 1
ATOM 1407 C C . TYR A 1 214 ? 9.312 33.340 57.284 1.00 23.34 209 TYR A C 1
ATOM 1408 O O . TYR A 1 214 ? 9.101 32.926 58.433 1.00 24.62 209 TYR A O 1
ATOM 1417 N N . GLY A 1 215 ? 8.523 34.221 56.672 1.00 22.29 210 GLY A N 1
ATOM 1418 C CA . GLY A 1 215 ? 7.321 34.727 57.311 1.00 23.13 210 GLY A CA 1
ATOM 1419 C C . GLY A 1 215 ? 7.442 35.745 58.428 1.00 24.63 210 GLY A C 1
ATOM 1420 O O . GLY A 1 215 ? 6.721 35.659 59.430 1.00 26.67 210 GLY A O 1
ATOM 1421 N N . PHE A 1 216 ? 8.330 36.719 58.257 1.00 23.22 211 PHE A N 1
ATOM 1422 C CA . PHE A 1 216 ? 8.515 37.777 59.246 1.00 21.98 211 PHE A CA 1
ATOM 1423 C C . PHE A 1 216 ? 8.073 39.109 58.673 1.00 23.51 211 PHE A C 1
ATOM 1424 O O . PHE A 1 216 ? 8.117 39.329 57.465 1.00 24.16 211 PHE A O 1
ATOM 1432 N N . GLU A 1 217 ? 7.643 39.992 59.557 1.00 23.41 212 GLU A N 1
ATOM 1433 C CA . GLU A 1 217 ? 7.256 41.339 59.184 1.00 25.11 212 GLU A CA 1
ATOM 1434 C C . GLU A 1 217 ? 8.532 42.099 59.591 1.00 23.99 212 GLU A C 1
ATOM 1435 O O . GLU A 1 217 ? 8.975 41.969 60.729 1.00 23.44 212 GLU A O 1
ATOM 1441 N N . VAL A 1 218 ? 9.131 42.870 58.684 1.00 21.91 213 VAL A N 1
ATOM 1442 C CA . VAL A 1 218 ? 10.383 43.554 59.009 1.00 18.27 213 VAL A CA 1
ATOM 1443 C C . VAL A 1 218 ? 10.387 45.055 58.830 1.00 20.70 213 VAL A C 1
ATOM 1444 O O . VAL A 1 218 ? 9.729 45.584 57.937 1.00 20.38 213 VAL A O 1
ATOM 1448 N N . LYS A 1 219 ? 11.179 45.726 59.665 1.00 19.43 214 LYS A N 1
ATOM 1449 C CA . LYS A 1 219 ? 11.357 47.178 59.623 1.00 21.98 214 LYS A CA 1
ATOM 1450 C C . LYS A 1 219 ? 12.782 47.486 60.083 1.00 21.01 214 LYS A C 1
ATOM 1451 O O . LYS A 1 219 ? 13.334 46.769 60.911 1.00 22.84 214 LYS A O 1
ATOM 1457 N N . GLY A 1 220 ? 13.392 48.510 59.503 1.00 19.57 215 GLY A N 1
ATOM 1458 C CA . GLY A 1 220 ? 14.732 48.893 59.905 1.00 17.94 215 GLY A CA 1
ATOM 1459 C C . GLY A 1 220 ? 14.731 50.368 60.233 1.00 19.07 215 GLY A C 1
ATOM 1460 O O . GLY A 1 220 ? 13.923 51.110 59.674 1.00 19.54 215 GLY A O 1
ATOM 1461 N N . LEU A 1 221 ? 15.582 50.799 61.164 1.00 19.07 216 LEU A N 1
ATOM 1462 C CA . LEU A 1 221 ? 15.670 52.218 61.514 1.00 19.53 216 LEU A CA 1
ATOM 1463 C C . LEU A 1 221 ? 16.220 52.943 60.278 1.00 19.22 216 LEU A C 1
ATOM 1464 O O . LEU A 1 221 ? 15.643 53.930 59.839 1.00 21.85 216 LEU A O 1
ATOM 1469 N N . GLN A 1 222 ? 17.364 52.500 59.756 1.00 19.15 217 GLN A N 1
ATOM 1470 C CA . GLN A 1 222 ? 17.887 53.080 58.516 1.00 19.38 217 GLN A CA 1
ATOM 1471 C C . GLN A 1 222 ? 17.242 52.272 57.376 1.00 20.00 217 GLN A C 1
ATOM 1472 O O . GLN A 1 222 ? 16.650 51.211 57.623 1.00 20.62 217 GLN A O 1
ATOM 1478 N N . GLY A 1 223 ? 17.343 52.760 56.141 1.00 19.47 218 GLY A N 1
ATOM 1479 C CA . GLY A 1 223 ? 16.727 52.056 55.024 1.00 17.99 218 GLY A CA 1
ATOM 1480 C C . GLY A 1 223 ? 17.473 50.821 54.549 1.00 18.86 218 GLY A C 1
ATOM 1481 O O . GLY A 1 223 ? 18.274 50.232 55.286 1.00 19.65 218 GLY A O 1
ATOM 1482 N N . VAL A 1 224 ? 17.192 50.416 53.312 1.00 17.35 219 VAL A N 1
ATOM 1483 C CA . VAL A 1 224 ? 17.839 49.260 52.695 1.00 16.56 219 VAL A CA 1
ATOM 1484 C C . VAL A 1 224 ? 19.333 49.585 52.569 1.00 18.31 219 VAL A C 1
ATOM 1485 O O . VAL A 1 224 ? 20.186 48.713 52.747 1.00 20.09 219 VAL A O 1
ATOM 1489 N N . SER A 1 225 ? 19.633 50.857 52.302 1.00 17.04 220 SER A N 1
ATOM 1490 C CA . SER A 1 225 ? 21.004 51.337 52.238 1.00 18.12 220 SER A CA 1
ATOM 1491 C C . SER A 1 225 ? 21.237 52.209 53.466 1.00 18.31 220 SER A C 1
ATOM 1492 O O . SER A 1 225 ? 20.327 52.896 53.934 1.00 18.26 220 SER A O 1
ATOM 1495 N N . THR A 1 226 ? 22.467 52.197 53.966 1.00 17.97 221 THR A N 1
ATOM 1496 C CA . THR A 1 226 ? 22.841 52.985 55.133 1.00 19.14 221 THR A CA 1
ATOM 1497 C C . THR A 1 226 ? 23.458 54.333 54.735 1.00 19.36 221 THR A C 1
ATOM 1498 O O . THR A 1 226 ? 23.929 55.078 55.594 1.00 19.14 221 THR A O 1
ATOM 1502 N N . ALA A 1 227 ? 23.423 54.656 53.442 1.00 19.87 222 ALA A N 1
ATOM 1503 C CA . ALA A 1 227 ? 23.987 55.913 52.923 1.00 23.82 222 ALA A CA 1
ATOM 1504 C C . ALA A 1 227 ? 23.518 57.180 53.654 1.00 26.57 222 ALA A C 1
ATOM 1505 O O . ALA A 1 227 ? 24.245 58.174 53.714 1.00 29.66 222 ALA A O 1
ATOM 1507 N N . SER A 1 228 ? 22.297 57.139 54.185 1.00 25.42 223 SER A N 1
ATOM 1508 C CA . SER A 1 228 ? 21.713 58.256 54.918 1.00 24.72 223 SER A CA 1
ATOM 1509 C C . SER A 1 228 ? 21.199 57.790 56.275 1.00 26.22 223 SER A C 1
ATOM 1510 O O . SER A 1 228 ? 20.752 56.651 56.417 1.00 27.53 223 SER A O 1
ATOM 1515 N N . GLU A 1 229 ? 21.254 58.670 57.270 1.00 25.48 224 GLU A N 1
ATOM 1516 C CA . GLU A 1 229 ? 20.768 58.338 58.605 1.00 27.42 224 GLU A CA 1
ATOM 1517 C C . GLU A 1 229 ? 19.243 58.417 58.568 1.00 26.77 224 GLU A C 1
ATOM 1518 O O . GLU A 1 229 ? 18.659 58.998 57.648 1.00 27.30 224 GLU A O 1
ATOM 1524 N N . ALA A 1 230 ? 18.596 57.841 59.570 1.00 26.25 225 ALA A N 1
ATOM 1525 C CA . ALA A 1 230 ? 17.145 57.908 59.649 1.00 25.95 225 ALA A CA 1
ATOM 1526 C C . ALA A 1 230 ? 16.847 59.327 60.143 1.00 28.95 225 ALA A C 1
ATOM 1527 O O . ALA A 1 230 ? 17.571 59.851 60.989 1.00 29.66 225 ALA A O 1
ATOM 1529 N N . SER A 1 231 ? 15.823 59.970 59.598 1.00 30.18 226 SER A N 1
ATOM 1530 C CA . SER A 1 231 ? 15.483 61.319 60.044 1.00 33.29 226 SER A CA 1
ATOM 1531 C C . SER A 1 231 ? 14.754 61.229 61.388 1.00 35.10 226 SER A C 1
ATOM 1532 O O . SER A 1 231 ? 14.382 60.133 61.822 1.00 35.46 226 SER A O 1
ATOM 1535 N N . ALA A 1 232 ? 14.580 62.367 62.060 1.00 36.82 227 ALA A N 1
ATOM 1536 C CA . ALA A 1 232 ? 13.884 62.401 63.351 1.00 37.91 227 ALA A CA 1
ATOM 1537 C C . ALA A 1 232 ? 12.471 61.846 63.166 1.00 37.62 227 ALA A C 1
ATOM 1538 O O . ALA A 1 232 ? 11.938 61.162 64.041 1.00 37.28 227 ALA A O 1
ATOM 1540 N N . HIS A 1 233 ? 11.894 62.128 62.000 1.00 37.37 228 HIS A N 1
ATOM 1541 C CA . HIS A 1 233 ? 10.563 61.649 61.645 1.00 39.04 228 HIS A CA 1
ATOM 1542 C C . HIS A 1 233 ? 10.554 60.118 61.555 1.00 38.04 228 HIS A C 1
ATOM 1543 O O . HIS A 1 233 ? 9.686 59.457 62.142 1.00 37.49 228 HIS A O 1
ATOM 1550 N N . ASP A 1 234 ? 11.509 59.571 60.798 1.00 34.55 229 ASP A N 1
ATOM 1551 C CA . ASP A 1 234 ? 11.653 58.129 60.625 1.00 30.99 229 ASP A CA 1
ATOM 1552 C C . ASP A 1 234 ? 11.709 57.443 61.979 1.00 29.21 229 ASP A C 1
ATOM 1553 O O . ASP A 1 234 ? 11.083 56.404 62.183 1.00 27.95 229 ASP A O 1
ATOM 1558 N N . MET A 1 235 ? 12.453 58.033 62.910 1.00 28.37 230 MET A N 1
ATOM 1559 C CA . MET A 1 235 ? 12.568 57.437 64.225 1.00 30.39 230 MET A CA 1
ATOM 1560 C C . MET A 1 235 ? 11.280 57.470 65.032 1.00 28.16 230 MET A C 1
ATOM 1561 O O . MET A 1 235 ? 10.972 56.512 65.741 1.00 27.68 230 MET A O 1
ATOM 1566 N N . GLN A 1 236 ? 10.530 58.560 64.943 1.00 28.97 231 GLN A N 1
ATOM 1567 C CA . GLN A 1 236 ? 9.283 58.630 65.691 1.00 30.80 231 GLN A CA 1
ATOM 1568 C C . GLN A 1 236 ? 8.261 57.645 65.138 1.00 29.75 231 GLN A C 1
ATOM 1569 O O . GLN A 1 236 ? 7.521 57.010 65.896 1.00 27.38 231 GLN A O 1
ATOM 1575 N N . GLU A 1 237 ? 8.236 57.503 63.816 1.00 31.15 232 GLU A N 1
ATOM 1576 C CA . GLU A 1 237 ? 7.320 56.564 63.168 1.00 30.42 232 GLU A CA 1
ATOM 1577 C C . GLU A 1 237 ? 7.618 55.128 63.564 1.00 26.91 232 GLU A C 1
ATOM 1578 O O . GLU A 1 237 ? 6.693 54.342 63.795 1.00 26.45 232 GLU A O 1
ATOM 1584 N N . LEU A 1 238 ? 8.902 54.770 63.635 1.00 23.19 233 LEU A N 1
ATOM 1585 C CA . LEU A 1 238 ? 9.261 53.405 64.012 1.00 22.84 233 LEU A CA 1
ATOM 1586 C C . LEU A 1 238 ? 9.047 53.183 65.517 1.00 21.63 233 LEU A C 1
ATOM 1587 O O . LEU A 1 238 ? 8.676 52.095 65.944 1.00 21.51 233 LEU A O 1
ATOM 1592 N N . ALA A 1 239 ? 9.262 54.229 66.310 1.00 23.04 234 ALA A N 1
ATOM 1593 C CA . ALA A 1 239 ? 9.055 54.151 67.759 1.00 24.26 234 ALA A CA 1
ATOM 1594 C C . ALA A 1 239 ? 7.548 53.924 67.997 1.00 25.13 234 ALA A C 1
ATOM 1595 O O . ALA A 1 239 ? 7.155 53.093 68.816 1.00 25.55 234 ALA A O 1
ATOM 1597 N N . ALA A 1 240 ? 6.720 54.640 67.236 1.00 26.46 235 ALA A N 1
ATOM 1598 C CA . ALA A 1 240 ? 5.268 54.505 67.325 1.00 26.88 235 ALA A CA 1
ATOM 1599 C C . ALA A 1 240 ? 4.898 53.071 66.926 1.00 27.00 235 ALA A C 1
ATOM 1600 O O . ALA A 1 240 ? 4.139 52.404 67.621 1.00 27.66 235 ALA A O 1
ATOM 1602 N N . PHE A 1 241 ? 5.483 52.585 65.833 1.00 24.74 236 PHE A N 1
ATOM 1603 C CA . PHE A 1 241 ? 5.227 51.227 65.370 1.00 24.65 236 PHE A CA 1
ATOM 1604 C C . PHE A 1 241 ? 5.558 50.202 66.464 1.00 25.29 236 PHE A C 1
ATOM 1605 O O . PHE A 1 241 ? 4.766 49.300 66.739 1.00 24.61 236 PHE A O 1
ATOM 1613 N N . ILE A 1 242 ? 6.726 50.350 67.090 1.00 25.71 237 ILE A N 1
ATOM 1614 C CA . ILE A 1 242 ? 7.176 49.424 68.137 1.00 25.02 237 ILE A CA 1
ATOM 1615 C C . ILE A 1 242 ? 6.277 49.448 69.373 1.00 25.26 237 ILE A C 1
ATOM 1616 O O . ILE A 1 242 ? 5.927 48.400 69.911 1.00 27.10 237 ILE A O 1
ATOM 1621 N N . ALA A 1 243 ? 5.871 50.646 69.778 1.00 27.39 238 ALA A N 1
ATOM 1622 C CA . ALA A 1 243 ? 5.015 50.829 70.954 1.00 27.80 238 ALA A CA 1
ATOM 1623 C C . ALA A 1 243 ? 3.602 50.308 70.711 1.00 30.46 238 ALA A C 1
ATOM 1624 O O . ALA A 1 243 ? 3.071 49.555 71.529 1.00 32.16 238 ALA A O 1
ATOM 1626 N N . GLN A 1 244 ? 3.021 50.676 69.568 1.00 29.61 239 GLN A N 1
ATOM 1627 C CA . GLN A 1 244 ? 1.667 50.266 69.217 1.00 32.59 239 GLN A CA 1
ATOM 1628 C C . GLN A 1 244 ? 1.557 48.767 69.003 1.00 34.01 239 GLN A C 1
ATOM 1629 O O . GLN A 1 244 ? 0.562 48.160 69.392 1.00 37.43 239 GLN A O 1
ATOM 1635 N N . ARG A 1 245 ? 2.594 48.156 68.434 1.00 33.00 240 ARG A N 1
ATOM 1636 C CA . ARG A 1 245 ? 2.590 46.711 68.205 1.00 30.42 240 ARG A CA 1
ATOM 1637 C C . ARG A 1 245 ? 3.053 45.941 69.455 1.00 31.70 240 ARG A C 1
ATOM 1638 O O . ARG A 1 245 ? 3.052 44.708 69.469 1.00 30.57 240 ARG A O 1
ATOM 1646 N N . LYS A 1 246 ? 3.477 46.676 70.485 1.00 32.84 241 LYS A N 1
ATOM 1647 C CA . LYS A 1 246 ? 3.924 46.086 71.753 1.00 34.54 241 LYS A CA 1
ATOM 1648 C C . LYS A 1 246 ? 5.005 45.002 71.595 1.00 33.77 241 LYS A C 1
ATOM 1649 O O . LYS A 1 246 ? 4.956 43.958 72.252 1.00 31.88 241 LYS A O 1
ATOM 1655 N N . LEU A 1 247 ? 5.989 45.258 70.738 1.00 31.48 242 LEU A N 1
ATOM 1656 C CA . LEU A 1 247 ? 7.063 44.292 70.492 1.00 31.02 242 LEU A CA 1
ATOM 1657 C C . LEU A 1 247 ? 7.960 44.075 71.708 1.00 28.78 242 LEU A C 1
ATOM 1658 O O . LEU A 1 247 ? 8.306 45.022 72.410 1.00 30.97 242 LEU A O 1
ATOM 1663 N N . PRO A 1 248 ? 8.354 42.821 71.964 1.00 28.27 243 PRO A N 1
ATOM 1664 C CA . PRO A 1 248 ? 9.225 42.495 73.099 1.00 29.11 243 PRO A CA 1
ATOM 1665 C C . PRO A 1 248 ? 10.664 42.986 72.936 1.00 29.23 243 PRO A C 1
ATOM 1666 O O . PRO A 1 248 ? 11.267 43.494 73.885 1.00 29.35 243 PRO A O 1
ATOM 1670 N N . ALA A 1 249 ? 11.202 42.872 71.721 1.00 28.77 244 ALA A N 1
ATOM 1671 C CA . ALA A 1 249 ? 12.578 43.292 71.471 1.00 26.93 244 ALA A CA 1
ATOM 1672 C C . ALA A 1 249 ? 12.847 43.819 70.065 1.00 26.15 244 ALA A C 1
ATOM 1673 O O . ALA A 1 249 ? 12.059 43.596 69.142 1.00 23.94 244 ALA A O 1
ATOM 1675 N N . ILE A 1 250 ? 13.931 44.587 69.956 1.00 25.05 245 ILE A N 1
ATOM 1676 C CA . ILE A 1 250 ? 14.433 45.138 68.693 1.00 23.84 245 ILE A CA 1
ATOM 1677 C C . ILE A 1 250 ? 15.933 44.784 68.678 1.00 24.42 245 ILE A C 1
ATOM 1678 O O . ILE A 1 250 ? 16.505 44.447 69.718 1.00 23.71 245 ILE A O 1
ATOM 1683 N N . PHE A 1 251 ? 16.578 44.848 67.520 1.00 23.46 246 PHE A N 1
ATOM 1684 C CA . PHE A 1 251 ? 17.974 44.432 67.449 1.00 21.74 246 PHE A CA 1
ATOM 1685 C C . PHE A 1 251 ? 18.989 45.413 66.892 1.00 23.91 246 PHE A C 1
ATOM 1686 O O . PHE A 1 251 ? 18.668 46.281 66.074 1.00 20.66 246 PHE A O 1
ATOM 1694 N N . ILE A 1 252 ? 20.215 45.293 67.403 1.00 23.09 247 ILE A N 1
ATOM 1695 C CA . ILE A 1 252 ? 21.326 46.103 66.936 1.00 19.56 247 ILE A CA 1
ATOM 1696 C C . ILE A 1 252 ? 22.058 45.202 65.938 1.00 18.86 247 ILE A C 1
ATOM 1697 O O . ILE A 1 252 ? 21.770 44.000 65.848 1.00 16.31 247 ILE A O 1
ATOM 1702 N N . GLU A 1 253 ? 22.970 45.786 65.166 1.00 20.14 248 GLU A N 1
ATOM 1703 C CA . GLU A 1 253 ? 23.724 45.033 64.169 1.00 18.73 248 GLU A CA 1
ATOM 1704 C C . GLU A 1 253 ? 25.226 45.271 64.317 1.00 17.26 248 GLU A C 1
ATOM 1705 O O . GLU A 1 253 ? 25.650 46.293 64.856 1.00 18.22 248 GLU A O 1
ATOM 1711 N N . SER A 1 254 ? 26.016 44.344 63.788 1.00 17.13 249 SER A N 1
ATOM 1712 C CA . SER A 1 254 ? 27.466 44.404 63.893 1.00 18.55 249 SER A CA 1
ATOM 1713 C C . SER A 1 254 ? 28.167 45.397 62.981 1.00 21.33 249 SER A C 1
ATOM 1714 O O . SER A 1 254 ? 29.368 45.620 63.134 1.00 21.46 249 SER A O 1
ATOM 1717 N N . SER A 1 255 ? 27.426 46.013 62.058 1.00 20.95 250 SER A N 1
ATOM 1718 C CA . SER A 1 255 ? 28.020 46.960 61.117 1.00 19.32 250 SER A CA 1
ATOM 1719 C C . SER A 1 255 ? 27.442 48.371 61.177 1.00 18.93 250 SER A C 1
ATOM 1720 O O . SER A 1 255 ? 27.739 49.222 60.335 1.00 20.57 250 SER A O 1
ATOM 1723 N N . ILE A 1 256 ? 26.583 48.610 62.156 1.00 18.31 251 ILE A N 1
ATOM 1724 C CA . ILE A 1 256 ? 25.990 49.935 62.348 1.00 19.86 251 ILE A CA 1
ATOM 1725 C C . ILE A 1 256 ? 26.139 50.255 63.839 1.00 20.08 251 ILE A C 1
ATOM 1726 O O . ILE A 1 256 ? 25.883 49.397 64.679 1.00 19.14 251 ILE A O 1
ATOM 1731 N N . PRO A 1 257 ? 26.604 51.471 64.175 1.00 21.74 252 PRO A N 1
ATOM 1732 C CA . PRO A 1 257 ? 26.772 51.860 65.589 1.00 22.12 252 PRO A CA 1
ATOM 1733 C C . PRO A 1 257 ? 25.467 51.654 66.361 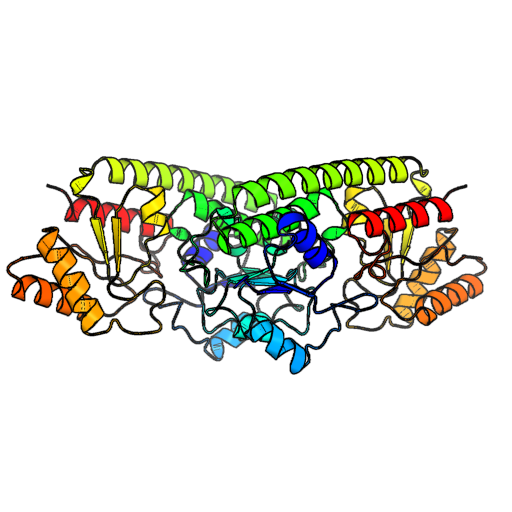1.00 21.92 252 PRO A C 1
ATOM 1734 O O . PRO A 1 257 ? 24.392 52.063 65.910 1.00 21.64 252 PRO A O 1
ATOM 1738 N N . HIS A 1 258 ? 25.583 51.041 67.536 1.00 22.95 253 HIS A N 1
ATOM 1739 C CA . HIS A 1 258 ? 24.450 50.726 68.409 1.00 21.56 253 HIS A CA 1
ATOM 1740 C C . HIS A 1 258 ? 23.664 51.923 68.903 1.00 21.68 253 HIS A C 1
ATOM 1741 O O . HIS A 1 258 ? 22.480 51.809 69.216 1.00 21.72 253 HIS A O 1
ATOM 1748 N N . LYS A 1 259 ? 24.345 53.062 68.958 1.00 21.56 254 LYS A N 1
ATOM 1749 C CA . LYS A 1 259 ? 23.799 54.345 69.396 1.00 21.92 254 LYS A CA 1
ATOM 1750 C C . LYS A 1 259 ? 22.382 54.623 68.892 1.00 23.75 254 LYS A C 1
ATOM 1751 O O . LYS A 1 259 ? 21.484 54.942 69.675 1.00 22.74 254 LYS A O 1
ATOM 1757 N N . ASN A 1 260 ? 22.165 54.447 67.594 1.00 22.01 255 ASN A N 1
ATOM 1758 C CA . ASN A 1 260 ? 20.863 54.732 67.014 1.00 22.64 255 ASN A CA 1
ATOM 1759 C C . ASN A 1 260 ? 19.705 53.849 67.419 1.00 21.18 255 ASN A C 1
ATOM 1760 O O . ASN A 1 260 ? 18.635 54.371 67.723 1.00 21.86 255 ASN A O 1
ATOM 1765 N N . VAL A 1 261 ? 19.901 52.532 67.442 1.00 20.22 256 VAL A N 1
ATOM 1766 C CA . VAL A 1 261 ? 18.823 51.641 67.856 1.00 20.51 256 VAL A CA 1
ATOM 1767 C C . VAL A 1 261 ? 18.574 51.831 69.354 1.00 24.07 256 VAL A C 1
ATOM 1768 O O . VAL A 1 261 ? 17.455 51.678 69.827 1.00 23.95 256 VAL A O 1
ATOM 1772 N N . GLU A 1 262 ? 19.613 52.208 70.094 1.00 26.40 257 GLU A N 1
ATOM 1773 C CA . GLU A 1 262 ? 19.470 52.464 71.530 1.00 28.70 257 GLU A CA 1
ATOM 1774 C C . GLU A 1 262 ? 18.613 53.717 71.730 1.00 26.96 257 GLU A C 1
ATOM 1775 O O . GLU A 1 262 ? 17.748 53.738 72.606 1.00 26.98 257 GLU A O 1
ATOM 1781 N N . ALA A 1 263 ? 18.838 54.734 70.895 1.00 25.01 258 ALA A N 1
ATOM 1782 C CA . ALA A 1 263 ? 18.068 55.971 70.939 1.00 25.41 258 ALA A CA 1
ATOM 1783 C C . ALA A 1 263 ? 16.621 55.648 70.561 1.00 28.33 258 ALA A C 1
ATOM 1784 O O . ALA A 1 263 ? 15.687 56.273 71.066 1.00 30.21 258 ALA A O 1
ATOM 1786 N N . LEU A 1 264 ? 16.442 54.679 69.662 1.00 27.59 259 LEU A N 1
ATOM 1787 C CA . LEU A 1 264 ? 15.112 54.248 69.228 1.00 26.50 259 LEU A CA 1
ATOM 1788 C C . LEU A 1 264 ? 14.382 53.604 70.409 1.00 28.53 259 LEU A C 1
ATOM 1789 O O . LEU A 1 264 ? 13.227 53.937 70.688 1.00 29.89 259 LEU A O 1
ATOM 1794 N N . ARG A 1 265 ? 15.051 52.678 71.093 1.00 29.17 260 ARG A N 1
ATOM 1795 C CA . ARG A 1 265 ? 14.488 51.993 72.260 1.00 32.55 260 ARG A CA 1
ATOM 1796 C C . ARG A 1 265 ? 14.021 53.023 73.299 1.00 32.29 260 ARG A C 1
ATOM 1797 O O . ARG A 1 265 ? 12.995 52.835 73.950 1.00 33.40 260 ARG A O 1
ATOM 1805 N N . ASP A 1 266 ? 14.779 54.108 73.439 1.00 30.85 261 ASP A N 1
ATOM 1806 C CA . ASP A 1 266 ? 14.446 55.178 74.374 1.00 32.04 261 ASP A CA 1
ATOM 1807 C C . ASP A 1 266 ? 13.170 55.894 73.941 1.00 34.69 261 ASP A C 1
ATOM 1808 O O . ASP A 1 266 ? 12.336 56.236 74.782 1.00 33.49 261 ASP A O 1
ATOM 1813 N N . ALA A 1 267 ? 13.040 56.152 72.636 1.00 34.14 262 ALA A N 1
ATOM 1814 C CA . ALA A 1 267 ? 11.861 56.823 72.086 1.00 33.84 262 ALA A CA 1
ATOM 1815 C C . ALA A 1 267 ? 10.610 55.975 72.330 1.00 34.48 262 ALA A C 1
ATOM 1816 O O . ALA A 1 267 ? 9.521 56.509 72.568 1.00 36.04 262 ALA A O 1
ATOM 1818 N N . VAL A 1 268 ? 10.777 54.654 72.274 1.00 34.37 263 VAL A N 1
ATOM 1819 C CA . VAL A 1 268 ? 9.687 53.708 72.515 1.00 36.20 263 VAL A CA 1
ATOM 1820 C C . VAL A 1 268 ? 9.250 53.760 73.983 1.00 43.21 263 VAL A C 1
ATOM 1821 O O . VAL A 1 268 ? 8.058 53.644 74.285 1.00 45.94 263 VAL A O 1
ATOM 1825 N N . GLN A 1 269 ? 10.218 53.925 74.889 1.00 47.18 264 GLN A N 1
ATOM 1826 C CA . GLN A 1 269 ? 9.921 54.002 76.319 1.00 50.21 264 GLN A CA 1
ATOM 1827 C C . GLN A 1 269 ? 9.223 55.324 76.659 1.00 49.25 264 GLN A C 1
ATOM 1828 O O . GLN A 1 269 ? 8.318 55.348 77.484 1.00 51.37 264 GLN A O 1
ATOM 1834 N N . ALA A 1 270 ? 9.604 56.405 75.980 1.00 48.00 265 ALA A N 1
ATOM 1835 C CA . ALA A 1 270 ? 8.981 57.711 76.187 1.00 46.82 265 ALA A CA 1
ATOM 1836 C C . ALA A 1 270 ? 7.536 57.681 75.665 1.00 48.64 265 ALA A C 1
ATOM 1837 O O . ALA A 1 270 ? 6.823 58.683 75.749 1.00 49.87 265 ALA A O 1
ATOM 1839 N N . ARG A 1 271 ? 7.138 56.547 75.080 1.00 47.90 266 ARG A N 1
ATOM 1840 C CA . ARG A 1 271 ? 5.789 56.347 74.550 1.00 45.67 266 ARG A CA 1
ATOM 1841 C C . ARG A 1 271 ? 5.004 55.339 75.377 1.00 43.97 266 ARG A C 1
ATOM 1842 O O . ARG A 1 271 ? 3.978 54.831 74.929 1.00 44.91 266 ARG A O 1
ATOM 1850 N N . GLY A 1 272 ? 5.503 55.044 76.572 1.00 41.46 267 GLY A N 1
ATOM 1851 C CA . GLY A 1 272 ? 4.833 54.109 77.453 1.00 40.64 267 GLY A CA 1
ATOM 1852 C C . GLY A 1 272 ? 5.074 52.634 77.202 1.00 40.29 267 GLY A C 1
ATOM 1853 O O . GLY A 1 272 ? 4.376 51.795 77.768 1.00 40.40 267 GLY A O 1
ATOM 1854 N N . HIS A 1 273 ? 6.045 52.293 76.365 1.00 38.82 268 HIS A N 1
ATOM 1855 C CA . HIS A 1 273 ? 6.308 50.880 76.116 1.00 39.05 268 HIS A CA 1
ATOM 1856 C C . HIS A 1 273 ? 7.764 50.540 76.353 1.00 40.52 268 HIS A C 1
ATOM 1857 O O . HIS A 1 273 ? 8.668 51.266 75.934 1.00 39.79 268 HIS A O 1
ATOM 1864 N N . VAL A 1 274 ? 7.972 49.434 77.052 1.00 43.39 269 VAL A N 1
ATOM 1865 C CA . VAL A 1 274 ? 9.308 48.970 77.366 1.00 47.32 269 VAL A CA 1
ATOM 1866 C C . VAL A 1 274 ? 9.716 47.827 76.446 1.00 46.50 269 VAL A C 1
ATOM 1867 O O . VAL A 1 274 ? 9.167 46.717 76.496 1.00 45.91 269 VAL A O 1
ATOM 1871 N N . VAL A 1 275 ? 10.687 48.131 75.594 1.00 45.06 270 VAL A N 1
ATOM 1872 C CA . VAL A 1 275 ? 11.218 47.166 74.641 1.00 40.21 270 VAL A CA 1
ATOM 1873 C C . VAL A 1 275 ? 12.705 47.000 74.961 1.00 38.41 270 VAL A C 1
ATOM 1874 O O . VAL A 1 275 ? 13.383 47.964 75.321 1.00 39.44 270 VAL A O 1
ATOM 1878 N N . GLN A 1 276 ? 13.197 45.775 74.895 1.00 36.38 271 GLN A N 1
ATOM 1879 C CA . GLN A 1 276 ? 14.607 45.559 75.165 1.00 37.72 271 GLN A CA 1
ATOM 1880 C C . GLN A 1 276 ? 15.347 45.265 73.864 1.00 34.20 271 GLN A C 1
ATOM 1881 O O . GLN A 1 276 ? 14.734 44.967 72.839 1.00 31.00 271 GLN A O 1
ATOM 1887 N N . ILE A 1 277 ? 16.664 45.414 73.905 1.00 31.60 272 ILE A N 1
ATOM 1888 C CA . ILE A 1 277 ? 17.522 45.137 72.762 1.00 29.86 272 ILE A CA 1
ATOM 1889 C C . ILE A 1 277 ? 17.805 43.645 72.880 1.00 28.57 272 ILE A C 1
ATOM 1890 O O . ILE A 1 277 ? 18.475 43.204 73.808 1.00 31.40 272 ILE A O 1
ATOM 1895 N N . GLY A 1 278 ? 17.179 42.868 71.996 1.00 28.11 273 GLY A N 1
ATOM 1896 C CA . GLY A 1 278 ? 17.284 41.416 72.018 1.00 25.53 273 GLY A CA 1
ATOM 1897 C C . GLY A 1 278 ? 18.572 40.726 71.622 1.00 26.01 273 GLY A C 1
ATOM 1898 O O . GLY A 1 278 ? 18.686 39.503 71.755 1.00 27.20 273 GLY A O 1
ATOM 1899 N N . GLY A 1 279 ? 19.541 41.487 71.137 1.00 24.04 274 GLY A N 1
ATOM 1900 C CA . GLY A 1 279 ? 20.793 40.885 70.732 1.00 22.59 274 GLY A CA 1
ATOM 1901 C C . GLY A 1 279 ? 21.347 41.634 69.544 1.00 23.65 274 GLY A C 1
ATOM 1902 O O . GLY A 1 279 ? 20.745 42.607 69.070 1.00 24.59 274 GLY A O 1
ATOM 1903 N N . GLU A 1 280 ? 22.518 41.210 69.091 1.00 24.11 275 GLU A N 1
ATOM 1904 C CA . GLU A 1 280 ? 23.161 41.832 67.944 1.00 24.26 275 GLU A CA 1
ATOM 1905 C C . GLU A 1 280 ? 23.116 40.845 66.788 1.00 25.15 275 GLU A C 1
ATOM 1906 O O . GLU A 1 280 ? 23.414 39.658 66.952 1.00 25.64 275 GLU A O 1
ATOM 1912 N N . LEU A 1 281 ? 22.683 41.332 65.632 1.00 24.15 276 LEU A N 1
ATOM 1913 C CA . LEU A 1 281 ? 22.588 40.502 64.440 1.00 23.16 276 LEU A CA 1
ATOM 1914 C C . LEU A 1 281 ? 23.674 40.856 63.424 1.00 19.89 276 LEU A C 1
ATOM 1915 O O . LEU A 1 281 ? 24.223 41.965 63.441 1.00 20.31 276 LEU A O 1
ATOM 1920 N N . PHE A 1 282 ? 23.992 39.890 62.566 1.00 17.93 277 PHE A N 1
ATOM 1921 C CA . PHE A 1 282 ? 24.950 40.095 61.486 1.00 18.06 277 PHE A CA 1
ATOM 1922 C C . PHE A 1 282 ? 24.086 40.392 60.249 1.00 20.59 277 PHE A C 1
ATOM 1923 O O . PHE A 1 282 ? 23.331 39.534 59.793 1.00 21.32 277 PHE A O 1
ATOM 1931 N N . SER A 1 283 ? 24.121 41.631 59.769 1.00 21.36 278 SER A N 1
ATOM 1932 C CA . SER A 1 283 ? 23.326 41.995 58.602 1.00 18.62 278 SER A CA 1
ATOM 1933 C C . SER A 1 283 ? 24.160 42.001 57.314 1.00 20.33 278 SER A C 1
ATOM 1934 O O . SER A 1 283 ? 23.947 41.164 56.425 1.00 21.20 278 SER A O 1
ATOM 1937 N N . ASP A 1 284 ? 25.121 42.923 57.229 1.00 16.99 279 ASP A N 1
ATOM 1938 C CA . ASP A 1 284 ? 25.980 43.043 56.045 1.00 17.75 279 ASP A CA 1
ATOM 1939 C C . ASP A 1 284 ? 27.354 42.373 56.177 1.00 17.85 279 ASP A C 1
ATOM 1940 O O . ASP A 1 284 ? 28.099 42.272 55.197 1.00 15.95 279 ASP A O 1
ATOM 1945 N N . ALA A 1 285 ? 27.704 41.955 57.389 1.00 16.80 280 ALA A N 1
ATOM 1946 C CA . ALA A 1 285 ? 29.003 41.330 57.617 1.00 18.54 280 ALA A CA 1
ATOM 1947 C C . ALA A 1 285 ? 28.890 40.158 58.576 1.00 17.63 280 ALA A C 1
ATOM 1948 O O . ALA A 1 285 ? 27.944 40.072 59.356 1.00 17.62 280 ALA A O 1
ATOM 1950 N N . MET A 1 286 ? 29.872 39.266 58.520 1.00 18.81 281 MET A N 1
ATOM 1951 C CA . MET A 1 286 ? 29.888 38.096 59.379 1.00 20.31 281 MET A CA 1
ATOM 1952 C C . MET A 1 286 ? 30.717 38.344 60.641 1.00 20.90 281 MET A C 1
ATOM 1953 O O . MET A 1 286 ? 31.260 39.425 60.840 1.00 21.10 281 MET A O 1
ATOM 1958 N N . GLY A 1 287 ? 30.773 37.342 61.509 1.00 23.63 282 GLY A N 1
ATOM 1959 C CA . GLY A 1 287 ? 31.542 37.454 62.734 1.00 24.80 282 GLY A CA 1
ATOM 1960 C C . GLY A 1 287 ? 33.028 37.264 62.504 1.00 27.16 282 GLY A C 1
ATOM 1961 O O . GLY A 1 287 ? 33.474 37.127 61.365 1.00 24.32 282 GLY A O 1
ATOM 1962 N N . ASP A 1 288 ? 33.791 37.221 63.593 1.00 30.91 283 ASP A N 1
ATOM 1963 C CA . ASP A 1 288 ? 35.242 37.075 63.522 1.00 32.38 283 ASP A CA 1
ATOM 1964 C C . ASP A 1 288 ? 35.719 35.746 62.981 1.00 31.46 283 ASP A C 1
ATOM 1965 O O . ASP A 1 288 ? 35.045 34.727 63.119 1.00 28.80 283 ASP A O 1
ATOM 1970 N N . ALA A 1 289 ? 36.906 35.763 62.384 1.00 32.81 284 ALA A N 1
ATOM 1971 C CA . ALA A 1 289 ? 37.511 34.558 61.837 1.00 33.54 284 ALA A CA 1
ATOM 1972 C C . ALA A 1 289 ? 37.755 33.556 62.965 1.00 34.43 284 ALA A C 1
ATOM 1973 O O . ALA A 1 289 ? 38.053 33.940 64.107 1.00 33.29 284 ALA A O 1
ATOM 1975 N N . GLY A 1 290 ? 37.593 32.275 62.651 1.00 34.37 285 GLY A N 1
ATOM 1976 C CA . GLY A 1 290 ? 37.794 31.243 63.647 1.00 34.00 285 GLY A CA 1
ATOM 1977 C C . GLY A 1 290 ? 36.521 30.871 64.384 1.00 36.33 285 GLY A C 1
ATOM 1978 O O . GLY A 1 290 ? 36.430 29.761 64.910 1.00 38.36 285 GLY A O 1
ATOM 1979 N N . THR A 1 291 ? 35.555 31.789 64.452 1.00 33.77 286 THR A N 1
ATOM 1980 C CA . THR A 1 291 ? 34.293 31.510 65.131 1.00 32.59 286 THR A CA 1
ATOM 1981 C C . THR A 1 291 ? 33.273 30.998 64.110 1.00 32.48 286 THR A C 1
ATOM 1982 O O . THR A 1 291 ? 33.439 31.196 62.906 1.00 32.17 286 THR A O 1
ATOM 1986 N N . SER A 1 292 ? 32.246 30.294 64.579 1.00 30.29 287 SER A N 1
ATOM 1987 C CA . SER A 1 292 ? 31.241 29.773 63.666 1.00 29.35 287 SER A CA 1
ATOM 1988 C C . SER A 1 292 ? 30.482 30.937 63.035 1.00 27.15 287 SER A C 1
ATOM 1989 O O . SER A 1 292 ? 30.020 30.824 61.901 1.00 26.43 287 SER A O 1
ATOM 1992 N N . GLU A 1 293 ? 30.384 32.054 63.763 1.00 25.15 288 GLU A N 1
ATOM 1993 C CA . GLU A 1 293 ? 29.701 33.253 63.267 1.00 25.85 288 GLU A CA 1
ATOM 1994 C C . GLU A 1 293 ? 30.495 33.871 62.119 1.00 24.76 288 GLU A C 1
ATOM 1995 O O . GLU A 1 293 ? 29.991 34.729 61.405 1.00 25.99 288 GLU A O 1
ATOM 2001 N N . GLY A 1 294 ? 31.746 33.445 61.972 1.00 21.73 289 GLY A N 1
ATOM 2002 C CA . GLY A 1 294 ? 32.589 33.916 60.891 1.00 20.83 289 GLY A CA 1
ATOM 2003 C C . GLY A 1 294 ? 32.419 33.080 59.627 1.00 19.98 289 GLY A C 1
ATOM 2004 O O . GLY A 1 294 ? 33.276 33.092 58.755 1.00 20.12 289 GLY A O 1
ATOM 2005 N N . THR A 1 295 ? 31.345 32.303 59.560 1.00 18.43 290 THR A N 1
ATOM 2006 C CA . THR A 1 295 ? 31.028 31.489 58.392 1.00 18.64 290 THR A CA 1
ATOM 2007 C C . THR A 1 295 ? 29.603 31.875 58.005 1.00 19.66 290 THR A C 1
ATOM 2008 O O . THR A 1 295 ? 28.850 32.389 58.837 1.00 20.66 290 THR A O 1
ATOM 2012 N N . TYR A 1 296 ? 29.219 31.621 56.757 1.00 21.55 291 TYR A N 1
ATOM 2013 C CA . TYR A 1 296 ? 27.874 31.973 56.311 1.00 19.03 291 TYR A CA 1
ATOM 2014 C C . TYR A 1 296 ? 26.823 31.182 57.078 1.00 21.30 291 TYR A C 1
ATOM 2015 O O . TYR A 1 296 ? 25.862 31.758 57.600 1.00 21.41 291 TYR A O 1
ATOM 2024 N N . VAL A 1 297 ? 27.019 29.872 57.182 1.00 21.85 292 VAL A N 1
ATOM 2025 C CA . VAL A 1 297 ? 26.069 29.028 57.902 1.00 23.59 292 VAL A CA 1
ATOM 2026 C C . VAL A 1 297 ? 25.943 29.451 59.382 1.00 22.83 292 VAL A C 1
ATOM 2027 O O . VAL A 1 297 ? 24.837 29.525 59.920 1.00 22.38 292 VAL A O 1
ATOM 2031 N N . GLY A 1 298 ? 27.075 29.773 60.009 1.00 22.56 293 GLY A N 1
ATOM 2032 C CA . GLY A 1 298 ? 27.073 30.189 61.402 1.00 22.42 293 GLY A CA 1
ATOM 2033 C C . GLY A 1 298 ? 26.460 31.561 61.615 1.00 22.09 293 GLY A C 1
ATOM 2034 O O . GLY A 1 298 ? 25.826 31.814 62.645 1.00 21.19 293 GLY A O 1
ATOM 2035 N N . MET A 1 299 ? 26.653 32.448 60.640 1.00 20.44 294 MET A N 1
ATOM 2036 C CA . MET A 1 299 ? 26.118 33.806 60.691 1.00 19.48 294 MET A CA 1
ATOM 2037 C C . MET A 1 299 ? 24.586 33.751 60.695 1.00 20.71 294 MET A C 1
ATOM 2038 O O . MET A 1 299 ? 23.934 34.378 61.527 1.00 19.14 294 MET A O 1
ATOM 2043 N N . VAL A 1 300 ? 24.025 33.002 59.748 1.00 21.20 295 VAL A N 1
ATOM 2044 C CA . VAL A 1 300 ? 22.579 32.858 59.631 1.00 20.18 295 VAL A CA 1
ATOM 2045 C C . VAL A 1 300 ? 22.014 32.121 60.845 1.00 20.96 295 VAL A C 1
ATOM 2046 O O . VAL A 1 300 ? 20.984 32.518 61.389 1.00 19.94 295 VAL A O 1
ATOM 2050 N N . THR A 1 301 ? 22.695 31.062 61.276 1.00 20.24 296 THR A N 1
ATOM 2051 C CA . THR A 1 301 ? 22.238 30.299 62.434 1.00 19.38 296 THR A CA 1
ATOM 2052 C C . THR A 1 301 ? 22.171 31.200 63.655 1.00 19.89 296 THR A C 1
ATOM 2053 O O . THR A 1 301 ? 21.181 31.179 64.390 1.00 23.05 296 THR A O 1
ATOM 2057 N N . HIS A 1 302 ? 23.206 32.014 63.852 1.00 19.38 297 HIS A N 1
ATOM 2058 C CA . HIS A 1 302 ? 23.252 32.951 64.968 1.00 19.18 297 HIS A CA 1
ATOM 2059 C C . HIS A 1 302 ? 22.053 33.889 64.910 1.00 20.99 297 HIS A C 1
ATOM 2060 O O . HIS A 1 302 ? 21.397 34.123 65.919 1.00 21.21 297 HIS A O 1
ATOM 2067 N N . ASN A 1 303 ? 21.801 34.460 63.733 1.00 20.77 298 ASN A N 1
ATOM 2068 C CA . ASN A 1 303 ? 20.679 35.383 63.561 1.00 21.11 298 ASN A CA 1
ATOM 2069 C C . ASN A 1 303 ? 19.318 34.782 63.924 1.00 18.60 298 ASN A C 1
ATOM 2070 O O . ASN A 1 303 ? 18.594 35.359 64.720 1.00 19.56 298 ASN A O 1
ATOM 2075 N N . ILE A 1 304 ? 18.975 33.629 63.355 1.00 19.15 299 ILE A N 1
ATOM 2076 C CA . ILE A 1 304 ? 17.679 33.021 63.644 1.00 22.21 299 ILE A CA 1
ATOM 2077 C C . ILE A 1 304 ? 17.533 32.613 65.115 1.00 24.04 299 ILE A C 1
ATOM 2078 O O . ILE A 1 304 ? 16.481 32.836 65.719 1.00 25.77 299 ILE A O 1
ATOM 2083 N N . ASP A 1 305 ? 18.603 32.076 65.703 1.00 25.06 300 ASP A N 1
ATOM 2084 C CA . ASP A 1 305 ? 18.586 31.677 67.118 1.00 23.84 300 ASP A CA 1
ATOM 2085 C C . ASP A 1 305 ? 18.381 32.885 68.017 1.00 23.41 300 ASP A C 1
ATOM 2086 O O . ASP A 1 305 ? 17.545 32.866 68.920 1.00 25.02 300 ASP A O 1
ATOM 2091 N N . THR A 1 306 ? 19.126 33.949 67.734 1.00 21.49 301 THR A N 1
ATOM 2092 C CA . THR A 1 306 ? 19.051 35.198 68.482 1.00 20.61 301 THR A CA 1
ATOM 2093 C C . THR A 1 306 ? 17.657 35.819 68.375 1.00 21.39 301 THR A C 1
ATOM 2094 O O . THR A 1 306 ? 17.084 36.247 69.369 1.00 21.12 301 THR A O 1
ATOM 2098 N N . ILE A 1 307 ? 17.113 35.857 67.164 1.00 22.77 302 ILE A N 1
ATOM 2099 C CA . ILE A 1 307 ? 15.794 36.439 66.927 1.00 23.54 302 ILE A CA 1
ATOM 2100 C C . ILE A 1 307 ? 14.705 35.651 67.663 1.00 25.69 302 ILE A C 1
ATOM 2101 O O . ILE A 1 307 ? 13.960 36.212 68.469 1.00 24.99 302 ILE A O 1
ATOM 2106 N N . VAL A 1 308 ? 14.654 34.346 67.418 1.00 27.11 303 VAL A N 1
ATOM 2107 C CA . VAL A 1 308 ? 13.663 33.489 68.043 1.00 29.02 303 VAL A CA 1
ATOM 2108 C C . VAL A 1 308 ? 13.719 33.548 69.571 1.00 30.31 303 VAL A C 1
ATOM 2109 O O . VAL A 1 308 ? 12.689 33.721 70.217 1.00 32.45 303 VAL A O 1
ATOM 2113 N N . ALA A 1 309 ? 14.921 33.508 70.141 1.00 30.78 304 ALA A N 1
ATOM 2114 C CA . ALA A 1 309 ? 15.075 33.574 71.597 1.00 29.59 304 ALA A CA 1
ATOM 2115 C C . ALA A 1 309 ? 14.533 34.879 72.174 1.00 30.28 304 ALA A C 1
ATOM 2116 O O . ALA A 1 309 ? 13.881 34.875 73.215 1.00 33.96 304 ALA A O 1
ATOM 2118 N N . ALA A 1 310 ? 14.778 35.992 71.486 1.00 27.96 305 ALA A N 1
ATOM 2119 C CA . ALA A 1 310 ? 14.322 37.294 71.958 1.00 28.06 305 ALA A CA 1
ATOM 2120 C C . ALA A 1 310 ? 12.837 37.549 71.738 1.00 29.99 305 ALA A C 1
ATOM 2121 O O . ALA A 1 310 ? 12.196 38.216 72.548 1.00 30.11 305 ALA A O 1
ATOM 2123 N N . LEU A 1 311 ? 12.290 37.025 70.642 1.00 32.10 306 LEU A N 1
ATOM 2124 C CA . LEU A 1 311 ? 10.876 37.244 70.322 1.00 32.90 306 LEU A CA 1
ATOM 2125 C C . LEU A 1 311 ? 9.880 36.274 70.969 1.00 36.72 306 LEU A C 1
ATOM 2126 O O . LEU A 1 311 ? 8.696 36.592 71.087 1.00 38.30 306 LEU A O 1
ATOM 2131 N N . ALA A 1 312 ? 10.365 35.114 71.408 1.00 38.64 307 ALA A N 1
ATOM 2132 C CA . ALA A 1 312 ? 9.527 34.097 72.044 1.00 41.16 307 ALA A CA 1
ATOM 2133 C C . ALA A 1 312 ? 8.963 34.437 73.436 1.00 45.08 307 ALA A C 1
ATOM 2134 O O . ALA A 1 312 ? 9.201 35.519 73.982 1.00 43.26 307 ALA A O 1
ATOM 2136 N N . ARG A 1 313 ? 8.222 33.469 73.986 1.00 53.68 308 ARG A N 1
ATOM 2137 C CA . ARG A 1 313 ? 7.535 33.515 75.300 1.00 60.46 308 ARG A CA 1
ATOM 2138 C C . ARG A 1 313 ? 6.113 34.115 75.284 1.00 63.32 308 ARG A C 1
ATOM 2139 O O . ARG A 1 313 ? 5.616 34.494 76.375 1.00 65.85 308 ARG A O 1
ATOM 2148 N N . GLY B 1 37 ? 1.798 59.415 33.137 1.00 51.33 32 GLY B N 1
ATOM 2149 C CA . GLY B 1 37 ? 2.464 59.179 31.820 1.00 47.41 32 GLY B CA 1
ATOM 2150 C C . GLY B 1 37 ? 3.108 57.804 31.795 1.00 46.21 32 GLY B C 1
ATOM 2151 O O . GLY B 1 37 ? 3.161 57.115 32.816 1.00 48.96 32 GLY B O 1
ATOM 2152 N N . LYS B 1 38 ? 3.617 57.406 30.633 1.00 40.96 33 LYS B N 1
ATOM 2153 C CA . LYS B 1 38 ? 4.262 56.107 30.482 1.00 34.82 33 LYS B CA 1
ATOM 2154 C C . LYS B 1 38 ? 5.743 56.166 30.834 1.00 30.24 33 LYS B C 1
ATOM 2155 O O . LYS B 1 38 ? 6.403 57.185 30.607 1.00 27.30 33 LYS B O 1
ATOM 2161 N N . PRO B 1 39 ? 6.288 55.077 31.402 1.00 26.28 34 PRO B N 1
ATOM 2162 C CA . PRO B 1 39 ? 7.709 55.087 31.751 1.00 24.90 34 PRO B CA 1
ATOM 2163 C C . PRO B 1 39 ? 8.614 55.021 30.508 1.00 21.61 34 PRO B C 1
ATOM 2164 O O . PRO B 1 39 ? 8.179 54.612 29.437 1.00 22.14 34 PRO B O 1
ATOM 2168 N N . LEU B 1 40 ? 9.848 55.496 30.647 1.00 18.18 35 LEU B N 1
ATOM 2169 C CA . LEU B 1 40 ? 10.831 55.475 29.566 1.00 18.61 35 LEU B CA 1
ATOM 2170 C C . LEU B 1 40 ? 11.857 54.351 29.780 1.00 20.54 35 LEU B C 1
ATOM 2171 O O . LEU B 1 40 ? 12.475 54.254 30.841 1.00 19.77 35 LEU B O 1
ATOM 2176 N N . VAL B 1 41 ? 12.001 53.488 28.777 1.00 20.09 36 VAL B N 1
ATOM 2177 C CA . VAL B 1 41 ? 12.959 52.385 28.799 1.00 18.53 36 VAL B CA 1
ATOM 2178 C C . VAL B 1 41 ? 14.050 52.725 27.779 1.00 19.96 36 VAL B C 1
ATOM 2179 O O . VAL B 1 41 ? 13.746 53.063 26.636 1.00 19.97 36 VAL B O 1
ATOM 2183 N N . VAL B 1 42 ? 15.310 52.706 28.209 1.00 19.16 37 VAL B N 1
ATOM 2184 C CA . VAL B 1 42 ? 16.435 52.987 27.315 1.00 17.44 37 VAL B CA 1
ATOM 2185 C C . VAL B 1 42 ? 17.276 51.706 27.188 1.00 19.81 37 VAL B C 1
ATOM 2186 O O . VAL B 1 42 ? 17.602 51.058 28.189 1.00 20.54 37 VAL B O 1
ATOM 2190 N N . THR B 1 43 ? 17.553 51.311 25.948 1.00 19.98 38 THR B N 1
ATOM 2191 C CA . THR B 1 43 ? 18.320 50.105 25.653 1.00 19.02 38 THR B CA 1
ATOM 2192 C C . THR B 1 43 ? 19.567 50.453 24.844 1.00 20.67 38 THR B C 1
ATOM 2193 O O . THR B 1 43 ? 19.672 51.537 24.264 1.00 20.62 38 THR B O 1
ATOM 2197 N N . THR B 1 44 ? 20.520 49.527 24.816 1.00 19.65 39 THR B N 1
ATOM 2198 C CA . THR B 1 44 ? 21.752 49.725 24.064 1.00 18.52 39 THR B CA 1
ATOM 2199 C C . THR B 1 44 ? 21.589 49.067 22.689 1.00 18.98 39 THR B C 1
ATOM 2200 O O . THR B 1 44 ? 21.231 49.740 21.723 1.00 18.58 39 THR B O 1
ATOM 2204 N N . ILE B 1 45 ? 21.816 47.755 22.607 1.00 18.47 40 ILE B N 1
ATOM 2205 C CA . ILE B 1 45 ? 21.707 47.037 21.336 1.00 17.73 40 ILE B CA 1
ATOM 2206 C C . ILE B 1 45 ? 20.265 46.824 20.879 1.00 17.65 40 ILE B C 1
ATOM 2207 O O . ILE B 1 45 ? 19.359 46.630 21.695 1.00 18.55 40 ILE B O 1
ATOM 2212 N N . GLY B 1 46 ? 20.072 46.837 19.565 1.00 17.21 41 GLY B N 1
ATOM 2213 C CA . GLY B 1 46 ? 18.748 46.663 18.992 1.00 15.84 41 GLY B CA 1
ATOM 2214 C C . GLY B 1 46 ? 18.059 45.357 19.312 1.00 16.43 41 GLY B C 1
ATOM 2215 O O . GLY B 1 46 ? 16.836 45.317 19.351 1.00 17.48 41 GLY B O 1
ATOM 2216 N N . MET B 1 47 ? 18.828 44.290 19.533 1.00 16.97 42 MET B N 1
ATOM 2217 C CA . MET B 1 47 ? 18.258 42.986 19.861 1.00 16.52 42 MET B CA 1
ATOM 2218 C C . MET B 1 47 ? 17.462 43.079 21.163 1.00 16.82 42 MET B C 1
ATOM 2219 O O . MET B 1 47 ? 16.433 42.420 21.326 1.00 17.06 42 MET B O 1
ATOM 2224 N N . ILE B 1 48 ? 17.940 43.914 22.087 1.00 17.93 43 ILE B N 1
ATOM 2225 C CA . ILE B 1 48 ? 17.256 44.115 23.355 1.00 15.12 43 ILE B CA 1
ATOM 2226 C C . ILE B 1 48 ? 16.029 44.994 23.128 1.00 16.84 43 ILE B C 1
ATOM 2227 O O . ILE B 1 48 ? 14.957 44.703 23.665 1.00 17.60 43 ILE B O 1
ATOM 2232 N N . ALA B 1 49 ? 16.177 46.051 22.325 1.00 17.07 44 ALA B N 1
ATOM 2233 C CA . ALA B 1 49 ? 15.050 46.931 22.015 1.00 18.40 44 ALA B CA 1
ATOM 2234 C C . ALA B 1 49 ? 13.918 46.108 21.391 1.00 18.87 44 ALA B C 1
ATOM 2235 O O . ALA B 1 49 ? 12.747 46.321 21.707 1.00 18.74 44 ALA B O 1
ATOM 2237 N N . ASP B 1 50 ? 14.275 45.122 20.569 1.00 18.86 45 ASP B N 1
ATOM 2238 C CA . ASP B 1 50 ? 13.283 44.268 19.910 1.00 21.22 45 ASP B CA 1
ATOM 2239 C C . ASP B 1 50 ? 12.433 43.508 20.930 1.00 21.32 45 ASP B C 1
ATOM 2240 O O . ASP B 1 50 ? 11.218 43.371 20.765 1.00 20.75 45 ASP B O 1
ATOM 2245 N N . ALA B 1 51 ? 13.072 43.007 21.985 1.00 20.32 46 ALA B N 1
ATOM 2246 C CA . ALA B 1 51 ? 12.356 42.291 23.036 1.00 18.91 46 ALA B CA 1
ATOM 2247 C C . ALA B 1 51 ? 11.408 43.261 23.765 1.00 20.18 46 ALA B C 1
ATOM 2248 O O . ALA B 1 51 ? 10.273 42.893 24.082 1.00 19.59 46 ALA B O 1
ATOM 2250 N N . VAL B 1 52 ? 11.862 44.493 24.024 1.00 18.13 47 VAL B N 1
ATOM 2251 C CA . VAL B 1 52 ? 11.009 45.485 24.689 1.00 17.99 47 VAL B CA 1
ATOM 2252 C C . VAL B 1 52 ? 9.791 45.821 23.814 1.00 18.98 47 VAL B C 1
ATOM 2253 O O . VAL B 1 52 ? 8.677 45.929 24.325 1.00 20.69 47 VAL B O 1
ATOM 2257 N N . LYS B 1 53 ? 9.998 45.989 22.505 1.00 19.20 48 LYS B N 1
ATOM 2258 C CA . LYS B 1 53 ? 8.892 46.293 21.591 1.00 21.26 48 LYS B CA 1
ATOM 2259 C C . LYS B 1 53 ? 7.827 45.203 21.620 1.00 21.70 48 LYS B C 1
ATOM 2260 O O . LYS B 1 53 ? 6.638 45.490 21.732 1.00 20.99 48 LYS B O 1
ATOM 2266 N N . ASN B 1 54 ? 8.262 43.948 21.566 1.00 20.64 49 ASN B N 1
ATOM 2267 C CA . ASN B 1 54 ? 7.335 42.820 21.563 1.00 21.57 49 ASN B CA 1
ATOM 2268 C C . ASN B 1 54 ? 6.621 42.549 22.873 1.00 21.88 49 ASN B C 1
ATOM 2269 O O . ASN B 1 54 ? 5.477 42.115 22.867 1.00 23.48 49 ASN B O 1
ATOM 2274 N N . ILE B 1 55 ? 7.291 42.791 23.994 1.00 21.98 50 ILE B N 1
ATOM 2275 C CA . ILE B 1 55 ? 6.697 42.530 25.300 1.00 19.30 50 ILE B CA 1
ATOM 2276 C C . ILE B 1 55 ? 5.905 43.715 25.856 1.00 18.68 50 ILE B C 1
ATOM 2277 O O . ILE B 1 55 ? 4.786 43.540 26.333 1.00 20.61 50 ILE B O 1
ATOM 2282 N N . ALA B 1 56 ? 6.477 44.915 25.777 1.00 19.62 51 ALA B N 1
ATOM 2283 C CA . ALA B 1 56 ? 5.831 46.116 26.302 1.00 20.25 51 ALA B CA 1
ATOM 2284 C C . ALA B 1 56 ? 4.965 46.851 25.287 1.00 21.72 51 ALA B C 1
ATOM 2285 O O . ALA B 1 56 ? 4.039 47.568 25.672 1.00 21.40 51 ALA B O 1
ATOM 2287 N N . GLN B 1 57 ? 5.265 46.682 23.998 1.00 22.60 52 GLN B N 1
ATOM 2288 C CA . GLN B 1 57 ? 4.519 47.356 22.935 1.00 21.33 52 GLN B CA 1
ATOM 2289 C C . GLN B 1 57 ? 4.405 48.846 23.255 1.00 22.43 52 GLN B C 1
ATOM 2290 O O . GLN B 1 57 ? 5.382 49.464 23.663 1.00 24.02 52 GLN B O 1
ATOM 2296 N N . GLY B 1 58 ? 3.207 49.408 23.151 1.00 23.61 53 GLY B N 1
ATOM 2297 C CA . GLY B 1 58 ? 3.049 50.823 23.423 1.00 24.40 53 GLY B CA 1
ATOM 2298 C C . GLY B 1 58 ? 2.907 51.229 24.879 1.00 25.39 53 GLY B C 1
ATOM 2299 O O . GLY B 1 58 ? 2.661 52.402 25.148 1.00 24.91 53 GLY B O 1
ATOM 2300 N N . ASP B 1 59 ? 3.085 50.295 25.813 1.00 23.90 54 ASP B N 1
ATOM 2301 C CA . ASP B 1 59 ? 2.948 50.604 27.235 1.00 22.62 54 ASP B CA 1
ATOM 2302 C C . ASP B 1 59 ? 4.113 51.379 27.848 1.00 23.16 54 ASP B C 1
ATOM 2303 O O . ASP B 1 59 ? 4.038 51.830 28.988 1.00 22.45 54 ASP B O 1
ATOM 2308 N N . VAL B 1 60 ? 5.190 51.540 27.080 1.00 23.15 55 VAL B N 1
ATOM 2309 C CA . VAL B 1 60 ? 6.363 52.289 27.531 1.00 20.80 55 VAL B CA 1
ATOM 2310 C C . VAL B 1 60 ? 6.906 53.071 26.347 1.00 21.53 55 VAL B C 1
ATOM 2311 O O . VAL B 1 60 ? 6.569 52.783 25.192 1.00 22.45 55 VAL B O 1
ATOM 2315 N N . HIS B 1 61 ? 7.706 54.090 26.644 1.00 22.55 56 HIS B N 1
ATOM 2316 C CA . HIS B 1 61 ? 8.404 54.860 25.615 1.00 23.92 56 HIS B CA 1
ATOM 2317 C C . HIS B 1 61 ? 9.742 54.114 25.513 1.00 23.47 56 HIS B C 1
ATOM 2318 O O . HIS B 1 61 ? 10.338 53.767 26.531 1.00 22.41 56 HIS B O 1
ATOM 2325 N N . LEU B 1 62 ? 10.169 53.803 24.297 1.00 22.37 57 LEU B N 1
ATOM 2326 C CA . LEU B 1 62 ? 11.414 53.083 24.090 1.00 21.74 57 LEU B CA 1
ATOM 2327 C C . LEU B 1 62 ? 12.431 53.882 23.286 1.00 23.10 57 LEU B C 1
ATOM 2328 O O . LEU B 1 62 ? 12.128 54.399 22.214 1.00 25.62 57 LEU B O 1
ATOM 2333 N N . LYS B 1 63 ? 13.644 53.976 23.812 1.00 22.10 58 LYS B N 1
ATOM 2334 C CA . LYS B 1 63 ? 14.721 54.672 23.138 1.00 20.87 58 LYS B CA 1
ATOM 2335 C C . LYS B 1 63 ? 15.912 53.719 23.038 1.00 22.81 58 LYS B C 1
ATOM 2336 O O . LYS B 1 63 ? 16.403 53.240 24.059 1.00 22.54 58 LYS B O 1
ATOM 2342 N N . GLY B 1 64 ? 16.304 53.379 21.809 1.00 21.68 59 GLY B N 1
ATOM 2343 C CA . GLY B 1 64 ? 17.457 52.523 21.586 1.00 20.73 59 GLY B CA 1
ATOM 2344 C C . GLY B 1 64 ? 18.653 53.410 21.268 1.00 21.75 59 GLY B C 1
ATOM 2345 O O . GLY B 1 64 ? 18.584 54.239 20.372 1.00 25.32 59 GLY B O 1
ATOM 2346 N N . LEU B 1 65 ? 19.746 53.272 22.009 1.00 20.93 60 LEU B N 1
ATOM 2347 C CA . LEU B 1 65 ? 20.930 54.099 21.773 1.00 21.20 60 LEU B CA 1
ATOM 2348 C C . LEU B 1 65 ? 21.798 53.699 20.579 1.00 21.51 60 LEU B C 1
ATOM 2349 O O . LEU B 1 65 ? 22.493 54.537 20.000 1.00 21.67 60 LEU B O 1
ATOM 2354 N N . MET B 1 66 ? 21.775 52.419 20.223 1.00 21.82 61 MET B N 1
ATOM 2355 C CA . MET B 1 66 ? 22.589 51.910 19.119 1.00 22.04 61 MET B CA 1
ATOM 2356 C C . MET B 1 66 ? 21.721 51.318 18.016 1.00 23.55 61 MET B C 1
ATOM 2357 O O . MET B 1 66 ? 21.070 50.292 18.210 1.00 25.55 61 MET B O 1
ATOM 2362 N N . GLY B 1 67 ? 21.727 51.955 16.852 1.00 24.28 62 GLY B N 1
ATOM 2363 C CA . GLY B 1 67 ? 20.926 51.452 15.755 1.00 25.45 62 GLY B CA 1
ATOM 2364 C C . GLY B 1 67 ? 21.730 50.647 14.756 1.00 25.69 62 GLY B C 1
ATOM 2365 O O . GLY B 1 67 ? 22.839 50.192 15.060 1.00 24.00 62 GLY B O 1
ATOM 2366 N N . PRO B 1 68 ? 21.188 50.452 13.546 1.00 25.50 63 PRO B N 1
ATOM 2367 C CA . PRO B 1 68 ? 21.863 49.696 12.485 1.00 23.59 63 PRO B CA 1
ATOM 2368 C C . PRO B 1 68 ? 23.290 50.194 12.233 1.00 24.15 63 PRO B C 1
ATOM 2369 O O . PRO B 1 68 ? 23.567 51.399 12.285 1.00 22.68 63 PRO B O 1
ATOM 2373 N N . GLY B 1 69 ? 24.204 49.250 12.031 1.00 21.18 64 GLY B N 1
ATOM 2374 C CA . GLY B 1 69 ? 25.591 49.590 11.765 1.00 20.40 64 GLY B CA 1
ATOM 2375 C C . GLY B 1 69 ? 26.450 50.011 12.942 1.00 22.09 64 GLY B C 1
ATOM 2376 O O . GLY B 1 69 ? 27.653 50.229 12.765 1.00 22.97 64 GLY B O 1
ATOM 2377 N N . VAL B 1 70 ? 25.861 50.138 14.135 1.00 20.93 65 VAL B N 1
ATOM 2378 C CA . VAL B 1 70 ? 26.629 50.565 15.314 1.00 21.33 65 VAL B CA 1
ATOM 2379 C C . VAL B 1 70 ? 27.366 49.413 15.993 1.00 20.14 65 VAL B C 1
ATOM 2380 O O . VAL B 1 70 ? 26.780 48.376 16.270 1.00 20.66 65 VAL B O 1
ATOM 2384 N N . ASP B 1 71 ? 28.649 49.622 16.262 1.00 20.76 66 ASP B N 1
ATOM 2385 C CA . ASP B 1 71 ? 29.500 48.628 16.920 1.00 21.98 66 ASP B CA 1
ATOM 2386 C C . ASP B 1 71 ? 29.457 48.928 18.436 1.00 21.28 66 ASP B C 1
ATOM 2387 O O . ASP B 1 71 ? 30.014 49.935 18.898 1.00 21.51 66 ASP B O 1
ATOM 2392 N N . PRO B 1 72 ? 28.823 48.037 19.228 1.00 19.50 67 PRO B N 1
ATOM 2393 C CA . PRO B 1 72 ? 28.703 48.221 20.675 1.00 18.80 67 PRO B CA 1
ATOM 2394 C C . PRO B 1 72 ? 30.015 48.187 21.448 1.00 18.29 67 PRO B C 1
ATOM 2395 O O . PRO B 1 72 ? 30.132 48.856 22.478 1.00 19.43 67 PRO B O 1
ATOM 2399 N N . HIS B 1 73 ? 31.000 47.441 20.944 1.00 17.93 68 HIS B N 1
ATOM 2400 C CA . HIS B 1 73 ? 32.304 47.348 21.596 1.00 17.77 68 HIS B CA 1
ATOM 2401 C C . HIS B 1 73 ? 33.017 48.686 21.603 1.00 19.33 68 HIS B C 1
ATOM 2402 O O . HIS B 1 73 ? 33.691 49.027 22.567 1.00 22.72 68 HIS B O 1
ATOM 2409 N N . LEU B 1 74 ? 32.871 49.423 20.509 1.00 20.30 69 LEU B N 1
ATOM 2410 C CA . LEU B 1 74 ? 33.538 50.715 20.323 1.00 23.46 69 LEU B CA 1
ATOM 2411 C C . LEU B 1 74 ? 32.702 51.950 20.635 1.00 24.01 69 LEU B C 1
ATOM 2412 O O . LEU B 1 74 ? 33.226 53.072 20.636 1.00 23.43 69 LEU B O 1
ATOM 2417 N N . TYR B 1 75 ? 31.414 51.741 20.891 1.00 22.58 70 TYR B N 1
ATOM 2418 C CA . TYR B 1 75 ? 30.492 52.835 21.151 1.00 21.70 70 TYR B CA 1
ATOM 2419 C C . TYR B 1 75 ? 30.787 53.687 22.380 1.00 23.20 70 TYR B C 1
ATOM 2420 O O . TYR B 1 75 ? 30.740 53.215 23.518 1.00 23.65 70 TYR B O 1
ATOM 2429 N N . THR B 1 76 ? 31.140 54.943 22.121 1.00 24.21 71 THR B N 1
ATOM 2430 C CA . THR B 1 76 ? 31.430 55.908 23.170 1.00 23.78 71 THR B CA 1
ATOM 2431 C C . THR B 1 76 ? 30.134 56.688 23.358 1.00 23.12 71 THR B C 1
ATOM 2432 O O . THR B 1 76 ? 29.666 57.337 22.427 1.00 21.93 71 THR B O 1
ATOM 2436 N N . ALA B 1 77 ? 29.514 56.544 24.526 1.00 23.13 72 ALA B N 1
ATOM 2437 C CA . ALA B 1 77 ? 28.277 57.252 24.848 1.00 22.66 72 ALA B CA 1
ATOM 2438 C C . ALA B 1 77 ? 28.509 58.763 24.784 1.00 25.46 72 ALA B C 1
ATOM 2439 O O . ALA B 1 77 ? 29.471 59.279 25.371 1.00 24.59 72 ALA B O 1
ATOM 2441 N N . THR B 1 78 ? 27.616 59.459 24.079 1.00 23.45 73 THR B N 1
ATOM 2442 C CA . THR B 1 78 ? 27.682 60.910 23.904 1.00 23.75 73 THR B CA 1
ATOM 2443 C C . THR B 1 78 ? 26.999 61.631 25.073 1.00 25.29 73 THR B C 1
ATOM 2444 O O . THR B 1 78 ? 26.341 60.990 25.902 1.00 24.58 73 THR B O 1
ATOM 2448 N N . ALA B 1 79 ? 27.138 62.957 25.143 1.00 24.61 74 ALA B N 1
ATOM 2449 C CA . ALA B 1 79 ? 26.471 63.709 26.218 1.00 24.83 74 ALA B CA 1
ATOM 2450 C C . ALA B 1 79 ? 24.947 63.535 26.038 1.00 23.80 74 ALA B C 1
ATOM 2451 O O . ALA B 1 79 ? 24.217 63.353 27.011 1.00 22.10 74 ALA B O 1
ATOM 2453 N N . GLY B 1 80 ? 24.484 63.511 24.788 1.00 20.07 75 GLY B N 1
ATOM 2454 C CA . GLY B 1 80 ? 23.062 63.326 24.548 1.00 22.51 75 GLY B CA 1
ATOM 2455 C C . GLY B 1 80 ? 22.586 61.956 25.017 1.00 25.21 75 GLY B C 1
ATOM 2456 O O . GLY B 1 80 ? 21.449 61.814 25.483 1.00 25.55 75 GLY B O 1
ATOM 2457 N N . ASP B 1 81 ? 23.445 60.939 24.884 1.00 21.55 76 ASP B N 1
ATOM 2458 C CA . ASP B 1 81 ? 23.093 59.581 25.304 1.00 22.57 76 ASP B CA 1
ATOM 2459 C C . ASP B 1 81 ? 22.911 59.543 26.814 1.00 21.30 76 ASP B C 1
ATOM 2460 O O . ASP B 1 81 ? 21.974 58.929 27.329 1.00 20.72 76 ASP B O 1
ATOM 2465 N N . VAL B 1 82 ? 23.847 60.183 27.510 1.00 22.46 77 VAL B N 1
ATOM 2466 C CA . VAL B 1 82 ? 23.854 60.230 28.966 1.00 24.90 77 VAL B CA 1
ATOM 2467 C C . 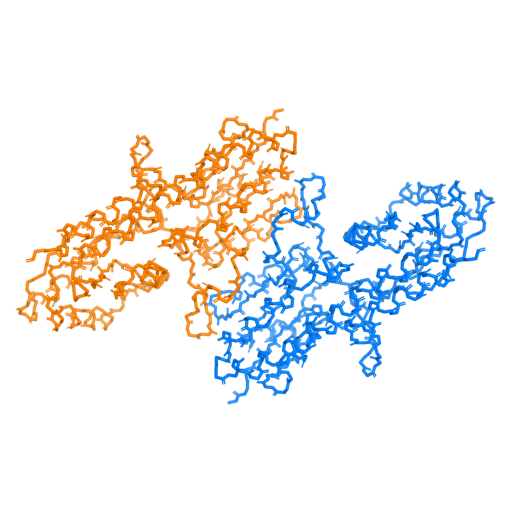VAL B 1 82 ? 22.616 60.944 29.499 1.00 25.49 77 VAL B C 1
ATOM 2468 O O . VAL B 1 82 ? 22.088 60.580 30.549 1.00 26.29 77 VAL B O 1
ATOM 2472 N N . GLU B 1 83 ? 22.114 61.904 28.732 1.00 24.87 78 GLU B N 1
ATOM 2473 C CA . GLU B 1 83 ? 20.918 62.625 29.107 1.00 26.48 78 GLU B CA 1
ATOM 2474 C C . GLU B 1 83 ? 19.717 61.672 29.007 1.00 25.58 78 GLU B C 1
ATOM 2475 O O . GLU B 1 83 ? 18.878 61.640 29.902 1.00 25.43 78 GLU B O 1
ATOM 2481 N N . TRP B 1 84 ? 19.631 60.904 27.918 1.00 23.70 79 TRP B N 1
ATOM 2482 C CA . TRP B 1 84 ? 18.550 59.925 27.740 1.00 23.68 79 TRP B CA 1
ATOM 2483 C C . TRP B 1 84 ? 18.582 58.881 28.861 1.00 22.76 79 TRP B C 1
ATOM 2484 O O . TRP B 1 84 ? 17.540 58.523 29.431 1.00 21.07 79 TRP B O 1
ATOM 2495 N N . LEU B 1 85 ? 19.780 58.377 29.153 1.00 19.15 80 LEU B N 1
ATOM 2496 C CA . LEU B 1 85 ? 19.943 57.393 30.208 1.00 18.92 80 LEU B CA 1
ATOM 2497 C C . LEU B 1 85 ? 19.492 57.967 31.553 1.00 21.68 80 LEU B C 1
ATOM 2498 O O . LEU B 1 85 ? 18.771 57.302 32.304 1.00 19.83 80 LEU B O 1
ATOM 2503 N N . GLY B 1 86 ? 19.839 59.233 31.803 1.00 21.99 81 GLY B N 1
ATOM 2504 C CA . GLY B 1 86 ? 19.465 59.902 33.045 1.00 22.21 81 GLY B CA 1
ATOM 2505 C C . GLY B 1 86 ? 17.979 60.196 33.208 1.00 23.92 81 GLY B C 1
ATOM 2506 O O . GLY B 1 86 ? 17.547 60.609 34.277 1.00 24.51 81 GLY B O 1
ATOM 2507 N N . ASN B 1 87 ? 17.204 60.021 32.140 1.00 24.34 82 ASN B N 1
ATOM 2508 C CA . ASN B 1 87 ? 15.762 60.251 32.171 1.00 24.75 82 ASN B CA 1
ATOM 2509 C C . ASN B 1 87 ? 14.979 58.951 32.163 1.00 23.52 82 ASN B C 1
ATOM 2510 O O . ASN B 1 87 ? 13.752 58.952 32.278 1.00 22.71 82 ASN B O 1
ATOM 2515 N N . ALA B 1 88 ? 15.695 57.842 32.027 1.00 23.41 83 ALA B N 1
ATOM 2516 C CA . ALA B 1 88 ? 15.063 56.534 31.958 1.00 22.82 83 ALA B CA 1
ATOM 2517 C C . ALA B 1 88 ? 14.606 55.962 33.288 1.00 21.45 83 ALA B C 1
ATOM 2518 O O . ALA B 1 88 ? 15.235 56.166 34.327 1.00 23.60 83 ALA B O 1
ATOM 2520 N N . ASP B 1 89 ? 13.489 55.255 33.246 1.00 20.62 84 ASP B N 1
ATOM 2521 C CA . ASP B 1 89 ? 12.965 54.590 34.427 1.00 20.30 84 ASP B CA 1
ATOM 2522 C C . ASP B 1 89 ? 13.547 53.170 34.472 1.00 21.60 84 ASP B C 1
ATOM 2523 O O . ASP B 1 89 ? 13.669 52.563 35.538 1.00 21.76 84 ASP B O 1
ATOM 2528 N N . LEU B 1 90 ? 13.924 52.659 33.302 1.00 18.72 85 LEU B N 1
ATOM 2529 C CA . LEU B 1 90 ? 14.513 51.335 33.181 1.00 18.87 85 LEU B CA 1
ATOM 2530 C C . LEU B 1 90 ? 15.574 51.359 32.083 1.00 19.62 85 LEU B C 1
ATOM 2531 O O . LEU B 1 90 ? 15.323 51.820 30.963 1.00 18.52 85 LEU B O 1
ATOM 2536 N N . ILE B 1 91 ? 16.776 50.915 32.433 1.00 16.82 86 ILE B N 1
ATOM 2537 C CA . ILE B 1 91 ? 17.873 50.846 31.486 1.00 15.74 86 ILE B CA 1
ATOM 2538 C C . ILE B 1 91 ? 18.183 49.371 31.320 1.00 16.16 86 ILE B C 1
ATOM 2539 O O . ILE B 1 91 ? 18.335 48.656 32.309 1.00 16.01 86 ILE B O 1
ATOM 2544 N N . LEU B 1 92 ? 18.193 48.913 30.070 1.00 15.71 87 LEU B N 1
ATOM 2545 C CA . LEU B 1 92 ? 18.487 47.522 29.747 1.00 15.40 87 LEU B CA 1
ATOM 2546 C C . LEU B 1 92 ? 19.679 47.455 28.801 1.00 16.22 87 LEU B C 1
ATOM 2547 O O . LEU B 1 92 ? 19.689 48.090 27.734 1.00 16.23 87 LEU B O 1
ATOM 2552 N N . TYR B 1 93 ? 20.713 46.738 29.226 1.00 16.07 88 TYR B N 1
ATOM 2553 C CA . TYR B 1 93 ? 21.895 46.567 28.402 1.00 14.37 88 TYR B CA 1
ATOM 2554 C C . TYR B 1 93 ? 22.307 45.104 28.452 1.00 16.20 88 TYR B C 1
ATOM 2555 O O . TYR B 1 93 ? 21.763 44.340 29.249 1.00 15.11 88 TYR B O 1
ATOM 2564 N N . ASN B 1 94 ? 23.219 44.702 27.574 1.00 14.51 89 ASN B N 1
ATOM 2565 C CA . ASN B 1 94 ? 23.619 43.309 27.514 1.00 15.49 89 ASN B CA 1
ATOM 2566 C C . ASN B 1 94 ? 24.438 42.831 28.697 1.00 15.56 89 ASN B C 1
ATOM 2567 O O . ASN B 1 94 ? 24.101 41.830 29.338 1.00 15.08 89 ASN B O 1
ATOM 2572 N N . GLY B 1 95 ? 25.492 43.570 29.010 1.00 14.33 90 GLY B N 1
ATOM 2573 C CA . GLY B 1 95 ? 26.365 43.139 30.076 1.00 15.45 90 GLY B CA 1
ATOM 2574 C C . GLY B 1 95 ? 27.417 42.261 29.426 1.00 14.32 90 GLY B C 1
ATOM 2575 O O . GLY B 1 95 ? 27.572 42.287 28.204 1.00 15.04 90 GLY B O 1
ATOM 2576 N N . LEU B 1 96 ? 28.108 41.455 30.228 1.00 15.12 91 LEU B N 1
ATOM 2577 C CA . LEU B 1 96 ? 29.174 40.576 29.749 1.00 15.28 91 LEU B CA 1
ATOM 2578 C C . LEU B 1 96 ? 30.244 41.405 29.038 1.00 16.54 91 LEU B C 1
ATOM 2579 O O . LEU B 1 96 ? 30.935 40.926 28.147 1.00 17.30 91 LEU B O 1
ATOM 2584 N N . HIS B 1 97 ? 30.359 42.664 29.455 1.00 17.61 92 HIS B N 1
ATOM 2585 C CA . HIS B 1 97 ? 31.320 43.618 28.914 1.00 16.22 92 HIS B CA 1
ATOM 2586 C C . HIS B 1 97 ? 31.214 43.820 27.403 1.00 17.67 92 HIS B C 1
ATOM 2587 O O . HIS B 1 97 ? 32.227 44.001 26.726 1.00 18.76 92 HIS B O 1
ATOM 2594 N N . LEU B 1 98 ? 29.990 43.786 26.873 1.00 17.44 93 LEU B N 1
ATOM 2595 C CA . LEU B 1 98 ? 29.780 44.025 25.446 1.00 17.22 93 LEU B CA 1
ATOM 2596 C C . LEU B 1 98 ? 30.008 45.519 25.163 1.00 18.45 93 LEU B C 1
ATOM 2597 O O . LEU B 1 98 ? 30.768 45.894 24.272 1.00 20.00 93 LEU B O 1
ATOM 2602 N N . GLU B 1 99 ? 29.321 46.353 25.935 1.00 16.43 94 GLU B N 1
ATOM 2603 C CA . GLU B 1 99 ? 29.392 47.797 25.804 1.00 17.03 94 GLU B CA 1
ATOM 2604 C C . GLU B 1 99 ? 30.614 48.259 26.602 1.00 18.75 94 GLU B C 1
ATOM 2605 O O . GLU B 1 99 ? 30.486 48.947 27.610 1.00 20.85 94 GLU B O 1
ATOM 2611 N N . THR B 1 100 ? 31.801 47.948 26.077 1.00 20.50 95 THR B N 1
ATOM 2612 C CA . THR B 1 100 ? 33.065 48.227 26.764 1.00 22.54 95 THR B CA 1
ATOM 2613 C C . THR B 1 100 ? 33.364 49.642 27.250 1.00 25.40 95 THR B C 1
ATOM 2614 O O . THR B 1 100 ? 34.096 49.827 28.231 1.00 28.11 95 THR B O 1
ATOM 2618 N N . LYS B 1 101 ? 32.862 50.638 26.543 1.00 24.68 96 LYS B N 1
ATOM 2619 C CA . LYS B 1 101 ? 33.135 52.003 26.941 1.00 25.82 96 LYS B CA 1
ATOM 2620 C C . LYS B 1 101 ? 32.068 52.634 27.822 1.00 25.69 96 LYS B C 1
ATOM 2621 O O . LYS B 1 101 ? 32.212 53.782 28.229 1.00 26.42 96 LYS B O 1
ATOM 2627 N N . MET B 1 102 ? 31.065 51.850 28.217 1.00 25.65 97 MET B N 1
ATOM 2628 C CA . MET B 1 102 ? 29.951 52.376 29.015 1.00 25.69 97 MET B CA 1
ATOM 2629 C C . MET B 1 102 ? 29.837 51.892 30.447 1.00 25.41 97 MET B C 1
ATOM 2630 O O . MET B 1 102 ? 28.856 52.202 31.117 1.00 23.97 97 MET B O 1
ATOM 2635 N N . GLY B 1 103 ? 30.839 51.155 30.922 1.00 26.01 98 GLY B N 1
ATOM 2636 C CA . GLY B 1 103 ? 30.797 50.643 32.283 1.00 28.52 98 GLY B CA 1
ATOM 2637 C C . GLY B 1 103 ? 30.602 51.686 33.371 1.00 29.40 98 GLY B C 1
ATOM 2638 O O . GLY B 1 103 ? 29.745 51.508 34.243 1.00 26.95 98 GLY B O 1
ATOM 2639 N N . GLU B 1 104 ? 31.401 52.755 33.325 1.00 31.87 99 GLU B N 1
ATOM 2640 C CA . GLU B 1 104 ? 31.341 53.847 34.303 1.00 34.67 99 GLU B CA 1
ATOM 2641 C C . GLU B 1 104 ? 30.038 54.643 34.152 1.00 30.80 99 GLU B C 1
ATOM 2642 O O . GLU B 1 104 ? 29.484 55.124 35.141 1.00 29.31 99 GLU B O 1
ATOM 2648 N N . VAL B 1 105 ? 29.564 54.784 32.915 1.00 27.40 100 VAL B N 1
ATOM 2649 C CA . VAL B 1 105 ? 28.312 55.490 32.655 1.00 26.31 100 VAL B CA 1
ATOM 2650 C C . VAL B 1 105 ? 27.152 54.775 33.380 1.00 26.20 100 VAL B C 1
ATOM 2651 O O . VAL B 1 105 ? 26.403 55.409 34.124 1.00 25.79 100 VAL B O 1
ATOM 2655 N N . PHE B 1 106 ? 27.034 53.455 33.211 1.00 25.16 101 PHE B N 1
ATOM 2656 C CA . PHE B 1 106 ? 25.964 52.686 33.875 1.00 25.86 101 PHE B CA 1
ATOM 2657 C C . PHE B 1 106 ? 26.141 52.680 35.386 1.00 27.57 101 PHE B C 1
ATOM 2658 O O . PHE B 1 106 ? 25.159 52.687 36.133 1.00 29.27 101 PHE B O 1
ATOM 2666 N N . SER B 1 107 ? 27.398 52.656 35.825 1.00 28.04 102 SER B N 1
ATOM 2667 C CA . SER B 1 107 ? 27.730 52.654 37.243 1.00 28.94 102 SER B CA 1
ATOM 2668 C C . SER B 1 107 ? 27.124 53.894 37.903 1.00 28.90 102 SER B C 1
ATOM 2669 O O . SER B 1 107 ? 26.413 53.790 38.897 1.00 30.38 102 SER B O 1
ATOM 2672 N N . LYS B 1 108 ? 27.357 55.057 37.307 1.00 27.58 103 LYS B N 1
ATOM 2673 C CA . LYS B 1 108 ? 26.826 56.300 37.847 1.00 29.90 103 LYS B CA 1
ATOM 2674 C C . LYS B 1 108 ? 25.294 56.347 37.884 1.00 31.05 103 LYS B C 1
ATOM 2675 O O . LYS B 1 108 ? 24.716 57.111 38.655 1.00 34.58 103 LYS B O 1
ATOM 2681 N N . LEU B 1 109 ? 24.641 55.514 37.077 1.00 27.73 104 LEU B N 1
ATOM 2682 C CA . LEU B 1 109 ? 23.183 55.507 36.998 1.00 27.12 104 LEU B CA 1
ATOM 2683 C C . LEU B 1 109 ? 22.444 54.567 37.954 1.00 28.13 104 LEU B C 1
ATOM 2684 O O . LEU B 1 109 ? 21.226 54.687 38.151 1.00 26.12 104 LEU B O 1
ATOM 2689 N N . ARG B 1 110 ? 23.161 53.609 38.523 1.00 29.43 105 ARG B N 1
ATOM 2690 C CA . ARG B 1 110 ? 22.531 52.688 39.458 1.00 30.96 105 ARG B CA 1
ATOM 2691 C C . ARG B 1 110 ? 22.192 53.440 40.744 1.00 32.62 105 ARG B C 1
ATOM 2692 O O . ARG B 1 110 ? 22.887 54.386 41.135 1.00 30.42 105 ARG B O 1
ATOM 2700 N N . GLY B 1 111 ? 21.079 53.062 41.357 1.00 33.14 106 GLY B N 1
ATOM 2701 C CA . GLY B 1 111 ? 20.666 53.700 42.588 1.00 36.60 106 GLY B CA 1
ATOM 2702 C C . GLY B 1 111 ? 19.474 54.618 42.430 1.00 39.04 106 GLY B C 1
ATOM 2703 O O . GLY B 1 111 ? 18.710 54.816 43.378 1.00 40.91 106 GLY B O 1
ATOM 2704 N N . SER B 1 112 ? 19.297 55.164 41.230 1.00 39.58 107 SER B N 1
ATOM 2705 C CA . SER B 1 112 ? 18.191 56.082 40.980 1.00 40.58 107 SER B CA 1
ATOM 2706 C C . SER B 1 112 ? 17.121 55.533 40.042 1.00 38.75 107 SER B C 1
ATOM 2707 O O . SER B 1 112 ? 16.075 56.156 39.864 1.00 40.17 107 SER B O 1
ATOM 2710 N N . ARG B 1 113 ? 17.372 54.361 39.465 1.00 34.04 108 ARG B N 1
ATOM 2711 C CA . ARG B 1 113 ? 16.422 53.732 38.550 1.00 28.70 108 ARG B CA 1
ATOM 2712 C C . ARG B 1 113 ? 16.788 52.260 38.417 1.00 27.96 108 ARG B C 1
ATOM 2713 O O . ARG B 1 113 ? 17.805 51.826 38.958 1.00 29.69 108 ARG B O 1
ATOM 2721 N N . LEU B 1 114 ? 15.951 51.481 37.737 1.00 25.05 109 LEU B N 1
ATOM 2722 C CA . LEU B 1 114 ? 16.259 50.068 37.515 1.00 23.54 109 LEU B CA 1
ATOM 2723 C C . LEU B 1 114 ? 17.253 49.983 36.356 1.00 22.27 109 LEU B C 1
ATOM 2724 O O . LEU B 1 114 ? 17.011 50.561 35.300 1.00 23.92 109 LEU B O 1
ATOM 2729 N N . VAL B 1 115 ? 18.386 49.320 36.575 1.00 19.11 110 VAL B N 1
ATOM 2730 C CA . VAL B 1 115 ? 19.417 49.143 35.546 1.00 18.74 110 VAL B CA 1
ATOM 2731 C C . VAL B 1 115 ? 19.690 47.637 35.535 1.00 20.85 110 VAL B C 1
ATOM 2732 O O . VAL B 1 115 ? 20.067 47.063 36.558 1.00 21.97 110 VAL B O 1
ATOM 2736 N N . VAL B 1 116 ? 19.452 46.991 34.397 1.00 19.65 111 VAL B N 1
ATOM 2737 C CA . VAL B 1 116 ? 19.625 45.544 34.301 1.00 17.47 111 VAL B CA 1
ATOM 2738 C C . VAL B 1 116 ? 20.486 45.080 33.131 1.00 17.37 111 VAL B C 1
ATOM 2739 O O . VAL B 1 116 ? 20.219 45.440 31.986 1.00 18.01 111 VAL B O 1
ATOM 2743 N N . ALA B 1 117 ? 21.549 44.333 33.437 1.00 15.63 112 ALA B N 1
ATOM 2744 C CA . ALA B 1 117 ? 22.409 43.752 32.409 1.00 16.83 112 ALA B CA 1
ATOM 2745 C C . ALA B 1 117 ? 21.701 42.413 32.170 1.00 18.29 112 ALA B C 1
ATOM 2746 O O . ALA B 1 117 ? 21.898 41.442 32.907 1.00 18.07 112 ALA B O 1
ATOM 2748 N N . VAL B 1 118 ? 20.828 42.389 31.164 1.00 17.64 113 VAL B N 1
ATOM 2749 C CA . VAL B 1 118 ? 20.019 41.214 30.867 1.00 16.22 113 VAL B CA 1
ATOM 2750 C C . VAL B 1 118 ? 20.753 39.895 30.674 1.00 16.84 113 VAL B C 1
ATOM 2751 O O . VAL B 1 118 ? 20.292 38.850 31.140 1.00 17.51 113 VAL B O 1
ATOM 2755 N N . SER B 1 119 ? 21.912 39.943 30.033 1.00 16.40 114 SER B N 1
ATOM 2756 C CA . SER B 1 119 ? 22.663 38.727 29.790 1.00 15.89 114 SER B CA 1
ATOM 2757 C C . SER B 1 119 ? 23.482 38.232 30.981 1.00 17.83 114 SER B C 1
ATOM 2758 O O . SER B 1 119 ? 24.075 37.152 30.921 1.00 18.22 114 SER B O 1
ATOM 2761 N N . GLU B 1 120 ? 23.517 39.012 32.058 1.00 17.07 115 GLU B N 1
ATOM 2762 C CA . GLU B 1 120 ? 24.227 38.589 33.262 1.00 19.80 115 GLU B CA 1
ATOM 2763 C C . GLU B 1 120 ? 23.366 37.550 34.002 1.00 21.20 115 GLU B C 1
ATOM 2764 O O . GLU B 1 120 ? 23.840 36.900 34.927 1.00 20.42 115 GLU B O 1
ATOM 2770 N N . THR B 1 121 ? 22.088 37.429 33.635 1.00 19.66 116 THR B N 1
ATOM 2771 C CA . THR B 1 121 ? 21.220 36.431 34.270 1.00 19.61 116 THR B CA 1
ATOM 2772 C C . THR B 1 121 ? 21.506 35.025 33.698 1.00 19.67 116 THR B C 1
ATOM 2773 O O . THR B 1 121 ? 20.974 34.033 34.181 1.00 21.39 116 THR B O 1
ATOM 2777 N N . ILE B 1 122 ? 22.305 34.945 32.636 1.00 19.08 117 ILE B N 1
ATOM 2778 C CA . ILE B 1 122 ? 22.674 33.647 32.062 1.00 16.33 117 ILE B CA 1
ATOM 2779 C C . ILE B 1 122 ? 23.685 33.004 33.028 1.00 18.77 117 ILE B C 1
ATOM 2780 O O . ILE B 1 122 ? 24.677 33.636 33.410 1.00 16.72 117 ILE B O 1
ATOM 2785 N N . PRO B 1 123 ? 23.428 31.755 33.462 1.00 17.75 118 PRO B N 1
ATOM 2786 C CA . PRO B 1 123 ? 24.339 31.067 34.387 1.00 17.33 118 PRO B CA 1
ATOM 2787 C C . PRO B 1 123 ? 25.774 31.115 33.885 1.00 17.59 118 PRO B C 1
ATOM 2788 O O . PRO B 1 123 ? 26.029 30.935 32.694 1.00 17.31 118 PRO B O 1
ATOM 2792 N N . VAL B 1 124 ? 26.708 31.358 34.803 1.00 17.29 119 VAL B N 1
ATOM 2793 C CA . VAL B 1 124 ? 28.126 31.439 34.459 1.00 15.45 119 VAL B CA 1
ATOM 2794 C C . VAL B 1 124 ? 28.619 30.220 33.675 1.00 15.09 119 VAL B C 1
ATOM 2795 O O . VAL B 1 124 ? 29.385 30.367 32.727 1.00 16.68 119 VAL B O 1
ATOM 2799 N N . SER B 1 125 ? 28.128 29.036 34.033 1.00 17.44 120 SER B N 1
ATOM 2800 C CA . SER B 1 125 ? 28.523 27.791 33.376 1.00 18.80 120 SER B CA 1
ATOM 2801 C C . SER B 1 125 ? 28.174 27.757 31.899 1.00 20.60 120 SER B C 1
ATOM 2802 O O . SER B 1 125 ? 28.849 27.082 31.122 1.00 21.64 120 SER B O 1
ATOM 2805 N N . GLN B 1 126 ? 27.118 28.470 31.514 1.00 19.49 121 GLN B N 1
ATOM 2806 C CA . GLN B 1 126 ? 26.708 28.506 30.116 1.00 22.47 121 GLN B CA 1
ATOM 2807 C C . GLN B 1 126 ? 27.380 29.617 29.286 1.00 20.64 121 GLN B C 1
ATOM 2808 O O . GLN B 1 126 ? 27.183 29.697 28.075 1.00 22.16 121 GLN B O 1
ATOM 2814 N N . ARG B 1 127 ? 28.170 30.467 29.933 1.00 18.95 122 ARG B N 1
ATOM 2815 C CA . ARG B 1 127 ? 28.875 31.527 29.228 1.00 17.93 122 ARG B CA 1
ATOM 2816 C C . ARG B 1 127 ? 30.182 30.967 28.678 1.00 20.70 122 ARG B C 1
ATOM 2817 O O . ARG B 1 127 ? 30.759 30.053 29.246 1.00 20.58 122 ARG B O 1
ATOM 2825 N N . LEU B 1 128 ? 30.640 31.514 27.563 1.00 22.16 123 LEU B N 1
ATOM 2826 C CA . LEU B 1 128 ? 31.898 31.092 26.977 1.00 21.51 123 LEU B CA 1
ATOM 2827 C C . LEU B 1 128 ? 32.970 31.993 27.539 1.00 24.59 123 LEU B C 1
ATOM 2828 O O . LEU B 1 128 ? 32.855 33.208 27.509 1.00 24.42 123 LEU B O 1
ATOM 2833 N N . SER B 1 129 ? 34.002 31.376 28.084 1.00 28.59 124 SER B N 1
ATOM 2834 C CA . SER B 1 129 ? 35.107 32.093 28.671 1.00 30.90 124 SER B CA 1
ATOM 2835 C C . SER B 1 129 ? 36.239 32.109 27.649 1.00 32.85 124 SER B C 1
ATOM 2836 O O . SER B 1 129 ? 36.484 31.122 26.958 1.00 35.26 124 SER B O 1
ATOM 2839 N N . LEU B 1 130 ? 36.907 33.244 27.531 1.00 34.29 125 LEU B N 1
ATOM 2840 C CA . LEU B 1 130 ? 38.014 33.387 26.595 1.00 37.07 125 LEU B CA 1
ATOM 2841 C C . LEU B 1 130 ? 39.294 33.503 27.415 1.00 37.88 125 LEU B C 1
ATOM 2842 O O . LEU B 1 130 ? 39.549 34.535 28.040 1.00 36.11 125 LEU B O 1
ATOM 2847 N N . GLU B 1 131 ? 40.045 32.408 27.481 1.00 41.38 126 GLU B N 1
ATOM 2848 C CA . GLU B 1 131 ? 41.313 32.358 28.223 1.00 45.72 126 GLU B CA 1
ATOM 2849 C C . GLU B 1 131 ? 41.256 32.698 29.733 1.00 45.40 126 GLU B C 1
ATOM 2850 O O . GLU B 1 131 ? 42.166 33.351 30.268 1.00 43.16 126 GLU B O 1
ATOM 2856 N N . GLU B 1 132 ? 40.200 32.245 30.410 1.00 43.27 127 GLU B N 1
ATOM 2857 C CA . GLU B 1 132 ? 40.000 32.506 31.835 1.00 43.54 127 GLU B CA 1
ATOM 2858 C C . GLU B 1 132 ? 40.102 33.997 32.166 1.00 42.84 127 GLU B C 1
ATOM 2859 O O . GLU B 1 132 ? 40.505 34.338 33.277 1.00 45.50 127 GLU B O 1
ATOM 2865 N N . ALA B 1 133 ? 39.710 34.881 31.244 1.00 39.89 128 ALA B N 1
ATOM 2866 C CA . ALA B 1 133 ? 39.833 36.321 31.494 1.00 39.32 128 ALA B CA 1
ATOM 2867 C C . ALA B 1 133 ? 38.700 37.216 30.985 1.00 40.62 128 ALA B C 1
ATOM 2868 O O . ALA B 1 133 ? 38.631 38.393 31.341 1.00 41.10 128 ALA B O 1
ATOM 2870 N N . GLU B 1 134 ? 37.806 36.665 30.174 1.00 40.55 129 GLU B N 1
ATOM 2871 C CA . GLU B 1 134 ? 36.703 37.448 29.623 1.00 39.33 129 GLU B CA 1
ATOM 2872 C C . GLU B 1 134 ? 35.572 36.562 29.166 1.00 32.31 129 GLU B C 1
ATOM 2873 O O . GLU B 1 134 ? 35.812 35.463 28.682 1.00 31.36 129 GLU B O 1
ATOM 2879 N N . PHE B 1 135 ? 34.337 37.024 29.321 1.00 25.48 130 PHE B N 1
ATOM 2880 C CA . PHE B 1 135 ? 33.219 36.235 28.832 1.00 21.56 130 PHE B CA 1
ATOM 2881 C C . PHE B 1 135 ? 32.871 36.722 27.430 1.00 21.43 130 PHE B C 1
ATOM 2882 O O . PHE B 1 135 ? 32.987 37.906 27.132 1.00 22.51 130 PHE B O 1
ATOM 2890 N N . ASP B 1 136 ? 32.495 35.800 26.556 1.00 18.07 131 ASP B N 1
ATOM 2891 C CA . ASP B 1 136 ? 32.071 36.158 25.206 1.00 17.44 131 ASP B CA 1
ATOM 2892 C C . ASP B 1 136 ? 30.663 36.754 25.402 1.00 15.74 131 ASP B C 1
ATOM 2893 O O . ASP B 1 136 ? 29.783 36.109 25.978 1.00 16.36 131 ASP B O 1
ATOM 2898 N N . PRO B 1 137 ? 30.439 38.000 24.937 1.00 16.07 132 PRO B N 1
ATOM 2899 C CA . PRO B 1 137 ? 29.118 38.621 25.100 1.00 15.02 132 PRO B CA 1
ATOM 2900 C C . PRO B 1 137 ? 28.024 38.297 24.059 1.00 14.40 132 PRO B C 1
ATOM 2901 O O . PRO B 1 137 ? 26.852 38.610 24.293 1.00 14.52 132 PRO B O 1
ATOM 2905 N N . HIS B 1 138 ? 28.385 37.645 22.951 1.00 14.05 133 HIS B N 1
ATOM 2906 C CA . HIS B 1 138 ? 27.448 37.366 21.854 1.00 15.10 133 HIS B CA 1
ATOM 2907 C C . HIS B 1 138 ? 26.439 36.255 22.061 1.00 15.19 133 HIS B C 1
ATOM 2908 O O . HIS B 1 138 ? 26.208 35.444 21.165 1.00 16.29 133 HIS B O 1
ATOM 2915 N N . VAL B 1 139 ? 25.769 36.288 23.205 1.00 15.14 134 VAL B N 1
ATOM 2916 C CA . VAL B 1 139 ? 24.801 35.269 23.577 1.00 15.81 134 VAL B CA 1
ATOM 2917 C C . VAL B 1 139 ? 23.541 35.202 22.724 1.00 17.10 134 VAL B C 1
ATOM 2918 O O . VAL B 1 139 ? 22.847 34.186 22.731 1.00 17.88 134 VAL B O 1
ATOM 2922 N N . TRP B 1 140 ? 23.256 36.263 21.972 1.00 18.05 135 TRP B N 1
ATOM 2923 C CA . TRP B 1 140 ? 22.056 36.290 21.130 1.00 18.21 135 TRP B CA 1
ATOM 2924 C C . TRP B 1 140 ? 22.091 35.331 19.942 1.00 17.30 135 TRP B C 1
ATOM 2925 O O . TRP B 1 140 ? 21.078 35.149 19.278 1.00 18.48 135 TRP B O 1
ATOM 2936 N N . PHE B 1 141 ? 23.252 34.740 19.655 1.00 16.55 136 PHE B N 1
ATOM 2937 C CA . PHE B 1 141 ? 23.346 33.792 18.545 1.00 17.07 136 PHE B CA 1
ATOM 2938 C C . PHE B 1 141 ? 23.087 32.321 18.887 1.00 19.48 136 PHE B C 1
ATOM 2939 O O . PHE B 1 141 ? 23.349 31.424 18.082 1.00 19.63 136 PHE B O 1
ATOM 2947 N N . ASP B 1 142 ? 22.693 32.084 20.135 1.00 17.94 137 ASP B N 1
ATOM 2948 C CA . ASP B 1 142 ? 22.250 30.765 20.569 1.00 21.19 137 ASP B CA 1
ATOM 2949 C C . ASP B 1 142 ? 20.846 31.159 21.040 1.00 20.18 137 ASP B C 1
ATOM 2950 O O . ASP B 1 142 ? 20.684 31.695 22.136 1.00 21.57 137 ASP B O 1
ATOM 2955 N N . VAL B 1 143 ? 19.840 30.920 20.202 1.00 20.42 138 VAL B N 1
ATOM 2956 C CA . VAL B 1 143 ? 18.467 31.313 20.531 1.00 21.89 138 VAL B CA 1
ATOM 2957 C C . VAL B 1 143 ? 17.959 30.822 21.884 1.00 22.08 138 VAL B C 1
ATOM 2958 O O . VAL B 1 143 ? 17.298 31.574 22.607 1.00 23.07 138 VAL B O 1
ATOM 2962 N N . LYS B 1 144 ? 18.296 29.588 22.245 1.00 22.53 139 LYS B N 1
ATOM 2963 C CA . LYS B 1 144 ? 17.882 29.042 23.531 1.00 25.98 139 LYS B CA 1
ATOM 2964 C C . LYS B 1 144 ? 18.489 29.843 24.676 1.00 24.77 139 LYS B C 1
ATOM 2965 O O . LYS B 1 144 ? 17.833 30.118 25.674 1.00 25.01 139 LYS B O 1
ATOM 2971 N N . LEU B 1 145 ? 19.767 30.180 24.534 1.00 24.56 140 LEU B N 1
ATOM 2972 C CA . LEU B 1 145 ? 20.480 30.937 25.548 1.00 21.70 140 LEU B CA 1
ATOM 2973 C C . LEU B 1 145 ? 19.918 32.348 25.644 1.00 22.60 140 LEU B C 1
ATOM 2974 O O . LEU B 1 145 ? 19.734 32.875 26.741 1.00 23.23 140 LEU B O 1
ATOM 2979 N N . TRP B 1 146 ? 19.614 32.941 24.491 1.00 20.32 141 TRP B N 1
ATOM 2980 C CA . TRP B 1 146 ? 19.073 34.289 24.447 1.00 18.99 141 TRP B CA 1
ATOM 2981 C C . TRP B 1 146 ? 17.728 34.382 25.176 1.00 18.64 141 TRP B C 1
ATOM 2982 O O . TRP B 1 146 ? 17.347 35.456 25.639 1.00 18.36 141 TRP B O 1
ATOM 2993 N N . SER B 1 147 ? 17.032 33.254 25.327 1.00 19.86 142 SER B N 1
ATOM 2994 C CA . SER B 1 147 ? 15.748 33.255 26.022 1.00 18.26 142 SER B CA 1
ATOM 2995 C C . SER B 1 147 ? 15.922 33.715 27.483 1.00 18.85 142 SER B C 1
ATOM 2996 O O . SER B 1 147 ? 14.986 34.231 28.097 1.00 18.71 142 SER B O 1
ATOM 3001 N N . TYR B 1 148 ? 17.117 33.547 28.048 1.00 16.54 143 TYR B N 1
ATOM 3002 C CA . TYR B 1 148 ? 17.346 34.033 29.415 1.00 15.31 143 TYR B CA 1
ATOM 3003 C C . TYR B 1 148 ? 17.269 35.561 29.398 1.00 14.85 143 TYR B C 1
ATOM 3004 O O . TYR B 1 148 ? 16.629 36.176 30.252 1.00 15.00 143 TYR B O 1
ATOM 3013 N N . SER B 1 149 ? 17.947 36.164 28.424 1.00 15.66 144 SER B N 1
ATOM 3014 C CA . SER B 1 149 ? 17.992 37.621 28.300 1.00 14.80 144 SER B CA 1
ATOM 3015 C C . SER B 1 149 ? 16.614 38.200 28.030 1.00 15.74 144 SER B C 1
ATOM 3016 O O . SER B 1 149 ? 16.237 39.216 28.614 1.00 14.21 144 SER B O 1
ATOM 3019 N N . VAL B 1 150 ? 15.851 37.523 27.176 1.00 15.46 145 VAL B N 1
ATOM 3020 C CA . VAL B 1 150 ? 14.497 37.948 26.847 1.00 16.97 145 VAL B CA 1
ATOM 3021 C C . VAL B 1 150 ? 13.623 37.847 28.106 1.00 18.08 145 VAL B C 1
ATOM 3022 O O . VAL B 1 150 ? 12.803 38.728 28.372 1.00 19.39 145 VAL B O 1
ATOM 3026 N N . LYS B 1 151 ? 13.833 36.797 28.903 1.00 17.12 146 LYS B N 1
ATOM 3027 C CA . LYS B 1 151 ? 13.080 36.623 30.136 1.00 17.04 146 LYS B CA 1
ATOM 3028 C C . LYS B 1 151 ? 13.426 37.757 31.106 1.00 17.98 146 LYS B C 1
ATOM 3029 O O . LYS B 1 151 ? 12.553 38.271 31.792 1.00 17.67 146 LYS B O 1
ATOM 3035 N N . ALA B 1 152 ? 14.689 38.180 31.134 1.00 16.05 147 ALA B N 1
ATOM 3036 C CA . ALA B 1 152 ? 15.095 39.285 32.013 1.00 16.06 147 ALA B CA 1
ATOM 3037 C C . ALA B 1 152 ? 14.413 40.604 31.581 1.00 17.26 147 ALA B C 1
ATOM 3038 O O . ALA B 1 152 ? 14.053 41.425 32.431 1.00 17.20 147 ALA B O 1
ATOM 3040 N N . VAL B 1 153 ? 14.278 40.820 30.266 1.00 16.10 148 VAL B N 1
ATOM 3041 C CA . VAL B 1 153 ? 13.608 42.020 29.735 1.00 17.13 148 VAL B CA 1
ATOM 3042 C C . VAL B 1 153 ? 12.145 41.987 30.193 1.00 16.53 148 VAL B C 1
ATOM 3043 O O . VAL B 1 153 ? 11.643 42.962 30.740 1.00 17.49 148 VAL B O 1
ATOM 3047 N N . TYR B 1 154 ? 11.485 40.845 29.998 1.00 16.26 149 TYR B N 1
ATOM 3048 C CA . TYR B 1 154 ? 10.095 40.658 30.420 1.00 17.49 149 TYR B CA 1
ATOM 3049 C C . TYR B 1 154 ? 9.912 40.927 31.932 1.00 18.10 149 TYR B C 1
ATOM 3050 O O . TYR B 1 154 ? 9.061 41.727 32.343 1.00 18.08 149 TYR B O 1
ATOM 3059 N N . GLU B 1 155 ? 10.739 40.278 32.750 1.00 17.34 150 GLU B N 1
ATOM 3060 C CA . GLU B 1 155 ? 10.669 40.422 34.201 1.00 17.23 150 GLU B CA 1
ATOM 3061 C C . GLU B 1 155 ? 10.990 41.825 34.696 1.00 17.78 150 GLU B C 1
ATOM 3062 O O . GLU B 1 155 ? 10.398 42.289 35.674 1.00 18.98 150 GLU B O 1
ATOM 3068 N N . SER B 1 156 ? 11.909 42.509 34.014 1.00 18.08 151 SER B N 1
ATOM 3069 C CA . SER B 1 156 ? 12.253 43.888 34.365 1.00 17.92 151 SER B CA 1
ATOM 3070 C C . SER B 1 156 ? 11.053 44.804 34.048 1.00 18.05 151 SER B C 1
ATOM 3071 O O . SER B 1 156 ? 10.744 45.722 34.813 1.00 15.94 151 SER B O 1
ATOM 3074 N N . LEU B 1 157 ? 10.371 44.536 32.932 1.00 17.78 152 LEU B N 1
ATOM 3075 C CA . LEU B 1 157 ? 9.205 45.329 32.540 1.00 17.41 152 LEU B CA 1
ATOM 3076 C C . LEU B 1 157 ? 8.080 45.138 33.546 1.00 18.01 152 LEU B C 1
ATOM 3077 O O . LEU B 1 157 ? 7.370 46.092 33.862 1.00 18.42 152 LEU B O 1
ATOM 3082 N N . CYS B 1 158 ? 7.940 43.924 34.080 1.00 20.12 153 CYS B N 1
ATOM 3083 C CA . CYS B 1 158 ? 6.905 43.657 35.092 1.00 21.81 153 CYS B CA 1
ATOM 3084 C C . CYS B 1 158 ? 7.208 44.402 36.396 1.00 23.02 153 CYS B C 1
ATOM 3085 O O . CYS B 1 158 ? 6.286 44.794 37.114 1.00 22.27 153 CYS B O 1
ATOM 3088 N N . LYS B 1 159 ? 8.493 44.601 36.704 1.00 21.94 154 LYS B N 1
ATOM 3089 C CA . LYS B 1 159 ? 8.881 45.349 37.907 1.00 21.32 154 LYS B CA 1
ATOM 3090 C C . LYS B 1 159 ? 8.550 46.823 37.687 1.00 21.31 154 LYS B C 1
ATOM 3091 O O . LYS B 1 159 ? 8.110 47.521 38.598 1.00 20.13 154 LYS B O 1
ATOM 3097 N N . LEU B 1 160 ? 8.746 47.282 36.457 1.00 22.15 155 LEU B N 1
ATOM 3098 C CA . LEU B 1 160 ? 8.487 48.667 36.095 1.00 22.61 155 LEU B CA 1
ATOM 3099 C C . LEU B 1 160 ? 6.997 48.993 36.120 1.00 23.10 155 LEU B C 1
ATOM 3100 O O . LEU B 1 160 ? 6.593 50.034 36.638 1.00 22.82 155 LEU B O 1
ATOM 3105 N N . LEU B 1 161 ? 6.184 48.098 35.559 1.00 25.49 156 LEU B N 1
ATOM 3106 C CA . LEU B 1 161 ? 4.731 48.287 35.506 1.00 25.99 156 LEU B CA 1
ATOM 3107 C C . LEU B 1 161 ? 4.026 47.017 35.956 1.00 24.67 156 LEU B C 1
ATOM 3108 O O . LEU B 1 161 ? 3.475 46.286 35.134 1.00 24.67 156 LEU B O 1
ATOM 3113 N N . PRO B 1 162 ? 3.987 46.769 37.276 1.00 25.74 157 PRO B N 1
ATOM 3114 C CA . PRO B 1 162 ? 3.339 45.575 37.825 1.00 27.23 157 PRO B CA 1
ATOM 3115 C C . PRO B 1 162 ? 1.873 45.451 37.383 1.00 27.70 157 PRO B C 1
ATOM 3116 O O . PRO B 1 162 ? 1.362 44.336 37.209 1.00 27.48 157 PRO B O 1
ATOM 3120 N N . GLY B 1 163 ? 1.214 46.591 37.184 1.00 28.13 158 GLY B N 1
ATOM 3121 C CA . GLY B 1 163 ? -0.184 46.604 36.759 1.00 30.07 158 GLY B CA 1
ATOM 3122 C C . GLY B 1 163 ? -0.393 46.040 35.362 1.00 29.89 158 GLY B C 1
ATOM 3123 O O . GLY B 1 163 ? -1.520 45.720 34.982 1.00 30.99 158 GLY B O 1
ATOM 3124 N N . LYS B 1 164 ? 0.696 45.920 34.601 1.00 29.06 159 LYS B N 1
ATOM 3125 C CA . LYS B 1 164 ? 0.642 45.396 33.239 1.00 27.37 159 LYS B CA 1
ATOM 3126 C C . LYS B 1 164 ? 1.166 43.960 33.131 1.00 25.90 159 LYS B C 1
ATOM 3127 O O . LYS B 1 164 ? 1.349 43.450 32.020 1.00 26.03 159 LYS B O 1
ATOM 3133 N N . THR B 1 165 ? 1.371 43.300 34.269 1.00 25.17 160 THR B N 1
ATOM 3134 C CA . THR B 1 165 ? 1.897 41.937 34.289 1.00 24.97 160 THR B CA 1
ATOM 3135 C C . THR B 1 165 ? 1.197 40.933 33.386 1.00 26.59 160 THR B C 1
ATOM 3136 O O . THR B 1 165 ? 1.864 40.149 32.701 1.00 25.68 160 THR B O 1
ATOM 3140 N N . ARG B 1 166 ? -0.136 40.973 33.353 1.00 26.25 161 ARG B N 1
ATOM 3141 C CA . ARG B 1 166 ? -0.883 40.029 32.537 1.00 26.54 161 ARG B CA 1
ATOM 3142 C C . ARG B 1 166 ? -0.644 40.168 31.044 1.00 23.40 161 ARG B C 1
ATOM 3143 O O . ARG B 1 166 ? -0.365 39.177 30.372 1.00 24.41 161 ARG B O 1
ATOM 3151 N N . GLU B 1 167 ? -0.781 41.380 30.512 1.00 25.06 162 GLU B N 1
ATOM 3152 C CA . GLU B 1 167 ? -0.546 41.573 29.083 1.00 27.67 162 GLU B CA 1
ATOM 3153 C C . GLU B 1 167 ? 0.923 41.341 28.729 1.00 25.84 162 GLU B C 1
ATOM 3154 O O . GLU B 1 167 ? 1.221 40.775 27.675 1.00 26.12 162 GLU B O 1
ATOM 3160 N N . PHE B 1 168 ? 1.832 41.773 29.606 1.00 23.15 163 PHE B N 1
ATOM 3161 C CA . PHE B 1 168 ? 3.258 41.559 29.380 1.00 21.66 163 PHE B CA 1
ATOM 3162 C C . PHE B 1 168 ? 3.505 40.056 29.280 1.00 20.65 163 PHE B C 1
ATOM 3163 O O . PHE B 1 168 ? 4.248 39.600 28.409 1.00 21.57 163 PHE B O 1
ATOM 3171 N N . THR B 1 169 ? 2.849 39.285 30.146 1.00 22.81 164 THR B N 1
ATOM 3172 C CA . THR B 1 169 ? 3.002 37.829 30.139 1.00 23.63 164 THR B CA 1
ATOM 3173 C C . THR B 1 169 ? 2.453 37.187 28.860 1.00 24.96 164 THR B C 1
ATOM 3174 O O . THR B 1 169 ? 3.075 36.270 28.309 1.00 24.97 164 THR B O 1
ATOM 3178 N N . GLN B 1 170 ? 1.307 37.676 28.383 1.00 24.88 165 GLN B N 1
ATOM 3179 C CA . GLN B 1 170 ? 0.710 37.144 27.157 1.00 25.55 165 GLN B CA 1
ATOM 3180 C C . GLN B 1 170 ? 1.634 37.426 25.965 1.00 23.76 165 GLN B C 1
ATOM 3181 O O . GLN B 1 170 ? 1.908 36.534 25.159 1.00 23.42 165 GLN B O 1
ATOM 3192 N N . ARG B 1 171 ? 2.139 38.656 25.883 1.00 22.51 166 ARG B N 1
ATOM 3193 C CA . ARG B 1 171 ? 3.005 39.058 24.779 1.00 20.85 166 ARG B CA 1
ATOM 3194 C C . ARG B 1 171 ? 4.339 38.328 24.833 1.00 21.47 166 ARG B C 1
ATOM 3195 O O . ARG B 1 171 ? 4.866 37.899 23.804 1.00 21.18 166 ARG B O 1
ATOM 3203 N N . TYR B 1 172 ? 4.877 38.190 26.041 1.00 23.20 167 TYR B N 1
ATOM 3204 C CA . TYR B 1 172 ? 6.145 37.494 26.254 1.00 22.21 167 TYR B CA 1
ATOM 3205 C C . TYR B 1 172 ? 6.039 36.013 25.845 1.00 23.23 167 TYR B C 1
ATOM 3206 O O . TYR B 1 172 ? 6.919 35.485 25.164 1.00 21.64 167 TYR B O 1
ATOM 3215 N N . GLN B 1 173 ? 4.963 35.344 26.244 1.00 24.23 168 GLN B N 1
ATOM 3216 C CA . GLN B 1 173 ? 4.792 33.943 25.883 1.00 26.72 168 GLN B CA 1
ATOM 3217 C 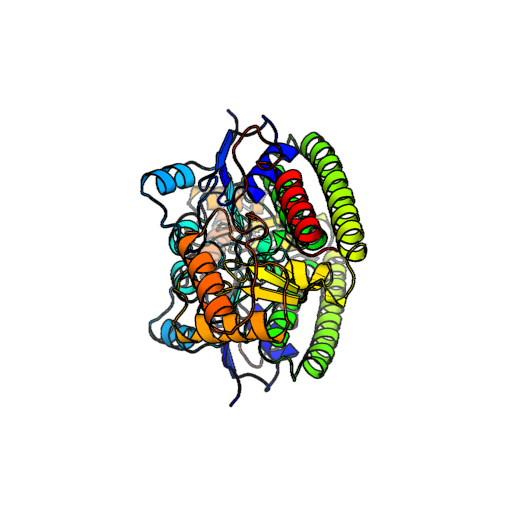C . GLN B 1 173 ? 4.685 33.767 24.367 1.00 25.26 168 GLN B C 1
ATOM 3218 O O . GLN B 1 173 ? 5.222 32.813 23.806 1.00 26.31 168 GLN B O 1
ATOM 3224 N N . ALA B 1 174 ? 4.014 34.699 23.701 1.00 24.02 169 ALA B N 1
ATOM 3225 C CA . ALA B 1 174 ? 3.878 34.637 22.255 1.00 24.57 169 ALA B CA 1
ATOM 3226 C C . ALA B 1 174 ? 5.259 34.836 21.626 1.00 25.11 169 ALA B C 1
ATOM 3227 O O . ALA B 1 174 ? 5.661 34.074 20.751 1.00 25.40 169 ALA B O 1
ATOM 3229 N N . TYR B 1 175 ? 5.990 35.847 22.097 1.00 23.46 170 TYR B N 1
ATOM 3230 C CA . TYR B 1 175 ? 7.331 36.141 21.589 1.00 23.71 170 TYR B CA 1
ATOM 3231 C C . TYR B 1 175 ? 8.289 34.952 21.804 1.00 22.39 170 TYR B C 1
ATOM 3232 O O . TYR B 1 175 ? 9.085 34.614 20.927 1.00 22.31 170 TYR B O 1
ATOM 3241 N N . GLN B 1 176 ? 8.200 34.322 22.971 1.00 22.13 171 GLN B N 1
ATOM 3242 C CA . GLN B 1 176 ? 9.055 33.195 23.273 1.00 24.16 171 GLN B CA 1
ATOM 3243 C C . GLN B 1 176 ? 8.756 32.011 22.345 1.00 26.06 171 GLN B C 1
ATOM 3244 O O . GLN B 1 176 ? 9.657 31.237 22.013 1.00 25.16 171 GLN B O 1
ATOM 3250 N N . GLN B 1 177 ? 7.502 31.880 21.913 1.00 26.96 172 GLN B N 1
ATOM 3251 C CA . GLN B 1 177 ? 7.127 30.803 20.992 1.00 29.25 172 GLN B CA 1
ATOM 3252 C C . GLN B 1 177 ? 7.783 31.054 19.651 1.00 25.55 172 GLN B C 1
ATOM 3253 O O . GLN B 1 177 ? 8.195 30.116 18.980 1.00 28.54 172 GLN B O 1
ATOM 3259 N N . GLN B 1 178 ? 7.849 32.319 19.246 1.00 24.36 173 GLN B N 1
ATOM 3260 C CA . GLN B 1 178 ? 8.505 32.683 17.994 1.00 25.62 173 GLN B CA 1
ATOM 3261 C C . GLN B 1 178 ? 9.975 32.302 18.086 1.00 25.49 173 GLN B C 1
ATOM 3262 O O . GLN B 1 178 ? 10.546 31.797 17.123 1.00 27.27 173 GLN B O 1
ATOM 3268 N N . LEU B 1 179 ? 10.592 32.581 19.235 1.00 24.86 174 LEU B N 1
ATOM 3269 C CA . LEU B 1 179 ? 11.998 32.256 19.441 1.00 23.98 174 LEU B CA 1
ATOM 3270 C C . LEU B 1 179 ? 12.222 30.742 19.407 1.00 24.81 174 LEU B C 1
ATOM 3271 O O . LEU B 1 179 ? 13.224 30.275 18.854 1.00 25.36 174 LEU B O 1
ATOM 3276 N N . ASP B 1 180 ? 11.283 29.975 19.970 1.00 24.30 175 ASP B N 1
ATOM 3277 C CA . ASP B 1 180 ? 11.393 28.513 19.957 1.00 24.82 175 ASP B CA 1
ATOM 3278 C C . ASP B 1 180 ? 11.404 28.045 18.516 1.00 24.33 175 ASP B C 1
ATOM 3279 O O . ASP B 1 180 ? 12.242 27.245 18.124 1.00 25.27 175 ASP B O 1
ATOM 3284 N N . LYS B 1 181 ? 10.501 28.595 17.717 1.00 25.87 176 LYS B N 1
ATOM 3285 C CA . LYS B 1 181 ? 10.423 28.246 16.303 1.00 29.18 176 LYS B CA 1
ATOM 3286 C C . LYS B 1 181 ? 11.688 28.673 15.565 1.00 27.86 176 LYS B C 1
ATOM 3287 O O . LYS B 1 181 ? 12.166 27.961 14.679 1.00 28.19 176 LYS B O 1
ATOM 3293 N N . LEU B 1 182 ? 12.228 29.833 15.933 1.00 25.56 177 LEU B N 1
ATOM 3294 C CA . LEU B 1 182 ? 13.446 30.329 15.299 1.00 24.51 177 LEU B CA 1
ATOM 3295 C C . LEU B 1 182 ? 14.597 29.363 15.572 1.00 23.48 177 LEU B C 1
ATOM 3296 O O . LEU B 1 182 ? 15.315 28.980 14.656 1.00 23.05 177 LEU B O 1
ATOM 3301 N N . ASP B 1 183 ? 14.730 28.933 16.826 1.00 24.82 178 ASP B N 1
ATOM 3302 C CA . ASP B 1 183 ? 15.789 28.010 17.223 1.00 25.64 178 ASP B CA 1
ATOM 3303 C C . ASP B 1 183 ? 15.731 26.727 16.395 1.00 25.00 178 ASP B C 1
ATOM 3304 O O . ASP B 1 183 ? 16.739 26.278 15.852 1.00 23.76 178 ASP B O 1
ATOM 3309 N N . ALA B 1 184 ? 14.536 26.151 16.311 1.00 26.10 179 ALA B N 1
ATOM 3310 C CA . ALA B 1 184 ? 14.308 24.927 15.551 1.00 26.79 179 ALA B CA 1
ATOM 3311 C C . ALA B 1 184 ? 14.642 25.140 14.070 1.00 28.24 179 ALA B C 1
ATOM 3312 O O . ALA B 1 184 ? 15.249 24.281 13.434 1.00 28.91 179 ALA B O 1
ATOM 3314 N N . TYR B 1 185 ? 14.261 26.295 13.531 1.00 27.26 180 TYR B N 1
ATOM 3315 C CA . TYR B 1 185 ? 14.520 26.613 12.137 1.00 24.88 180 TYR B CA 1
ATOM 3316 C C . TYR B 1 185 ? 16.006 26.699 11.841 1.00 26.82 180 TYR B C 1
ATOM 3317 O O . TYR B 1 185 ? 16.477 26.121 10.865 1.00 26.78 180 TYR B O 1
ATOM 3326 N N . VAL B 1 186 ? 16.735 27.453 12.665 1.00 26.24 181 VAL B N 1
ATOM 3327 C CA . VAL B 1 186 ? 18.176 27.622 12.487 1.00 23.72 181 VAL B CA 1
ATOM 3328 C C . VAL B 1 186 ? 18.858 26.256 12.534 1.00 24.48 181 VAL B C 1
ATOM 3329 O O . VAL B 1 186 ? 19.757 25.975 11.737 1.00 24.07 181 VAL B O 1
ATOM 3333 N N . ARG B 1 187 ? 18.419 25.412 13.462 1.00 24.43 182 ARG B N 1
ATOM 3334 C CA . ARG B 1 187 ? 18.997 24.092 13.608 1.00 27.50 182 ARG B CA 1
ATOM 3335 C C . ARG B 1 187 ? 18.763 23.209 12.369 1.00 29.60 182 ARG B C 1
ATOM 3336 O O . ARG B 1 187 ? 19.668 22.492 11.951 1.00 32.69 182 ARG B O 1
ATOM 3344 N N . ARG B 1 188 ? 17.573 23.279 11.767 1.00 30.77 183 ARG B N 1
ATOM 3345 C CA . ARG B 1 188 ? 17.262 22.502 10.566 1.00 29.52 183 ARG B CA 1
ATOM 3346 C C . ARG B 1 188 ? 18.114 22.990 9.409 1.00 30.69 183 ARG B C 1
ATOM 3347 O O . ARG B 1 188 ? 18.650 22.190 8.645 1.00 30.47 183 ARG B O 1
ATOM 3355 N N . LYS B 1 189 ? 18.177 24.309 9.239 1.00 29.44 184 LYS B N 1
ATOM 3356 C CA . LYS B 1 189 ? 18.960 24.909 8.165 1.00 29.78 184 LYS B CA 1
ATOM 3357 C C . LYS B 1 189 ? 20.427 24.532 8.297 1.00 29.02 184 LYS B C 1
ATOM 3358 O O . LYS B 1 189 ? 21.095 24.257 7.301 1.00 26.27 184 LYS B O 1
ATOM 3364 N N . ALA B 1 190 ? 20.915 24.503 9.536 1.00 28.80 185 ALA B N 1
ATOM 3365 C CA . ALA B 1 190 ? 22.302 24.149 9.816 1.00 30.71 185 ALA B CA 1
ATOM 3366 C C . ALA B 1 190 ? 22.547 22.684 9.440 1.00 30.72 185 ALA B C 1
ATOM 3367 O O . ALA B 1 190 ? 23.537 22.356 8.779 1.00 28.96 185 ALA B O 1
ATOM 3369 N N . GLN B 1 191 ? 21.628 21.815 9.858 1.00 31.97 186 GLN B N 1
ATOM 3370 C CA . GLN B 1 191 ? 21.715 20.387 9.566 1.00 34.37 186 GLN B CA 1
ATOM 3371 C C . GLN B 1 191 ? 21.574 20.063 8.080 1.00 33.96 186 GLN B C 1
ATOM 3372 O O . GLN B 1 191 ? 21.986 18.992 7.641 1.00 35.66 186 GLN B O 1
ATOM 3378 N N . SER B 1 192 ? 21.030 20.997 7.303 1.00 32.97 187 SER B N 1
ATOM 3379 C CA . SER B 1 192 ? 20.858 20.790 5.866 1.00 33.73 187 SER B CA 1
ATOM 3380 C C . SER B 1 192 ? 22.202 20.988 5.153 1.00 36.73 187 SER B C 1
ATOM 3381 O O . SER B 1 192 ? 22.339 20.726 3.950 1.00 36.40 187 SER B O 1
ATOM 3384 N N . LEU B 1 193 ? 23.184 21.476 5.903 1.00 36.09 188 LEU B N 1
ATOM 3385 C CA . LEU B 1 193 ? 24.513 21.721 5.372 1.00 36.34 188 LEU B CA 1
ATOM 3386 C C . LEU B 1 193 ? 25.426 20.570 5.819 1.00 38.25 188 LEU B C 1
ATOM 3387 O O . LEU B 1 193 ? 25.381 20.139 6.977 1.00 38.49 188 LEU B O 1
ATOM 3392 N N . PRO B 1 194 ? 26.204 20.002 4.877 1.00 38.59 189 PRO B N 1
ATOM 3393 C CA . PRO B 1 194 ? 27.131 18.899 5.163 1.00 38.63 189 PRO B CA 1
ATOM 3394 C C . PRO B 1 194 ? 28.077 19.323 6.282 1.00 37.81 189 PRO B C 1
ATOM 3395 O O . PRO B 1 194 ? 28.650 20.413 6.227 1.00 36.62 189 PRO B O 1
ATOM 3399 N N . ALA B 1 195 ? 28.251 18.460 7.279 1.00 36.76 190 ALA B N 1
ATOM 3400 C CA . ALA B 1 195 ? 29.100 18.759 8.436 1.00 36.27 190 ALA B CA 1
ATOM 3401 C C . ALA B 1 195 ? 30.443 19.399 8.110 1.00 34.94 190 ALA B C 1
ATOM 3402 O O . ALA B 1 195 ? 30.913 20.259 8.859 1.00 36.77 190 ALA B O 1
ATOM 3404 N N . GLU B 1 196 ? 31.033 19.005 6.981 1.00 33.33 191 GLU B N 1
ATOM 3405 C CA . GLU B 1 196 ? 32.331 19.532 6.545 1.00 33.50 191 GLU B CA 1
ATOM 3406 C C . GLU B 1 196 ? 32.254 20.943 5.994 1.00 32.53 191 GLU B C 1
ATOM 3407 O O . GLU B 1 196 ? 33.273 21.618 5.907 1.00 30.86 191 GLU B O 1
ATOM 3413 N N . ARG B 1 197 ? 31.076 21.343 5.519 1.00 31.58 192 ARG B N 1
ATOM 3414 C CA . ARG B 1 197 ? 30.883 22.691 4.980 1.00 32.01 192 ARG B CA 1
ATOM 3415 C C . ARG B 1 197 ? 30.488 23.724 6.045 1.00 30.08 192 ARG B C 1
ATOM 3416 O O . ARG B 1 197 ? 30.401 24.914 5.750 1.00 32.92 192 ARG B O 1
ATOM 3424 N N . ARG B 1 198 ? 30.295 23.272 7.282 1.00 26.73 193 ARG B N 1
ATOM 3425 C CA . ARG B 1 198 ? 29.918 24.158 8.381 1.00 24.17 193 ARG B CA 1
ATOM 3426 C C . ARG B 1 198 ? 31.100 24.892 9.002 1.00 23.35 193 ARG B C 1
ATOM 3427 O O . ARG B 1 198 ? 31.372 24.749 10.194 1.00 23.26 193 ARG B O 1
ATOM 3435 N N . VAL B 1 199 ? 31.825 25.643 8.177 1.00 21.27 194 VAL B N 1
ATOM 3436 C CA . VAL B 1 199 ? 32.965 26.424 8.638 1.00 22.20 194 VAL B CA 1
ATOM 3437 C C . VAL B 1 199 ? 32.660 27.878 8.277 1.00 22.50 194 VAL B C 1
ATOM 3438 O O . VAL B 1 199 ? 32.595 28.241 7.102 1.00 25.79 194 VAL B O 1
ATOM 3442 N N . LEU B 1 200 ? 32.470 28.697 9.308 1.00 22.19 195 LEU B N 1
ATOM 3443 C CA . LEU B 1 200 ? 32.100 30.107 9.172 1.00 20.53 195 LEU B CA 1
ATOM 3444 C C . LEU B 1 200 ? 33.182 31.138 9.527 1.00 22.14 195 LEU B C 1
ATOM 3445 O O . LEU B 1 200 ? 33.562 31.278 10.689 1.00 23.78 195 LEU B O 1
ATOM 3450 N N . VAL B 1 201 ? 33.683 31.856 8.523 1.00 20.82 196 VAL B N 1
ATOM 3451 C CA . VAL B 1 201 ? 34.695 32.889 8.743 1.00 20.92 196 VAL B CA 1
ATOM 3452 C C . VAL B 1 201 ? 34.034 34.251 8.477 1.00 22.61 196 VAL B C 1
ATOM 3453 O O . VAL B 1 201 ? 33.449 34.471 7.412 1.00 21.63 196 VAL B O 1
ATOM 3457 N N . THR B 1 202 ? 34.116 35.143 9.466 1.00 21.95 197 THR B N 1
ATOM 3458 C CA . THR B 1 202 ? 33.463 36.453 9.404 1.00 20.68 197 THR B CA 1
ATOM 3459 C C . THR B 1 202 ? 34.371 37.627 9.781 1.00 20.46 197 THR B C 1
ATOM 3460 O O . THR B 1 202 ? 35.541 37.430 10.104 1.00 21.81 197 THR B O 1
ATOM 3464 N N . ALA B 1 203 ? 33.822 38.843 9.723 1.00 20.36 198 ALA B N 1
ATOM 3465 C CA . ALA B 1 203 ? 34.561 40.077 10.056 1.00 20.89 198 ALA B CA 1
ATOM 3466 C C . ALA B 1 203 ? 35.149 40.065 11.470 1.00 19.35 198 ALA B C 1
ATOM 3467 O O . ALA B 1 203 ? 36.237 40.591 11.689 1.00 20.98 198 ALA B O 1
ATOM 3469 N N . HIS B 1 204 ? 34.399 39.543 12.441 1.00 18.48 199 HIS B N 1
ATOM 3470 C CA . HIS B 1 204 ? 34.927 39.391 13.795 1.00 16.49 199 HIS B CA 1
ATOM 3471 C C . HIS B 1 204 ? 34.337 38.152 14.467 1.00 17.32 199 HIS B C 1
ATOM 3472 O O . HIS B 1 204 ? 33.377 37.564 13.976 1.00 19.42 199 HIS B O 1
ATOM 3479 N N . ASP B 1 205 ? 34.972 37.718 15.546 1.00 20.55 200 ASP B N 1
ATOM 3480 C CA . ASP B 1 205 ? 34.585 36.505 16.268 1.00 19.40 200 ASP B CA 1
ATOM 3481 C C . ASP B 1 205 ? 33.320 36.681 17.109 1.00 18.98 200 ASP B C 1
ATOM 3482 O O . ASP B 1 205 ? 33.359 36.611 18.341 1.00 19.10 200 ASP B O 1
ATOM 3487 N N . ALA B 1 206 ? 32.191 36.843 16.426 1.00 19.05 201 ALA B N 1
ATOM 3488 C CA . ALA B 1 206 ? 30.902 37.070 17.071 1.00 16.50 201 ALA B CA 1
ATOM 3489 C C . ALA B 1 206 ? 29.975 35.867 17.109 1.00 17.52 201 ALA B C 1
ATOM 3490 O O . ALA B 1 206 ? 28.903 35.929 17.707 1.00 17.32 201 ALA B O 1
ATOM 3492 N N . PHE B 1 207 ? 30.401 34.762 16.509 1.00 18.03 202 PHE B N 1
ATOM 3493 C CA . PHE B 1 207 ? 29.551 33.576 16.429 1.00 18.96 202 PHE B CA 1
ATOM 3494 C C . PHE B 1 207 ? 29.955 32.365 17.283 1.00 19.63 202 PHE B C 1
ATOM 3495 O O . PHE B 1 207 ? 29.641 31.223 16.940 1.00 21.16 202 PHE B O 1
ATOM 3503 N N . GLY B 1 208 ? 30.627 32.619 18.400 1.00 17.52 203 GLY B N 1
ATOM 3504 C CA . GLY B 1 208 ? 31.031 31.547 19.288 1.00 17.07 203 GLY B CA 1
ATOM 3505 C C . GLY B 1 208 ? 29.855 30.770 19.869 1.00 16.93 203 GLY B C 1
ATOM 3506 O O . GLY B 1 208 ? 29.934 29.559 20.037 1.00 18.28 203 GLY B O 1
ATOM 3507 N N . TYR B 1 209 ? 28.766 31.454 20.199 1.00 15.80 204 TYR B N 1
ATOM 3508 C CA . TYR B 1 209 ? 27.605 30.769 20.748 1.00 17.09 204 TYR B CA 1
ATOM 3509 C C . TYR B 1 209 ? 26.859 30.037 19.638 1.00 20.20 204 TYR B C 1
ATOM 3510 O O . TYR B 1 209 ? 26.288 28.958 19.858 1.00 19.89 204 TYR B O 1
ATOM 3519 N N . PHE B 1 210 ? 26.889 30.627 18.444 1.00 20.24 205 PHE B N 1
ATOM 3520 C CA . PHE B 1 210 ? 26.273 30.062 17.236 1.00 21.78 205 PHE B CA 1
ATOM 3521 C C . PHE B 1 210 ? 27.006 28.747 16.912 1.00 21.86 205 PHE B C 1
ATOM 3522 O O . PHE B 1 210 ? 26.389 27.730 16.575 1.00 22.24 205 PHE B O 1
ATOM 3530 N N . SER B 1 211 ? 28.329 28.791 17.031 1.00 19.73 206 SER B N 1
ATOM 3531 C CA . SER B 1 211 ? 29.190 27.641 16.796 1.00 20.56 206 SER B CA 1
ATOM 3532 C C . SER B 1 211 ? 28.778 26.463 17.685 1.00 22.94 206 SER B C 1
ATOM 3533 O O . SER B 1 211 ? 28.522 25.355 17.190 1.00 22.61 206 SER B O 1
ATOM 3536 N N . ARG B 1 212 ? 28.677 26.714 18.989 1.00 20.67 207 ARG B N 1
ATOM 3537 C CA . ARG B 1 212 ? 28.304 25.681 19.954 1.00 22.27 207 ARG B CA 1
ATOM 3538 C C . ARG B 1 212 ? 26.880 25.162 19.797 1.00 24.66 207 ARG B C 1
ATOM 3539 O O . ARG B 1 212 ? 26.639 23.958 19.867 1.00 24.86 207 ARG B O 1
ATOM 3547 N N . ALA B 1 213 ? 25.935 26.063 19.572 1.00 22.15 208 ALA B N 1
ATOM 3548 C CA . ALA B 1 213 ? 24.547 25.651 19.445 1.00 23.02 208 ALA B CA 1
ATOM 3549 C C . ALA B 1 213 ? 24.175 24.941 18.146 1.00 23.15 208 ALA B C 1
ATOM 3550 O O . ALA B 1 213 ? 23.407 23.983 18.177 1.00 22.45 208 ALA B O 1
ATOM 3552 N N . TYR B 1 214 ? 24.756 25.362 17.024 1.00 23.40 209 TYR B N 1
ATOM 3553 C CA . TYR B 1 214 ? 24.378 24.805 15.725 1.00 21.78 209 TYR B CA 1
ATOM 3554 C C . TYR B 1 214 ? 25.387 23.993 14.930 1.00 23.39 209 TYR B C 1
ATOM 3555 O O . TYR B 1 214 ? 25.137 23.660 13.765 1.00 23.57 209 TYR B O 1
ATOM 3564 N N . GLY B 1 215 ? 26.521 23.686 15.551 1.00 24.21 210 GLY B N 1
ATOM 3565 C CA . GLY B 1 215 ? 27.536 22.866 14.906 1.00 24.26 210 GLY B CA 1
ATOM 3566 C C . GLY B 1 215 ? 28.416 23.475 13.830 1.00 25.10 210 GLY B C 1
ATOM 3567 O O . GLY B 1 215 ? 28.687 22.834 12.812 1.00 26.66 210 GLY B O 1
ATOM 3568 N N . PHE B 1 216 ? 28.890 24.697 14.054 1.00 23.99 211 PHE B N 1
ATOM 3569 C CA . PHE B 1 216 ? 29.761 25.364 13.087 1.00 22.17 211 PHE B CA 1
ATOM 3570 C C . PHE B 1 216 ? 31.126 25.568 13.686 1.00 23.74 211 PHE B C 1
ATOM 3571 O O . PHE B 1 216 ? 31.270 25.681 14.898 1.00 25.58 211 PHE B O 1
ATOM 3579 N N . GLU B 1 217 ? 32.126 25.609 12.820 1.00 20.13 212 GLU B N 1
ATOM 3580 C CA . GLU B 1 217 ? 33.491 25.866 13.223 1.00 21.43 212 GLU B CA 1
ATOM 3581 C C . GLU B 1 217 ? 33.602 27.352 12.863 1.00 23.69 212 GLU B C 1
ATOM 3582 O O . GLU B 1 217 ? 33.307 27.719 11.732 1.00 25.82 212 GLU B O 1
ATOM 3588 N N . VAL B 1 218 ? 33.992 28.213 13.803 1.00 21.83 213 VAL B N 1
ATOM 3589 C CA . VAL B 1 218 ? 34.033 29.647 13.514 1.00 19.48 213 VAL B CA 1
ATOM 3590 C C . VAL B 1 218 ? 35.359 30.341 13.728 1.00 21.34 213 VAL B C 1
ATOM 3591 O O . VAL B 1 218 ? 36.121 29.981 14.619 1.00 21.27 213 VAL B O 1
ATOM 3595 N N . LYS B 1 219 ? 35.600 31.376 12.922 1.00 22.04 214 LYS B N 1
ATOM 3596 C CA . LYS B 1 219 ? 36.808 32.194 13.006 1.00 22.82 214 LYS B CA 1
ATOM 3597 C C . LYS B 1 219 ? 36.426 33.613 12.582 1.00 22.43 214 LYS B C 1
ATOM 3598 O O . LYS B 1 219 ? 35.534 33.800 11.767 1.00 23.62 214 LYS B O 1
ATOM 3604 N N . GLY B 1 220 ? 37.054 34.611 13.188 1.00 21.92 215 GLY B N 1
ATOM 3605 C CA . GLY B 1 220 ? 36.781 35.985 12.811 1.00 21.87 215 GLY B CA 1
ATOM 3606 C C . GLY B 1 220 ? 38.100 36.677 12.520 1.00 22.17 215 GLY B C 1
ATOM 3607 O O . GLY B 1 220 ? 39.122 36.285 13.084 1.00 21.02 215 GLY B O 1
ATOM 3608 N N . LEU B 1 221 ? 38.105 37.664 11.619 1.00 21.96 216 LEU B N 1
ATOM 3609 C CA . LEU B 1 221 ? 39.338 38.394 11.307 1.00 22.38 216 LEU B CA 1
ATOM 3610 C C . LEU B 1 221 ? 39.727 39.173 12.563 1.00 21.55 216 LEU B C 1
ATOM 3611 O O . LEU B 1 221 ? 40.871 39.097 13.009 1.00 22.63 216 LEU B O 1
ATOM 3616 N N . GLN B 1 222 ? 38.798 39.959 13.103 1.00 21.24 217 GLN B N 1
ATOM 3617 C CA . GLN B 1 222 ? 39.050 40.655 14.368 1.00 20.73 217 GLN B CA 1
ATOM 3618 C C . GLN B 1 222 ? 38.599 39.675 15.471 1.00 21.50 217 GLN B C 1
ATOM 3619 O O . GLN B 1 222 ? 37.936 38.659 15.184 1.00 20.82 217 GLN B O 1
ATOM 3625 N N . GLY B 1 223 ? 38.961 39.961 16.718 1.00 20.50 218 GLY B N 1
ATOM 3626 C CA . GLY B 1 223 ? 38.593 39.082 17.816 1.00 20.33 218 GLY B CA 1
ATOM 3627 C C . GLY B 1 223 ? 37.144 39.162 18.267 1.00 21.23 218 GLY B C 1
ATOM 3628 O O . GLY B 1 223 ? 36.265 39.617 17.534 1.00 21.17 218 GLY B O 1
ATOM 3629 N N . VAL B 1 224 ? 36.896 38.697 19.488 1.00 19.91 219 VAL B N 1
ATOM 3630 C CA . VAL B 1 224 ? 35.562 38.723 20.075 1.00 20.67 219 VAL B CA 1
ATOM 3631 C C . VAL B 1 224 ? 35.141 40.187 20.240 1.00 21.27 219 VAL B C 1
ATOM 3632 O O . VAL B 1 224 ? 33.973 40.539 20.056 1.00 21.83 219 VAL B O 1
ATOM 3636 N N . SER B 1 225 ? 36.104 41.028 20.593 1.00 21.64 220 SER B N 1
ATOM 3637 C CA . SER B 1 225 ? 35.863 42.452 20.697 1.00 21.17 220 SER B CA 1
ATOM 3638 C C . SER B 1 225 ? 36.575 43.102 19.514 1.00 23.27 220 SER B C 1
ATOM 3639 O O . SER B 1 225 ? 37.673 42.687 19.115 1.00 20.64 220 SER B O 1
ATOM 3642 N N . THR B 1 226 ? 35.946 44.137 18.975 1.00 24.08 221 THR B N 1
ATOM 3643 C CA . THR B 1 226 ? 36.491 44.869 17.844 1.00 26.22 221 THR B CA 1
ATOM 3644 C C . THR B 1 226 ? 37.374 46.029 18.318 1.00 28.46 221 THR B C 1
ATOM 3645 O O . THR B 1 226 ? 37.855 46.816 17.505 1.00 28.32 221 THR B O 1
ATOM 3649 N N . ALA B 1 227 ? 37.587 46.125 19.629 1.00 29.05 222 ALA B N 1
ATOM 3650 C CA . ALA B 1 227 ? 38.400 47.191 20.208 1.00 32.67 222 ALA B CA 1
ATOM 3651 C C . ALA B 1 227 ? 39.779 47.311 19.558 1.00 35.08 222 ALA B C 1
ATOM 3652 O O . ALA B 1 227 ? 40.266 48.417 19.346 1.00 37.15 222 ALA B O 1
ATOM 3654 N N . SER B 1 228 ? 40.405 46.175 19.256 1.00 36.02 223 SER B N 1
ATOM 3655 C CA . SER B 1 228 ? 41.715 46.161 18.621 1.00 37.38 223 SER B CA 1
ATOM 3656 C C . SER B 1 228 ? 41.610 45.750 17.175 1.00 38.09 223 SER B C 1
ATOM 3657 O O . SER B 1 228 ? 40.805 44.894 16.820 1.00 37.12 223 SER B O 1
ATOM 3660 N N . GLU B 1 229 ? 42.428 46.369 16.339 1.00 39.99 224 GLU B N 1
ATOM 3661 C CA . GLU B 1 229 ? 42.439 46.046 14.924 1.00 42.82 224 GLU B CA 1
ATOM 3662 C C . GLU B 1 229 ? 43.134 44.709 14.744 1.00 41.25 224 GLU B C 1
ATOM 3663 O O . GLU B 1 229 ? 43.889 44.270 15.615 1.00 41.80 224 GLU B O 1
ATOM 3669 N N . ALA B 1 230 ? 42.849 44.039 13.636 1.00 38.43 225 ALA B N 1
ATOM 3670 C CA . ALA B 1 230 ? 43.503 42.775 13.351 1.00 37.53 225 ALA B CA 1
ATOM 3671 C C . ALA B 1 230 ? 44.933 43.130 12.934 1.00 37.51 225 ALA B C 1
ATOM 3672 O O . ALA B 1 230 ? 45.159 44.129 12.247 1.00 36.48 225 ALA B O 1
ATOM 3674 N N . SER B 1 231 ? 45.907 42.363 13.404 1.00 37.92 226 SER B N 1
ATOM 3675 C CA . SER B 1 231 ? 47.293 42.614 13.020 1.00 40.75 226 SER B CA 1
ATOM 3676 C C . SER B 1 231 ? 47.539 41.952 11.655 1.00 42.19 226 SER B C 1
ATOM 3677 O O . SER B 1 231 ? 46.681 41.222 11.140 1.00 40.32 226 SER B O 1
ATOM 3680 N N . ALA B 1 232 ? 48.686 42.233 11.047 1.00 41.96 227 ALA B N 1
ATOM 3681 C CA . ALA B 1 232 ? 48.999 41.628 9.759 1.00 41.21 227 ALA B CA 1
ATOM 3682 C C . ALA B 1 232 ? 49.193 40.121 9.944 1.00 39.83 227 ALA B C 1
ATOM 3683 O O . ALA B 1 232 ? 48.896 39.339 9.045 1.00 40.00 227 ALA B O 1
ATOM 3685 N N . HIS B 1 233 ? 49.669 39.717 11.119 1.00 38.58 228 HIS B N 1
ATOM 3686 C CA . HIS B 1 233 ? 49.871 38.301 11.411 1.00 40.90 228 HIS B CA 1
ATOM 3687 C C . HIS B 1 233 ? 48.511 37.604 11.542 1.00 40.66 228 HIS B C 1
ATOM 3688 O O . HIS B 1 233 ? 48.347 36.456 11.106 1.00 37.65 228 HIS B O 1
ATOM 3695 N N . ASP B 1 234 ? 47.550 38.302 12.158 1.00 39.81 229 ASP B N 1
ATOM 3696 C CA . ASP B 1 234 ? 46.188 37.783 12.332 1.00 37.97 229 ASP B CA 1
ATOM 3697 C C . ASP B 1 234 ? 45.614 37.480 10.959 1.00 35.48 229 ASP B C 1
ATOM 3698 O O . ASP B 1 234 ? 45.061 36.407 10.733 1.00 33.81 229 ASP B O 1
ATOM 3703 N N . MET B 1 235 ? 45.778 38.421 10.035 1.00 32.77 230 MET B N 1
ATOM 3704 C CA . MET B 1 235 ? 45.248 38.233 8.703 1.00 33.91 230 MET B CA 1
ATOM 3705 C C . MET B 1 235 ? 45.942 37.131 7.914 1.00 33.11 230 MET B C 1
ATOM 3706 O O . MET B 1 235 ? 45.276 36.403 7.183 1.00 33.40 230 MET B O 1
ATOM 3711 N N . GLN B 1 236 ? 47.260 36.992 8.053 1.00 33.11 231 GLN B N 1
ATOM 3712 C CA . GLN B 1 236 ? 47.961 35.946 7.316 1.00 35.06 231 GLN B CA 1
ATOM 3713 C C . GLN B 1 236 ? 47.590 34.562 7.828 1.00 34.39 231 GLN B C 1
ATOM 3714 O O . GLN B 1 236 ? 47.446 33.622 7.044 1.00 34.13 231 GLN B O 1
ATOM 3720 N N . GLU B 1 237 ? 47.390 34.449 9.137 1.00 34.03 232 GLU B N 1
ATOM 3721 C CA . GLU B 1 237 ? 47.004 33.180 9.738 1.00 33.06 232 GLU B CA 1
ATOM 3722 C C . GLU B 1 237 ? 45.611 32.747 9.292 1.00 30.88 232 GLU B C 1
ATOM 3723 O O . GLU B 1 237 ? 45.380 31.561 9.045 1.00 31.03 232 GLU B O 1
ATOM 3729 N N . LEU B 1 238 ? 44.686 33.702 9.188 1.00 26.82 233 LEU B N 1
ATOM 3730 C CA . LEU B 1 238 ? 43.318 33.381 8.784 1.00 25.56 233 LEU B CA 1
ATOM 3731 C C . LEU B 1 238 ? 43.239 33.069 7.296 1.00 27.20 233 LEU B C 1
ATOM 3732 O O . LEU B 1 238 ? 42.489 32.186 6.883 1.00 26.10 233 LEU B O 1
ATOM 3737 N N . ALA B 1 239 ? 44.023 33.795 6.496 1.00 30.22 234 ALA B N 1
ATOM 3738 C CA . ALA B 1 239 ? 44.077 33.580 5.038 1.00 30.73 234 ALA B CA 1
ATOM 3739 C C . ALA B 1 239 ? 44.651 32.178 4.795 1.00 28.34 234 ALA B C 1
ATOM 3740 O O . ALA B 1 239 ? 44.202 31.452 3.909 1.00 29.05 234 ALA B O 1
ATOM 3742 N N . ALA B 1 240 ? 45.637 31.813 5.608 1.00 27.29 235 ALA B N 1
ATOM 3743 C CA . ALA B 1 240 ? 46.260 30.508 5.530 1.00 26.64 235 ALA B CA 1
ATOM 3744 C C . ALA B 1 240 ? 45.196 29.457 5.864 1.00 27.03 235 ALA B C 1
ATOM 3745 O O . ALA B 1 240 ? 45.074 28.432 5.190 1.00 27.60 235 ALA B O 1
ATOM 3747 N N . PHE B 1 241 ? 44.394 29.740 6.883 1.00 25.90 236 PHE B N 1
ATOM 3748 C CA . PHE B 1 241 ? 43.338 28.832 7.290 1.00 24.81 236 PHE B CA 1
ATOM 3749 C C . PHE B 1 241 ? 42.310 28.653 6.183 1.00 26.22 236 PHE B C 1
ATOM 3750 O O . PHE B 1 241 ? 41.925 27.526 5.872 1.00 29.00 236 PHE B O 1
ATOM 3758 N N . ILE B 1 242 ? 41.868 29.761 5.588 1.00 24.36 237 ILE B N 1
ATOM 3759 C CA . ILE B 1 242 ? 40.851 29.723 4.527 1.00 25.17 237 ILE B CA 1
ATOM 3760 C C . ILE B 1 242 ? 41.317 28.957 3.290 1.00 26.11 237 ILE B C 1
ATOM 3761 O O . ILE B 1 242 ? 40.575 28.135 2.751 1.00 26.07 237 ILE B O 1
ATOM 3766 N N . ALA B 1 243 ? 42.552 29.211 2.866 1.00 27.29 238 ALA B N 1
ATOM 3767 C CA . ALA B 1 243 ? 43.115 28.541 1.698 1.00 29.14 238 ALA B CA 1
ATOM 3768 C C . ALA B 1 243 ? 43.298 27.047 1.971 1.00 30.90 238 ALA B C 1
ATOM 3769 O O . ALA B 1 243 ? 42.843 26.210 1.188 1.00 29.51 238 ALA B O 1
ATOM 3771 N N . GLN B 1 244 ? 43.905 26.734 3.119 1.00 31.31 239 GLN B N 1
ATOM 3772 C CA . GLN B 1 244 ? 44.166 25.358 3.547 1.00 33.64 239 GLN B CA 1
ATOM 3773 C C . GLN B 1 244 ? 42.905 24.514 3.614 1.00 33.33 239 GLN B C 1
ATOM 3774 O O . GLN B 1 244 ? 42.889 23.369 3.174 1.00 34.12 239 GLN B O 1
ATOM 3780 N N . ARG B 1 245 ? 41.845 25.091 4.162 1.00 32.06 240 ARG B N 1
ATOM 3781 C CA . ARG B 1 245 ? 40.568 24.400 4.306 1.00 32.13 240 ARG B CA 1
ATOM 3782 C C . ARG B 1 245 ? 39.701 24.478 3.035 1.00 33.10 240 ARG B C 1
ATOM 3783 O O . ARG B 1 245 ? 38.604 23.910 2.980 1.00 32.66 240 ARG B O 1
ATOM 3791 N N . LYS B 1 246 ? 40.179 25.227 2.038 1.00 34.27 241 LYS B N 1
ATOM 3792 C CA . LYS B 1 246 ? 39.484 25.380 0.757 1.00 35.47 241 LYS B CA 1
ATOM 3793 C C . LYS B 1 246 ? 38.028 25.836 0.898 1.00 33.74 241 LYS B C 1
ATOM 3794 O O . LYS B 1 246 ? 37.147 25.309 0.217 1.00 34.60 241 LYS B O 1
ATOM 3800 N N . LEU B 1 247 ? 37.783 26.821 1.762 1.00 31.70 242 LEU B N 1
ATOM 3801 C CA . LEU B 1 247 ? 36.422 27.326 2.007 1.00 31.02 242 LEU B CA 1
ATOM 3802 C C . LEU B 1 247 ? 35.834 28.053 0.802 1.00 29.22 242 LEU B C 1
ATOM 3803 O O . LEU B 1 247 ? 36.529 28.816 0.136 1.00 30.80 242 LEU B O 1
ATOM 3808 N N . PRO B 1 248 ? 34.543 27.829 0.515 1.00 28.02 243 PRO B N 1
ATOM 3809 C CA . PRO B 1 248 ? 33.878 28.484 -0.618 1.00 29.15 243 PRO B CA 1
ATOM 3810 C C . PRO B 1 248 ? 33.654 29.991 -0.422 1.00 30.54 243 PRO B C 1
ATOM 3811 O O . PRO B 1 248 ? 33.860 30.794 -1.342 1.00 29.51 243 PRO B O 1
ATOM 3815 N N . ALA B 1 249 ? 33.284 30.383 0.794 1.00 30.67 244 ALA B N 1
ATOM 3816 C CA . ALA B 1 249 ? 33.028 31.787 1.072 1.00 29.05 244 ALA B CA 1
ATOM 3817 C C . ALA B 1 249 ? 33.340 32.240 2.495 1.00 27.89 244 ALA B C 1
ATOM 3818 O O . ALA B 1 249 ? 33.476 31.428 3.405 1.00 25.33 244 ALA B O 1
ATOM 3820 N N . ILE B 1 250 ? 33.524 33.551 2.639 1.00 26.51 245 ILE B N 1
ATOM 3821 C CA . ILE B 1 250 ? 33.754 34.208 3.929 1.00 25.98 245 ILE B CA 1
ATOM 3822 C C . ILE B 1 250 ? 32.759 35.376 3.942 1.00 27.03 245 ILE B C 1
ATOM 3823 O O . ILE B 1 250 ? 32.240 35.754 2.888 1.00 26.76 245 ILE B O 1
ATOM 3828 N N . PHE B 1 251 ? 32.491 35.954 5.111 1.00 27.10 246 PHE B N 1
ATOM 3829 C CA . PHE B 1 251 ? 31.488 37.010 5.194 1.00 22.55 246 PHE B CA 1
ATOM 3830 C C . PHE B 1 251 ? 31.886 38.348 5.795 1.00 24.12 246 PHE B C 1
ATOM 3831 O O . PHE B 1 251 ? 32.764 38.441 6.651 1.00 23.83 246 PHE B O 1
ATOM 3839 N N . ILE B 1 252 ? 31.236 39.393 5.300 1.00 23.73 247 ILE B N 1
ATOM 3840 C CA . ILE B 1 252 ? 31.445 40.736 5.809 1.00 21.20 247 ILE B CA 1
ATOM 3841 C C . ILE B 1 252 ? 30.289 40.954 6.785 1.00 21.91 247 ILE B C 1
ATOM 3842 O O . ILE B 1 252 ? 29.333 40.159 6.816 1.00 21.74 247 ILE B O 1
ATOM 3847 N N . GLU B 1 253 ? 30.373 42.013 7.587 1.00 22.41 248 GLU B N 1
ATOM 3848 C CA . GLU B 1 253 ? 29.326 42.312 8.560 1.00 22.04 248 GLU B CA 1
ATOM 3849 C C . GLU B 1 253 ? 28.851 43.761 8.436 1.00 24.72 248 GLU B C 1
ATOM 3850 O O . GLU B 1 253 ? 29.579 44.630 7.940 1.00 22.51 248 GLU B O 1
ATOM 3856 N N . SER B 1 254 ? 27.645 44.019 8.933 1.00 23.27 249 SER B N 1
ATOM 3857 C CA . SER B 1 254 ? 27.048 45.343 8.859 1.00 23.25 249 SER B CA 1
ATOM 3858 C C . SER B 1 254 ? 27.611 46.397 9.812 1.00 25.99 249 SER B C 1
ATOM 3859 O O . SER B 1 254 ? 27.275 47.578 9.685 1.00 27.83 249 SER B O 1
ATOM 3862 N N . SER B 1 255 ? 28.485 45.996 10.735 1.00 22.63 250 SER B N 1
ATOM 3863 C CA . SER B 1 255 ? 29.039 46.937 11.703 1.00 22.37 250 SER B CA 1
ATOM 3864 C C . SER B 1 255 ? 30.556 47.089 11.683 1.00 22.29 250 SER B C 1
ATOM 3865 O O . SER B 1 255 ? 31.142 47.710 12.570 1.00 23.58 250 SER B O 1
ATOM 3868 N N . ILE B 1 256 ? 31.198 46.523 10.666 1.00 23.98 251 ILE B N 1
ATOM 3869 C CA . ILE B 1 256 ? 32.661 46.601 10.530 1.00 25.00 251 ILE B CA 1
ATOM 3870 C C . ILE B 1 256 ? 32.984 46.952 9.073 1.00 24.66 251 ILE B C 1
ATOM 3871 O O . ILE B 1 256 ? 32.338 46.442 8.157 1.00 24.33 251 ILE B O 1
ATOM 3876 N N . PRO B 1 257 ? 33.954 47.865 8.852 1.00 26.65 252 PRO B N 1
ATOM 3877 C CA . PRO B 1 257 ? 34.354 48.281 7.494 1.00 27.63 252 PRO B CA 1
ATOM 3878 C C . PRO B 1 257 ? 34.648 47.051 6.630 1.00 27.34 252 PRO B C 1
ATOM 3879 O O . PRO B 1 257 ? 35.507 46.238 6.976 1.00 27.10 252 PRO B O 1
ATOM 3883 N N . HIS B 1 258 ? 33.946 46.930 5.506 1.00 29.35 253 HIS B N 1
ATOM 3884 C CA . HIS B 1 258 ? 34.110 45.789 4.592 1.00 31.83 253 HIS B CA 1
ATOM 3885 C C . HIS B 1 258 ? 35.513 45.598 4.041 1.00 33.36 253 HIS B C 1
ATOM 3886 O O . HIS B 1 258 ? 35.938 44.473 3.768 1.00 32.65 253 HIS B O 1
ATOM 3893 N N . LYS B 1 259 ? 36.212 46.710 3.852 1.00 34.59 254 LYS B N 1
ATOM 3894 C CA . LYS B 1 259 ? 37.563 46.707 3.316 1.00 35.62 254 LYS B CA 1
ATOM 3895 C C . LYS B 1 259 ? 38.489 45.678 3.965 1.00 34.87 254 LYS B C 1
ATOM 3896 O O . LYS B 1 259 ? 39.357 45.113 3.305 1.00 35.82 254 LYS B O 1
ATOM 3902 N N . ASN B 1 260 ? 38.256 45.378 5.238 1.00 34.10 255 ASN B N 1
ATOM 3903 C CA . ASN B 1 260 ? 39.095 44.435 5.962 1.00 31.21 255 ASN B CA 1
ATOM 3904 C C . ASN B 1 260 ? 38.964 42.972 5.535 1.00 29.37 255 ASN B C 1
ATOM 3905 O O . ASN B 1 260 ? 39.975 42.305 5.299 1.00 28.83 255 ASN B O 1
ATOM 3910 N N . VAL B 1 261 ? 37.735 42.472 5.437 1.00 26.12 256 VAL B N 1
ATOM 3911 C CA . VAL B 1 261 ? 37.504 41.094 5.003 1.00 28.19 256 VAL B CA 1
ATOM 3912 C C . VAL B 1 261 ? 37.839 40.981 3.514 1.00 30.50 256 VAL B C 1
ATOM 3913 O O . VAL B 1 261 ? 38.263 39.920 3.046 1.00 30.60 256 VAL B O 1
ATOM 3917 N N . GLU B 1 262 ? 37.689 42.088 2.784 1.00 31.47 257 GLU B N 1
ATOM 3918 C CA . GLU B 1 262 ? 38.020 42.116 1.353 1.00 31.74 257 GLU B CA 1
ATOM 3919 C C . GLU B 1 262 ? 39.530 41.941 1.174 1.00 29.89 257 GLU B C 1
ATOM 3920 O O . GLU B 1 262 ? 39.977 41.213 0.283 1.00 31.78 257 GLU B O 1
ATOM 3926 N N . ALA B 1 263 ? 40.305 42.580 2.050 1.00 27.90 258 ALA B N 1
ATOM 3927 C CA . ALA B 1 263 ? 41.754 42.467 2.033 1.00 28.06 258 ALA B CA 1
ATOM 3928 C C . ALA B 1 263 ? 42.139 41.024 2.379 1.00 30.93 258 ALA B C 1
ATOM 3929 O O . ALA B 1 263 ? 43.146 40.502 1.881 1.00 31.82 258 ALA B O 1
ATOM 3931 N N . LEU B 1 264 ? 41.347 40.400 3.254 1.00 31.26 259 LEU B N 1
ATOM 3932 C CA . LEU B 1 264 ? 41.558 39.011 3.660 1.00 31.33 259 LEU B CA 1
ATOM 3933 C C . LEU B 1 264 ? 41.337 38.124 2.434 1.00 32.04 259 LEU B C 1
ATOM 3934 O O . LEU B 1 264 ? 42.134 37.213 2.162 1.00 31.41 259 LEU B O 1
ATOM 3939 N N . ARG B 1 265 ? 40.279 38.427 1.680 1.00 31.94 260 ARG B N 1
ATOM 3940 C CA . ARG B 1 265 ? 39.958 37.676 0.469 1.00 34.90 260 ARG B CA 1
ATOM 3941 C C . ARG B 1 265 ? 41.115 37.768 -0.530 1.00 35.23 260 ARG B C 1
ATOM 3942 O O . ARG B 1 265 ? 41.448 36.780 -1.190 1.00 34.61 260 ARG B O 1
ATOM 3950 N N . ASP B 1 266 ? 41.727 38.948 -0.632 1.00 32.79 261 ASP B N 1
ATOM 3951 C CA . ASP B 1 266 ? 42.842 39.130 -1.547 1.00 33.63 261 ASP B CA 1
ATOM 3952 C C . ASP B 1 266 ? 44.060 38.370 -1.047 1.00 35.62 261 ASP B C 1
ATOM 3953 O O . ASP B 1 266 ? 44.789 37.776 -1.840 1.00 38.18 261 ASP B O 1
ATOM 3958 N N . ALA B 1 267 ? 44.256 38.352 0.270 1.00 34.55 262 ALA B N 1
ATOM 3959 C CA . ALA B 1 267 ? 45.372 37.628 0.861 1.00 32.13 262 ALA B CA 1
ATOM 3960 C C . ALA B 1 267 ? 45.209 36.126 0.595 1.00 32.41 262 ALA B C 1
ATOM 3961 O O . ALA B 1 267 ? 46.199 35.425 0.380 1.00 35.16 262 ALA B O 1
ATOM 3963 N N . VAL B 1 268 ? 43.961 35.649 0.580 1.00 31.62 263 VAL B N 1
ATOM 3964 C CA . VAL B 1 268 ? 43.643 34.234 0.317 1.00 32.49 263 VAL B CA 1
ATOM 3965 C C . VAL B 1 268 ? 43.958 33.923 -1.149 1.00 35.48 263 VAL B C 1
ATOM 3966 O O . VAL B 1 268 ? 44.518 32.868 -1.458 1.00 34.83 263 VAL B O 1
ATOM 3970 N N . GLN B 1 269 ? 43.619 34.854 -2.039 1.00 36.15 264 GLN B N 1
ATOM 3971 C CA . GLN B 1 269 ? 43.883 34.675 -3.461 1.00 41.36 264 GLN B CA 1
ATOM 3972 C C . GLN B 1 269 ? 45.383 34.643 -3.730 1.00 40.64 264 GLN B C 1
ATOM 3973 O O . GLN B 1 269 ? 45.849 33.871 -4.566 1.00 39.38 264 GLN B O 1
ATOM 3979 N N . ALA B 1 270 ? 46.137 35.442 -2.980 1.00 38.92 265 ALA B N 1
ATOM 3980 C CA . ALA B 1 270 ? 47.585 35.471 -3.120 1.00 40.65 265 ALA B CA 1
ATOM 3981 C C . ALA B 1 270 ? 48.192 34.097 -2.795 1.00 42.44 265 ALA B C 1
ATOM 3982 O O . ALA B 1 270 ? 49.352 33.853 -3.108 1.00 43.38 265 ALA B O 1
ATOM 3984 N N . ARG B 1 271 ? 47.408 33.217 -2.164 1.00 42.89 266 ARG B N 1
ATOM 3985 C CA . ARG B 1 271 ? 47.856 31.872 -1.809 1.00 42.40 266 ARG B CA 1
ATOM 3986 C C . ARG B 1 271 ? 47.306 30.788 -2.732 1.00 42.94 266 ARG B C 1
ATOM 3987 O O . ARG B 1 271 ? 47.269 29.612 -2.359 1.00 44.45 266 ARG B O 1
ATOM 3995 N N . GLY B 1 272 ? 46.851 31.189 -3.916 1.00 42.45 267 GLY B N 1
ATOM 3996 C CA . GLY B 1 272 ? 46.317 30.241 -4.879 1.00 40.83 267 GLY B CA 1
ATOM 3997 C C . GLY B 1 272 ? 44.903 29.725 -4.666 1.00 40.52 267 GLY B C 1
ATOM 3998 O O . GLY B 1 272 ? 44.492 28.769 -5.331 1.00 42.28 267 GLY B O 1
ATOM 3999 N N . HIS B 1 273 ? 44.143 30.334 -3.760 1.00 38.14 268 HIS B N 1
ATOM 4000 C CA . HIS B 1 273 ? 42.771 29.882 -3.529 1.00 36.31 268 HIS B CA 1
ATOM 4001 C C . HIS B 1 273 ? 41.784 31.007 -3.787 1.00 36.90 268 HIS B C 1
ATOM 4002 O O . HIS B 1 273 ? 41.979 32.137 -3.331 1.00 37.76 268 HIS B O 1
ATOM 4009 N N . VAL B 1 274 ? 40.732 30.696 -4.537 1.00 37.37 269 VAL B N 1
ATOM 4010 C CA . VAL B 1 274 ? 39.705 31.681 -4.838 1.00 37.85 269 VAL B CA 1
ATOM 4011 C C . VAL B 1 274 ? 38.593 31.485 -3.818 1.00 34.65 269 VAL B C 1
ATOM 4012 O O . VAL B 1 274 ? 38.080 30.379 -3.656 1.00 34.82 269 VAL B O 1
ATOM 4016 N N . VAL B 1 275 ? 38.294 32.544 -3.074 1.00 33.36 270 VAL B N 1
ATOM 4017 C CA . VAL B 1 275 ? 37.239 32.511 -2.066 1.00 31.91 270 VAL B CA 1
ATOM 4018 C C . VAL B 1 275 ? 36.365 33.731 -2.317 1.00 31.63 270 VAL B C 1
ATOM 40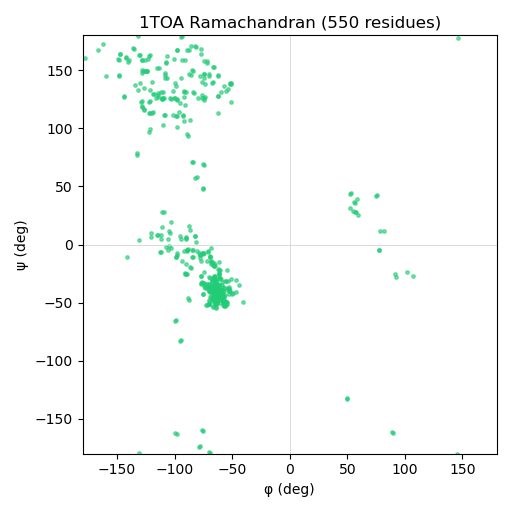19 O O . VAL B 1 275 ? 36.866 34.808 -2.666 1.00 29.09 270 VAL B O 1
ATOM 4023 N N . GLN B 1 276 ? 35.058 33.533 -2.204 1.00 33.05 271 GLN B N 1
ATOM 4024 C CA . GLN B 1 276 ? 34.098 34.605 -2.421 1.00 35.18 271 GLN B CA 1
ATOM 4025 C C . GLN B 1 276 ? 33.586 35.196 -1.124 1.00 34.75 271 GLN B C 1
ATOM 4026 O O . GLN B 1 276 ? 33.684 34.579 -0.066 1.00 34.54 271 GLN B O 1
ATOM 4032 N N . ILE B 1 277 ? 33.056 36.410 -1.221 1.00 32.28 272 ILE B N 1
ATOM 4033 C CA . ILE B 1 277 ? 32.429 37.057 -0.083 1.00 29.29 272 ILE B CA 1
ATOM 4034 C C . ILE B 1 277 ? 30.961 36.632 -0.245 1.00 29.99 272 ILE B C 1
ATOM 4035 O O . ILE B 1 277 ? 30.276 37.055 -1.178 1.00 31.61 272 ILE B O 1
ATOM 4040 N N . GLY B 1 278 ? 30.534 35.702 0.611 1.00 27.95 273 GLY B N 1
ATOM 4041 C CA . GLY B 1 278 ? 29.196 35.131 0.542 1.00 26.59 273 GLY B CA 1
ATOM 4042 C C . GLY B 1 278 ? 27.987 35.953 0.930 1.00 27.07 273 GLY B C 1
ATOM 4043 O O . GLY B 1 278 ? 26.845 35.509 0.770 1.00 27.89 273 GLY B O 1
ATOM 4044 N N . GLY B 1 279 ? 28.221 37.150 1.441 1.00 27.32 274 GLY B N 1
ATOM 4045 C CA . GLY B 1 279 ? 27.107 37.984 1.841 1.00 27.25 274 GLY B CA 1
ATOM 4046 C C . GLY B 1 279 ? 27.502 38.791 3.055 1.00 28.46 274 GLY B C 1
ATOM 4047 O O . GLY B 1 279 ? 28.631 38.696 3.542 1.00 28.50 274 GLY B O 1
ATOM 4048 N N . GLU B 1 280 ? 26.572 39.603 3.534 1.00 27.88 275 GLU B N 1
ATOM 4049 C CA . GLU B 1 280 ? 26.813 40.436 4.698 1.00 28.11 275 GLU B CA 1
ATOM 4050 C C . GLU B 1 280 ? 25.937 39.922 5.824 1.00 25.46 275 GLU B C 1
ATOM 4051 O O . GLU B 1 280 ? 24.748 39.665 5.631 1.00 27.06 275 GLU B O 1
ATOM 4057 N N . LEU B 1 281 ? 26.545 39.738 6.989 1.00 24.85 276 LEU B N 1
ATOM 4058 C CA . LEU B 1 281 ? 25.824 39.242 8.153 1.00 22.90 276 LEU B CA 1
ATOM 4059 C C . LEU B 1 281 ? 25.611 40.340 9.189 1.00 20.62 276 LEU B C 1
ATOM 4060 O O . LEU B 1 281 ? 26.322 41.346 9.202 1.00 21.35 276 LEU B O 1
ATOM 4065 N N . PHE B 1 282 ? 24.602 40.153 10.026 1.00 19.42 277 PHE B N 1
ATOM 4066 C CA . PHE B 1 282 ? 24.330 41.083 11.117 1.00 22.61 277 PHE B CA 1
ATOM 4067 C C . PHE B 1 282 ? 24.949 40.423 12.354 1.00 21.55 277 PHE B C 1
ATOM 4068 O O . PHE B 1 282 ? 24.484 39.373 12.789 1.00 23.22 277 PHE B O 1
ATOM 4076 N N . SER B 1 283 ? 26.029 40.995 12.874 1.00 20.52 278 SER B N 1
ATOM 4077 C CA . SER B 1 283 ? 26.690 40.431 14.046 1.00 20.01 278 SER B CA 1
ATOM 4078 C C . SER B 1 283 ? 26.294 41.142 15.343 1.00 21.97 278 SER B C 1
ATOM 4079 O O . SER B 1 283 ? 25.643 40.550 16.202 1.00 22.86 278 SER B O 1
ATOM 4082 N N . ASP B 1 284 ? 26.658 42.418 15.466 1.00 21.63 279 ASP B N 1
ATOM 4083 C CA . ASP B 1 284 ? 26.359 43.211 16.664 1.00 20.56 279 ASP B CA 1
ATOM 4084 C C . ASP B 1 284 ? 25.142 44.123 16.536 1.00 22.37 279 ASP B C 1
ATOM 4085 O O . ASP B 1 284 ? 24.686 44.700 17.522 1.00 20.67 279 ASP B O 1
ATOM 4090 N N . ALA B 1 285 ? 24.632 44.270 15.318 1.00 22.46 280 ALA B N 1
ATOM 4091 C CA . ALA B 1 285 ? 23.493 45.146 15.080 1.00 22.35 280 ALA B CA 1
ATOM 4092 C C . ALA B 1 285 ? 22.517 44.536 14.088 1.00 21.06 280 ALA B C 1
ATOM 4093 O O . ALA B 1 285 ? 22.879 43.675 13.290 1.00 21.63 280 ALA B O 1
ATOM 4095 N N . MET B 1 286 ? 21.273 44.993 14.146 1.00 21.23 281 MET B N 1
ATOM 4096 C CA . MET B 1 286 ? 20.243 44.495 13.253 1.00 23.19 281 MET B CA 1
ATOM 4097 C C . MET B 1 286 ? 20.114 45.378 12.006 1.00 22.56 281 MET B C 1
ATOM 4098 O O . MET B 1 286 ? 20.836 46.363 11.855 1.00 23.31 281 MET B O 1
ATOM 4103 N N . GLY B 1 287 ? 19.208 44.998 11.109 1.00 24.99 282 GLY B N 1
ATOM 4104 C CA . GLY B 1 287 ? 18.992 45.765 9.892 1.00 28.98 282 GLY B CA 1
ATOM 4105 C C . GLY B 1 287 ? 18.142 47.001 10.129 1.00 31.25 282 GLY B C 1
ATOM 4106 O O . GLY B 1 287 ? 17.806 47.312 11.268 1.00 29.63 282 GLY B O 1
ATOM 4107 N N . ASP B 1 288 ? 17.785 47.696 9.051 1.00 33.08 283 ASP B N 1
ATOM 4108 C CA . ASP B 1 288 ? 16.986 48.919 9.134 1.00 35.00 283 ASP B CA 1
ATOM 4109 C C . ASP B 1 288 ? 15.574 48.718 9.645 1.00 34.73 283 ASP B C 1
ATOM 4110 O O . ASP B 1 288 ? 14.976 47.657 9.457 1.00 37.33 283 ASP B O 1
ATOM 4115 N N . ALA B 1 289 ? 15.030 49.764 10.259 1.00 35.03 284 ALA B N 1
ATOM 4116 C CA . ALA B 1 289 ? 13.670 49.720 10.778 1.00 36.43 284 ALA B CA 1
ATOM 4117 C C . ALA B 1 289 ? 12.688 49.497 9.630 1.00 39.26 284 ALA B C 1
ATOM 4118 O O . ALA B 1 289 ? 12.917 49.930 8.491 1.00 38.92 284 ALA B O 1
ATOM 4120 N N . GLY B 1 290 ? 11.623 48.764 9.920 1.00 41.49 285 GLY B N 1
ATOM 4121 C CA . GLY B 1 290 ? 10.627 48.494 8.905 1.00 43.82 285 GLY B CA 1
ATOM 4122 C C . GLY B 1 290 ? 10.879 47.204 8.152 1.00 45.85 285 GLY B C 1
ATOM 4123 O O . GLY B 1 290 ? 9.924 46.602 7.641 1.00 46.40 285 GLY B O 1
ATOM 4124 N N . THR B 1 291 ? 12.148 46.790 8.053 1.00 44.48 286 THR B N 1
ATOM 4125 C CA . THR B 1 291 ? 12.497 45.549 7.352 1.00 41.72 286 THR B CA 1
ATOM 4126 C C . THR B 1 291 ? 12.488 44.390 8.338 1.00 42.02 286 THR B C 1
ATOM 4127 O O . THR B 1 291 ? 12.575 44.603 9.552 1.00 43.85 286 THR B O 1
ATOM 4131 N N . SER B 1 292 ? 12.343 43.168 7.835 1.00 41.46 287 SER B N 1
ATOM 4132 C CA . SER B 1 292 ? 12.323 42.013 8.724 1.00 39.47 287 SER B CA 1
ATOM 4133 C C . SER B 1 292 ? 13.690 41.845 9.380 1.00 35.25 287 SER B C 1
ATOM 4134 O O . SER B 1 292 ? 13.780 41.359 10.503 1.00 35.84 287 SER B O 1
ATOM 4137 N N . GLU B 1 293 ? 14.741 42.285 8.688 1.00 33.17 288 GLU B N 1
ATOM 4138 C CA . GLU B 1 293 ? 16.104 42.208 9.219 1.00 32.92 288 GLU B CA 1
ATOM 4139 C C . GLU B 1 293 ? 16.261 43.170 10.400 1.00 31.47 288 GLU B C 1
ATOM 4140 O O . GLU B 1 293 ? 17.244 43.103 11.135 1.00 31.19 288 GLU B O 1
ATOM 4146 N N . GLY B 1 294 ? 15.295 44.076 10.546 1.00 29.10 289 GLY B N 1
ATOM 4147 C CA . GLY B 1 294 ? 15.296 45.035 11.634 1.00 26.32 289 GLY B CA 1
ATOM 4148 C C . GLY B 1 294 ? 14.634 44.468 12.879 1.00 25.94 289 GLY B C 1
ATOM 4149 O O . GLY B 1 294 ? 14.282 45.214 13.792 1.00 27.85 289 GLY B O 1
ATOM 4150 N N . THR B 1 295 ? 14.409 43.157 12.889 1.00 24.17 290 THR B N 1
ATOM 4151 C CA . THR B 1 295 ? 13.826 42.472 14.038 1.00 24.76 290 THR B CA 1
ATOM 4152 C C . THR B 1 295 ? 14.822 41.383 14.424 1.00 25.63 290 THR B C 1
ATOM 4153 O O . THR B 1 295 ? 15.663 41.002 13.607 1.00 25.02 290 THR B O 1
ATOM 4157 N N . TYR B 1 296 ? 14.742 40.888 15.657 1.00 25.41 291 TYR B N 1
ATOM 4158 C CA . TYR B 1 296 ? 15.673 39.851 16.094 1.00 23.34 291 TYR B CA 1
ATOM 4159 C C . TYR B 1 296 ? 15.474 38.572 15.287 1.00 22.84 291 TYR B C 1
ATOM 4160 O O . TYR B 1 296 ? 16.436 38.002 14.770 1.00 23.47 291 TYR B O 1
ATOM 4169 N N . VAL B 1 297 ? 14.227 38.142 15.153 1.00 23.64 292 VAL B N 1
ATOM 4170 C CA . VAL B 1 297 ? 13.917 36.927 14.402 1.00 25.00 292 VAL B CA 1
ATOM 4171 C C . VAL B 1 297 ? 14.371 37.047 12.936 1.00 25.75 292 VAL B C 1
ATOM 4172 O O . VAL B 1 297 ? 14.968 36.115 12.386 1.00 25.00 292 VAL B O 1
ATOM 4176 N N . GLY B 1 298 ? 14.152 38.222 12.340 1.00 24.35 293 GLY B N 1
ATOM 4177 C CA . GLY B 1 298 ? 14.548 38.446 10.960 1.00 23.24 293 GLY B CA 1
ATOM 4178 C C . GLY B 1 298 ? 16.053 38.523 10.785 1.00 23.42 293 GLY B C 1
ATOM 4179 O O . GLY B 1 298 ? 16.592 38.092 9.770 1.00 23.84 293 GLY B O 1
ATOM 4180 N N . MET B 1 299 ? 16.733 39.082 11.780 1.00 24.21 294 MET B N 1
ATOM 4181 C CA . MET B 1 299 ? 18.190 39.217 11.766 1.00 23.02 294 MET B CA 1
ATOM 4182 C C . MET B 1 299 ? 18.843 37.833 11.743 1.00 23.57 294 MET B C 1
ATOM 4183 O O . MET B 1 299 ? 19.723 37.559 10.926 1.00 24.87 294 MET B O 1
ATOM 4188 N N . VAL B 1 300 ? 18.410 36.971 12.660 1.00 24.68 295 VAL B N 1
ATOM 4189 C CA . VAL B 1 300 ? 18.934 35.614 12.752 1.00 22.43 295 VAL B CA 1
ATOM 4190 C C . VAL B 1 300 ? 18.564 34.806 11.505 1.00 24.24 295 VAL B C 1
ATOM 4191 O O . VAL B 1 300 ? 19.406 34.090 10.949 1.00 23.81 295 VAL B O 1
ATOM 4195 N N . THR B 1 301 ? 17.316 34.933 11.058 1.00 23.54 296 THR B N 1
ATOM 4196 C CA . THR B 1 301 ? 16.870 34.223 9.865 1.00 24.13 296 THR B CA 1
ATOM 4197 C C . THR B 1 301 ? 17.727 34.604 8.663 1.00 24.07 296 THR B C 1
ATOM 4198 O O . THR B 1 301 ? 18.179 33.735 7.909 1.00 25.50 296 THR B O 1
ATOM 4202 N N . HIS B 1 302 ? 18.004 35.895 8.524 1.00 22.45 297 HIS B N 1
ATOM 4203 C CA . HIS B 1 302 ? 18.835 36.382 7.433 1.00 22.46 297 HIS B CA 1
ATOM 4204 C C . HIS B 1 302 ? 20.214 35.744 7.496 1.00 24.24 297 HIS B C 1
ATOM 4205 O O . HIS B 1 302 ? 20.745 35.292 6.482 1.00 23.76 297 HIS B O 1
ATOM 4212 N N . ASN B 1 303 ? 20.808 35.744 8.686 1.00 23.24 298 ASN B N 1
ATOM 4213 C CA . ASN B 1 303 ? 22.137 35.169 8.867 1.00 21.66 298 ASN B CA 1
ATOM 4214 C C . ASN B 1 303 ? 22.228 33.703 8.476 1.00 21.05 298 ASN B C 1
ATOM 4215 O O . ASN B 1 303 ? 23.079 33.343 7.682 1.00 21.44 298 ASN B O 1
ATOM 4220 N N . ILE B 1 304 ? 21.345 32.861 9.007 1.00 21.62 299 ILE B N 1
ATOM 4221 C CA . ILE B 1 304 ? 21.415 31.443 8.686 1.00 24.25 299 ILE B CA 1
ATOM 4222 C C . ILE B 1 304 ? 21.151 31.170 7.204 1.00 26.30 299 ILE B C 1
ATOM 4223 O O . ILE B 1 304 ? 21.845 30.362 6.594 1.00 27.33 299 ILE B O 1
ATOM 4228 N N . ASP B 1 305 ? 20.190 31.879 6.614 1.00 26.72 300 ASP B N 1
ATOM 4229 C CA . ASP B 1 305 ? 19.871 31.701 5.198 1.00 25.43 300 ASP B CA 1
ATOM 4230 C C . ASP B 1 305 ? 21.066 32.091 4.336 1.00 24.54 300 ASP B C 1
ATOM 4231 O O . ASP B 1 305 ? 21.452 31.363 3.427 1.00 27.29 300 ASP B O 1
ATOM 4236 N N . THR B 1 306 ? 21.657 33.237 4.649 1.00 21.66 301 THR B N 1
ATOM 4237 C CA . THR B 1 306 ? 22.804 33.754 3.925 1.00 22.09 301 THR B CA 1
ATOM 4238 C C . THR B 1 306 ? 23.992 32.803 4.026 1.00 24.81 301 THR B C 1
ATOM 4239 O O . THR B 1 306 ? 24.661 32.519 3.031 1.00 25.19 301 THR B O 1
ATOM 4243 N N . ILE B 1 307 ? 24.244 32.304 5.234 1.00 25.14 302 ILE B N 1
ATOM 4244 C CA . ILE B 1 307 ? 25.363 31.401 5.473 1.00 24.57 302 ILE B CA 1
ATOM 4245 C C . ILE B 1 307 ? 25.181 30.097 4.704 1.00 25.33 302 ILE B C 1
ATOM 4246 O O . ILE B 1 307 ? 26.042 29.716 3.916 1.00 25.89 302 ILE B O 1
ATOM 4251 N N . VAL B 1 308 ? 24.040 29.447 4.902 1.00 26.57 303 VAL B N 1
ATOM 4252 C CA . VAL B 1 308 ? 23.744 28.185 4.237 1.00 29.05 303 VAL B CA 1
ATOM 4253 C C . VAL B 1 308 ? 23.801 28.301 2.709 1.00 29.51 303 VAL B C 1
ATOM 4254 O O . VAL B 1 308 ? 24.446 27.488 2.052 1.00 30.96 303 VAL B O 1
ATOM 4258 N N . ALA B 1 309 ? 23.223 29.361 2.155 1.00 28.89 304 ALA B N 1
ATOM 4259 C CA . ALA B 1 309 ? 23.237 29.571 0.706 1.00 30.39 304 ALA B CA 1
ATOM 4260 C C . ALA B 1 309 ? 24.659 29.688 0.151 1.00 30.13 304 ALA B C 1
ATOM 4261 O O . ALA B 1 309 ? 24.968 29.130 -0.898 1.00 31.51 304 ALA B O 1
ATOM 4263 N N . ALA B 1 310 ? 25.523 30.398 0.865 1.00 29.42 305 ALA B N 1
ATOM 4264 C CA . ALA B 1 310 ? 26.904 30.595 0.429 1.00 29.81 305 ALA B CA 1
ATOM 4265 C C . ALA B 1 310 ? 27.824 29.389 0.643 1.00 30.83 305 ALA B C 1
ATOM 4266 O O . ALA B 1 310 ? 28.758 29.174 -0.138 1.00 31.40 305 ALA B O 1
ATOM 4268 N N . LEU B 1 311 ? 27.581 28.628 1.710 1.00 30.18 306 LEU B N 1
ATOM 4269 C CA . LEU B 1 311 ? 28.409 27.468 2.031 1.00 30.86 306 LEU B CA 1
ATOM 4270 C C . LEU B 1 311 ? 28.004 26.162 1.351 1.00 34.07 306 LEU B C 1
ATOM 4271 O O . LEU B 1 311 ? 28.826 25.251 1.236 1.00 33.15 306 LEU B O 1
ATOM 4276 N N . ALA B 1 312 ? 26.762 26.089 0.871 1.00 37.68 307 ALA B N 1
ATOM 4277 C CA . ALA B 1 312 ? 26.246 24.891 0.205 1.00 43.49 307 ALA B CA 1
ATOM 4278 C C . ALA B 1 312 ? 26.832 24.562 -1.182 1.00 47.62 307 ALA B C 1
ATOM 4279 O O . ALA B 1 312 ? 27.705 25.270 -1.695 1.00 46.11 307 ALA B O 1
ATOM 4281 N N . ARG B 1 313 ? 26.305 23.482 -1.770 1.00 55.34 308 ARG B N 1
ATOM 4282 C CA . ARG B 1 313 ? 26.693 22.924 -3.085 1.00 62.96 308 ARG B CA 1
ATOM 4283 C C . ARG B 1 313 ? 27.879 21.941 -3.072 1.00 66.59 308 ARG B C 1
ATOM 4284 O O . ARG B 1 313 ? 28.461 21.704 -4.159 1.00 68.32 308 ARG B O 1
#

Organism: Treponema pallidum (strain Nichols) (NCBI:txid243276)

Sequence (554 aa):
GKPLVVTTIGMIADAVKNIAQGDVHLKGLMGPGVDPHLYTATAGDVEWLGNADLI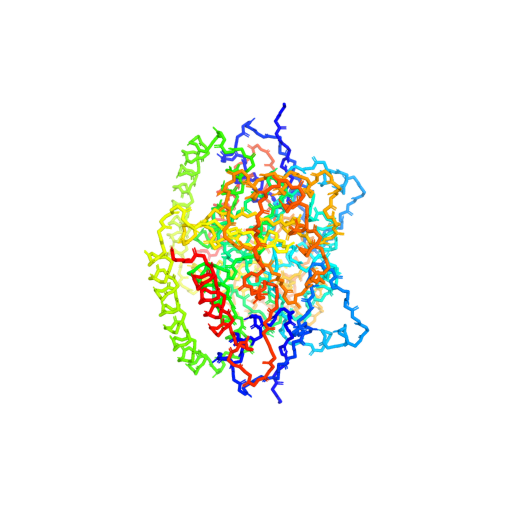LYNGLHLETKMGEVFSKLRGSRLVVAVSETIPVSQRLSLEEAEFDPHVWFDVKLWSYSVKAVYESLCKLLPGKTREFTQRYQAYQQQLDKLDAYVRRKAQSLPAERRVLVTAHDAFGYFSRAYGFEVKGLQGVSTASEASAHDMQELAAFIAQRKLPAIFIESSIPHKNVEALRDAVQARGHVVQIGGELFSDAMGDAGTSEGTYVGMVTHNIDTIVAALARGKPLVVTTIGMIADAVKNIAQGDVHLKGLMGPGVDPHLYTATAGDVEWLGNADLILYNGLHLETKMGEVFSKLRGSRLVVAVSETIPVSQRLSLEEAEFDPHVWFDVKLWSYSVKAVYESLCKLLPGKTREFTQRYQAYQQQLDKLDAYVRRKAQSLPAERRVLVTAHDAFGYFSRAYGFEVKGLQGVSTASEASAHDMQELAAFIAQRKLPAIFIESSIPHKNVEALRDAVQARGHVVQIGGELFSDAMGDAGTSEGTYVGMVTHNIDTIVAALAR